Protein AF-0000000077127287 (afdb_homodimer)

InterPro domains:
  IPR013022 Xylose isomerase-like, TIM barrel domain [PF01261] (27-227)
  IPR036237 Xylose isomerase-like superfamily [SSF51658] (10-246)
  IPR050312 IolE/XylA/MocC-like [PTHR12110] (6-223)

Organism: Haloquadratum walsbyi (strain DSM 16790 / HBSQ001) (NCBI:txid362976)

Radius of gyration: 25.08 Å; Cα contacts (8 Å, |Δi|>4): 1198; chains: 2; bounding box: 48×72×54 Å

Structure (mmCIF, N/CA/C/O backbone):
data_AF-0000000077127287-model_v1
#
loop_
_entity.id
_entity.type
_entity.pdbx_description
1 polymer 'YfiH family protein'
#
loop_
_atom_site.group_PDB
_atom_site.id
_atom_site.type_symbol
_atom_site.label_atom_id
_atom_site.label_alt_id
_atom_site.label_comp_id
_atom_site.label_asym_id
_atom_site.label_entity_id
_atom_site.label_seq_id
_atom_site.pdbx_PDB_ins_code
_atom_site.Cartn_x
_atom_site.Cartn_y
_atom_site.Cartn_z
_atom_site.occupancy
_atom_site.B_iso_or_equiv
_atom_site.auth_seq_id
_atom_site.auth_comp_id
_atom_site.auth_asym_id
_atom_site.auth_atom_id
_atom_site.pdbx_PDB_model_num
ATOM 1 N N . MET A 1 1 ? -14.758 30.047 19.391 1 38.06 1 MET A N 1
ATOM 2 C CA . MET A 1 1 ? -13.641 30.25 18.469 1 38.06 1 MET A CA 1
ATOM 3 C C . MET A 1 1 ? -12.32 30.312 19.219 1 38.06 1 MET A C 1
ATOM 5 O O . MET A 1 1 ? -12.203 31.016 20.219 1 38.06 1 MET A O 1
ATOM 9 N N . SER A 1 2 ? -11.484 29.281 19.188 1 42.72 2 SER A N 1
ATOM 10 C CA . SER A 1 2 ? -10.266 29.438 19.984 1 42.72 2 SER A CA 1
ATOM 11 C C . SER A 1 2 ? -9.656 30.828 19.766 1 42.72 2 SER A C 1
ATOM 13 O O . SER A 1 2 ? -9.547 31.281 18.625 1 42.72 2 SER A O 1
ATOM 15 N N . THR A 1 3 ? -9.812 31.672 20.688 1 49.31 3 THR A N 1
ATOM 16 C CA . THR A 1 3 ? -9.32 33.031 20.781 1 49.31 3 THR A CA 1
ATOM 17 C C . THR A 1 3 ? -7.863 33.125 20.344 1 49.31 3 THR A C 1
ATOM 19 O O . THR A 1 3 ? -7.309 34.219 20.219 1 49.31 3 THR A O 1
ATOM 22 N N . GLN A 1 4 ? -7.242 31.859 20.125 1 63.28 4 GLN A N 1
ATOM 23 C CA . GLN A 1 4 ? -5.82 31.922 19.812 1 63.28 4 GLN A CA 1
ATOM 24 C C . GLN A 1 4 ? -5.594 32.156 18.328 1 63.28 4 GLN A C 1
ATOM 26 O O . GLN A 1 4 ? -6.332 31.625 17.5 1 63.28 4 GLN A O 1
ATOM 31 N N . GLN A 1 5 ? -4.852 33.094 18 1 86.12 5 GLN A N 1
ATOM 32 C CA . GLN A 1 5 ? -4.465 33.406 16.625 1 86.12 5 GLN A CA 1
ATOM 33 C C . GLN A 1 5 ? -3.98 32.156 15.891 1 86.12 5 GLN A C 1
ATOM 35 O O . GLN A 1 5 ? -3.189 31.391 16.422 1 86.12 5 GLN A O 1
ATOM 40 N N . PRO A 1 6 ? -4.59 31.906 14.75 1 95.25 6 PRO A N 1
ATOM 41 C CA . PRO A 1 6 ? -4.148 30.734 13.992 1 95.25 6 PRO A CA 1
ATOM 42 C C . PRO A 1 6 ? -2.646 30.734 13.703 1 95.25 6 PRO A C 1
ATOM 44 O O . PRO A 1 6 ? -2.035 31.812 13.641 1 95.25 6 PRO A O 1
ATOM 47 N N . GLN A 1 7 ? -2.016 29.594 13.711 1 98.31 7 GLN A N 1
ATOM 48 C CA . GLN A 1 7 ? -0.607 29.438 13.359 1 98.31 7 GLN A CA 1
ATOM 49 C C . GLN A 1 7 ? -0.445 29.062 11.891 1 98.31 7 GLN A C 1
ATOM 51 O O . GLN A 1 7 ? -1.212 28.266 11.359 1 98.31 7 GLN A O 1
ATOM 56 N N . LEU A 1 8 ? 0.468 29.734 11.258 1 98.69 8 LEU A N 1
ATOM 57 C CA . LEU A 1 8 ? 0.811 29.453 9.859 1 98.69 8 LEU A CA 1
ATOM 58 C C . LEU A 1 8 ? 2.18 28.797 9.758 1 98.69 8 LEU A C 1
ATOM 60 O O . LEU A 1 8 ? 3.145 29.25 10.375 1 98.69 8 LEU A O 1
ATOM 64 N N . GLY A 1 9 ? 2.262 27.672 9.055 1 98.81 9 GLY A N 1
ATOM 65 C CA . GLY A 1 9 ? 3.518 26.953 8.938 1 98.81 9 GLY A CA 1
ATOM 66 C C . GLY A 1 9 ? 3.6 26.094 7.688 1 98.81 9 GLY A C 1
ATOM 67 O O . GLY A 1 9 ? 3.066 26.469 6.641 1 98.81 9 GLY A O 1
ATOM 68 N N . ALA A 1 10 ? 4.469 25.047 7.727 1 98.94 10 ALA A N 1
ATOM 69 C CA . ALA A 1 10 ? 4.715 24.188 6.574 1 98.94 10 ALA A CA 1
ATOM 70 C C . ALA A 1 10 ? 4.961 22.75 7.016 1 98.94 10 ALA A C 1
ATOM 72 O O . ALA A 1 10 ? 5.359 22.5 8.156 1 98.94 10 ALA A O 1
ATOM 73 N N . ALA A 1 11 ? 4.66 21.891 6.125 1 98.88 11 ALA A N 1
ATOM 74 C CA . ALA A 1 11 ? 4.934 20.484 6.352 1 98.88 11 ALA A CA 1
ATOM 75 C C . ALA A 1 11 ? 6.352 20.125 5.922 1 98.88 11 ALA A C 1
ATOM 77 O O . ALA A 1 11 ? 6.836 20.594 4.891 1 98.88 11 ALA A O 1
ATOM 78 N N . MET A 1 12 ? 6.938 19.328 6.73 1 97.69 12 MET A N 1
ATOM 79 C CA . MET A 1 12 ? 8.258 18.797 6.406 1 97.69 12 MET A CA 1
ATOM 80 C C . MET A 1 12 ? 8.148 17.422 5.77 1 97.69 12 MET A C 1
ATOM 82 O O . MET A 1 12 ? 7.402 16.562 6.25 1 97.69 12 MET A O 1
ATOM 86 N N . ASP A 1 13 ? 8.938 17.25 4.73 1 95.19 13 ASP A N 1
ATOM 87 C CA . ASP A 1 13 ? 8.898 16.016 3.936 1 95.19 13 ASP A CA 1
ATOM 88 C C . ASP A 1 13 ? 10.289 15.406 3.797 1 95.19 13 ASP A C 1
ATOM 90 O O . ASP A 1 13 ? 11.289 16.125 3.781 1 95.19 13 ASP A O 1
ATOM 94 N N . VAL A 1 14 ? 10.352 14.07 3.654 1 95.94 14 VAL A N 1
ATOM 95 C CA . VAL A 1 14 ? 11.625 13.367 3.52 1 95.94 14 VAL A CA 1
ATOM 96 C C . VAL A 1 14 ? 12.336 13.828 2.25 1 95.94 14 VAL A C 1
ATOM 98 O O . VAL A 1 14 ? 13.57 13.875 2.207 1 95.94 14 VAL A O 1
ATOM 101 N N . ARG A 1 15 ? 11.68 14.375 1.306 1 95.38 15 ARG A N 1
ATOM 102 C CA . ARG A 1 15 ? 12.242 14.789 0.021 1 95.38 15 ARG A CA 1
ATOM 103 C C . ARG A 1 15 ? 13.133 16.016 0.178 1 95.38 15 ARG A C 1
ATOM 105 O O . ARG A 1 15 ? 13.945 16.312 -0.704 1 95.38 15 ARG A O 1
ATOM 112 N N . PHE A 1 16 ? 12.93 16.672 1.253 1 96.56 16 PHE A N 1
ATOM 113 C CA . PHE A 1 16 ? 13.68 17.906 1.438 1 96.56 16 PHE A CA 1
ATOM 114 C C . PHE A 1 16 ? 15.133 17.609 1.78 1 96.56 16 PHE A C 1
ATOM 116 O O . PHE A 1 16 ? 16.016 18.438 1.531 1 96.56 16 PHE A O 1
ATOM 123 N N . GLY A 1 17 ? 15.422 16.469 2.383 1 96.38 17 GLY A N 1
ATOM 124 C CA . GLY A 1 17 ? 16.781 16.031 2.66 1 96.38 17 GLY A CA 1
ATOM 125 C C . GLY A 1 17 ? 17.5 16.906 3.656 1 96.38 17 GLY A C 1
ATOM 126 O O . GLY A 1 17 ? 18.719 17.062 3.584 1 96.38 17 GLY A O 1
ATOM 127 N N . ILE A 1 18 ? 16.75 17.594 4.52 1 96.94 18 ILE A N 1
ATOM 128 C CA . ILE A 1 18 ? 17.375 18.453 5.516 1 96.94 18 ILE A CA 1
ATOM 129 C C . ILE A 1 18 ? 16.906 18.062 6.914 1 96.94 18 ILE A C 1
ATOM 131 O O . ILE A 1 18 ? 15.883 17.391 7.066 1 96.94 18 ILE A O 1
ATOM 135 N N . SER A 1 19 ? 17.672 18.406 7.953 1 97.19 19 SER A N 1
ATOM 136 C CA . SER A 1 19 ? 17.344 18.078 9.336 1 97.19 19 SER A CA 1
ATOM 137 C C . SER A 1 19 ? 16.172 18.922 9.836 1 97.19 19 SER A C 1
ATOM 139 O O . SER A 1 19 ? 15.828 19.938 9.25 1 97.19 19 SER A O 1
ATOM 141 N N . VAL A 1 20 ? 15.531 18.469 10.93 1 98 20 VAL A N 1
ATOM 142 C CA . VAL A 1 20 ? 14.422 19.203 11.539 1 98 20 VAL A CA 1
ATOM 143 C C . VAL A 1 20 ? 14.883 20.594 11.945 1 98 20 VAL A C 1
ATOM 145 O O . VAL A 1 20 ? 14.172 21.578 11.711 1 98 20 VAL A O 1
ATOM 148 N N . GLU A 1 21 ? 16.062 20.703 12.484 1 97.31 21 GLU A N 1
ATOM 149 C CA . GLU A 1 21 ? 16.547 22 12.945 1 97.31 21 GLU A CA 1
ATOM 150 C C . GLU A 1 21 ? 16.766 22.953 11.773 1 97.31 21 GLU A C 1
ATOM 152 O O . GLU A 1 21 ? 16.406 24.141 11.852 1 97.31 21 GLU A O 1
ATOM 157 N N . SER A 1 22 ? 17.375 22.453 10.695 1 97.75 22 SER A N 1
ATOM 158 C CA . SER A 1 22 ? 17.547 23.281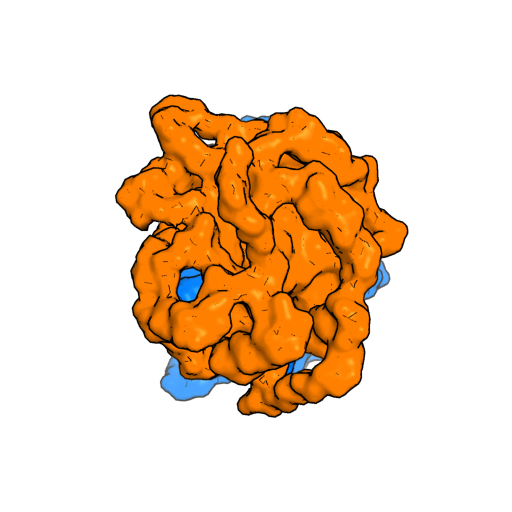 9.508 1 97.75 22 SER A CA 1
ATOM 159 C C . SER A 1 22 ? 16.219 23.766 8.961 1 97.75 22 SER A C 1
ATOM 161 O O . SER A 1 22 ? 16.109 24.906 8.492 1 97.75 22 SER A O 1
ATOM 163 N N . PHE A 1 23 ? 15.273 22.906 9.023 1 98.5 23 PHE A N 1
ATOM 164 C CA . PHE A 1 23 ? 13.953 23.281 8.531 1 98.5 23 PHE A CA 1
ATOM 165 C C . PHE A 1 23 ? 13.312 24.328 9.43 1 98.5 23 PHE A C 1
ATOM 167 O O . PHE A 1 23 ? 12.711 25.281 8.938 1 98.5 23 PHE A O 1
ATOM 174 N N . LEU A 1 24 ? 13.414 24.156 10.742 1 98.56 24 LEU A N 1
ATOM 175 C CA . LEU A 1 24 ? 12.883 25.125 11.695 1 98.56 24 LEU A CA 1
ATOM 176 C C . LEU A 1 24 ? 13.523 26.5 11.492 1 98.56 24 LEU A C 1
ATOM 178 O O . LEU A 1 24 ? 12.828 27.516 11.523 1 98.56 24 LEU A O 1
ATOM 182 N N . GLU A 1 25 ? 14.805 26.516 11.258 1 98.44 25 GLU A N 1
ATOM 183 C CA . GLU A 1 25 ? 15.484 27.766 10.977 1 98.44 25 GLU A CA 1
ATOM 184 C C . GLU A 1 25 ? 14.914 28.453 9.734 1 98.44 25 GLU A C 1
ATOM 186 O O . GLU A 1 25 ? 14.641 29.656 9.75 1 98.44 25 GLU A O 1
ATOM 191 N N . TYR A 1 26 ? 14.688 27.672 8.766 1 98.69 26 TYR A N 1
ATOM 192 C CA . TYR A 1 26 ? 14.203 28.188 7.492 1 98.69 26 TYR A CA 1
ATOM 193 C C . TYR A 1 26 ? 12.797 28.766 7.633 1 98.69 26 TYR A C 1
ATOM 195 O O . TYR A 1 26 ? 12.539 29.891 7.234 1 98.69 26 TYR A O 1
ATOM 203 N N . ILE A 1 27 ? 11.875 27.984 8.242 1 98.75 27 ILE A N 1
ATOM 204 C CA . ILE A 1 27 ? 10.484 28.422 8.258 1 98.75 27 ILE A CA 1
ATOM 205 C C . ILE A 1 27 ? 10.336 29.609 9.219 1 98.75 27 ILE A C 1
ATOM 207 O O . ILE A 1 27 ? 9.508 30.484 9 1 98.75 27 ILE A O 1
ATOM 211 N N . THR A 1 28 ? 11.156 29.688 10.273 1 98.69 28 THR A N 1
ATOM 212 C CA . THR A 1 28 ? 11.102 30.828 11.164 1 98.69 28 THR A CA 1
ATOM 213 C C . THR A 1 28 ? 11.656 32.094 10.477 1 98.69 28 THR A C 1
ATOM 215 O O . THR A 1 28 ? 11.164 33.188 10.688 1 98.69 28 THR A O 1
ATOM 218 N N . ASP A 1 29 ? 12.688 31.906 9.641 1 98.56 29 ASP A N 1
ATOM 219 C CA . ASP A 1 29 ? 13.195 33 8.844 1 98.56 29 ASP A CA 1
ATOM 220 C C . ASP A 1 29 ? 12.125 33.562 7.902 1 98.56 29 ASP A C 1
ATOM 222 O O . ASP A 1 29 ? 12.117 34.75 7.578 1 98.56 29 ASP A O 1
ATOM 226 N N . LEU A 1 30 ? 11.242 32.719 7.484 1 98.62 30 LEU A N 1
ATOM 227 C CA . LEU A 1 30 ? 10.164 33.094 6.586 1 98.62 30 LEU A CA 1
ATOM 228 C C . LEU A 1 30 ? 9.023 33.75 7.352 1 98.62 30 LEU A C 1
ATOM 230 O O . LEU A 1 30 ? 8.055 34.219 6.75 1 98.62 30 LEU A O 1
ATOM 234 N N . GLY A 1 31 ? 9.055 33.688 8.68 1 98.06 31 GLY A N 1
ATOM 235 C CA . GLY A 1 31 ? 8.008 34.25 9.516 1 98.06 31 GLY A CA 1
ATOM 236 C C . GLY A 1 31 ? 6.906 33.281 9.836 1 98.06 31 GLY A C 1
ATOM 237 O O . GLY A 1 31 ? 5.824 33.656 10.289 1 98.06 31 GLY A O 1
ATOM 238 N N . LEU A 1 32 ? 7.184 32.031 9.578 1 98.69 32 LEU A N 1
ATOM 239 C CA . LEU A 1 32 ? 6.215 31 9.883 1 98.69 32 LEU A CA 1
ATOM 240 C C . LEU A 1 32 ? 6.406 30.469 11.297 1 98.69 32 LEU A C 1
ATOM 242 O O . LEU A 1 32 ? 7.508 30.547 11.852 1 98.69 32 LEU A O 1
ATOM 246 N N . SER A 1 33 ? 5.297 29.875 11.859 1 98.69 33 SER A N 1
ATOM 247 C CA . SER A 1 33 ? 5.348 29.531 13.281 1 98.69 33 SER A CA 1
ATOM 248 C C . SER A 1 33 ? 4.727 28.172 13.547 1 98.69 33 SER A C 1
ATOM 250 O O . SER A 1 33 ? 4.262 27.891 14.656 1 98.69 33 SER A O 1
ATOM 252 N N . HIS A 1 34 ? 4.656 27.266 12.547 1 98.88 34 HIS A N 1
ATOM 253 C CA . HIS A 1 34 ? 4.086 25.938 12.711 1 98.88 34 HIS A CA 1
ATOM 254 C C . HIS A 1 34 ? 4.809 24.922 11.828 1 98.88 34 HIS A C 1
ATOM 256 O O . HIS A 1 34 ? 5.113 25.203 10.672 1 98.88 34 HIS A O 1
ATOM 262 N N . LEU A 1 35 ? 5.09 23.766 12.406 1 98.94 35 LEU A N 1
ATOM 263 C CA . LEU A 1 35 ? 5.664 22.625 11.703 1 98.94 35 LEU A CA 1
ATOM 264 C C . LEU A 1 35 ? 4.699 21.438 11.703 1 98.94 35 LEU A C 1
ATOM 266 O O . LEU A 1 35 ? 4.188 21.062 12.758 1 98.94 35 LEU A O 1
ATOM 270 N N . GLU A 1 36 ? 4.383 20.969 10.578 1 98.94 36 GLU A N 1
ATOM 271 C CA . GLU A 1 36 ? 3.795 19.641 10.508 1 98.94 36 GLU A CA 1
ATOM 272 C C . GLU A 1 36 ? 4.828 18.594 10.078 1 98.94 36 GLU A C 1
ATOM 274 O O . GLU A 1 36 ? 5.422 18.719 9 1 98.94 36 GLU A O 1
ATOM 279 N N . LEU A 1 37 ? 5.031 17.625 10.867 1 98.75 37 LEU A N 1
ATOM 280 C CA . LEU A 1 37 ? 6.02 16.609 10.57 1 98.75 37 LEU A CA 1
ATOM 281 C C . LEU A 1 37 ? 5.355 15.352 10 1 98.75 37 LEU A C 1
ATOM 283 O O . LEU A 1 37 ? 4.574 14.695 10.695 1 98.75 37 LEU A O 1
ATOM 287 N N . LYS A 1 38 ? 5.668 15.031 8.781 1 97.94 38 LYS A N 1
ATOM 288 C CA . LYS A 1 38 ? 5.18 13.789 8.195 1 97.94 38 LYS A CA 1
ATOM 289 C C . LYS A 1 38 ? 5.926 12.586 8.758 1 97.94 38 LYS A C 1
ATOM 291 O O . LYS A 1 38 ? 7.16 12.57 8.797 1 97.94 38 LYS A O 1
ATOM 296 N N . ARG A 1 39 ? 5.219 11.617 9.125 1 96.69 39 ARG A N 1
ATOM 297 C CA . ARG A 1 39 ? 5.836 10.438 9.719 1 96.69 39 ARG A CA 1
ATOM 298 C C . ARG A 1 39 ? 6.84 9.805 8.766 1 96.69 39 ARG A C 1
ATOM 300 O O . ARG A 1 39 ? 7.867 9.273 9.195 1 96.69 39 ARG A O 1
ATOM 307 N N . GLU A 1 40 ? 6.633 9.867 7.484 1 96.5 40 GLU A N 1
ATOM 308 C CA . GLU A 1 40 ? 7.527 9.312 6.473 1 96.5 40 GLU A CA 1
ATOM 309 C C . GLU A 1 40 ? 8.914 9.938 6.566 1 96.5 40 GLU A C 1
ATOM 311 O O . GLU A 1 40 ? 9.914 9.297 6.234 1 96.5 40 GLU A O 1
ATOM 316 N N . TYR A 1 41 ? 8.953 11.203 7.02 1 96.75 41 TYR A N 1
ATOM 317 C CA . TYR A 1 41 ? 10.25 11.828 7.258 1 96.75 41 TYR A CA 1
ATOM 318 C C . TYR A 1 41 ? 11.055 11.047 8.289 1 96.75 41 TYR A C 1
ATOM 320 O O . TYR A 1 41 ? 12.234 10.758 8.078 1 96.75 41 TYR A O 1
ATOM 328 N N . LEU A 1 42 ? 10.359 10.633 9.344 1 95.38 42 LEU A N 1
ATOM 329 C CA . LEU A 1 42 ? 11.008 9.938 10.445 1 95.38 42 LEU A CA 1
ATOM 330 C C . LEU A 1 42 ? 11.516 8.57 10.008 1 95.38 42 LEU A C 1
ATOM 332 O O . LEU A 1 42 ? 12.484 8.047 10.57 1 95.38 42 LEU A O 1
ATOM 336 N N . GLU A 1 43 ? 10.914 8.047 8.992 1 94.62 43 GLU A N 1
ATOM 337 C CA . GLU A 1 43 ? 11.273 6.711 8.531 1 94.62 43 GLU A CA 1
ATOM 338 C C . GLU A 1 43 ? 12.352 6.77 7.453 1 94.62 43 GLU A C 1
ATOM 340 O O . GLU A 1 43 ? 13.086 5.801 7.25 1 94.62 43 GLU A O 1
ATOM 345 N N . GLY A 1 44 ? 12.422 7.871 6.785 1 94.56 44 GLY A N 1
ATOM 346 C CA . GLY A 1 44 ? 13.289 7.934 5.617 1 94.56 44 GLY A CA 1
ATOM 347 C C . GLY A 1 44 ? 14.562 8.727 5.859 1 94.56 44 GLY A C 1
ATOM 348 O O . GLY A 1 44 ? 15.539 8.586 5.121 1 94.56 44 GLY A O 1
ATOM 349 N N . PHE A 1 45 ? 14.555 9.695 6.766 1 95 45 PHE A N 1
ATOM 350 C CA . PHE A 1 45 ? 15.734 10.5 7.07 1 95 45 PHE A CA 1
ATOM 351 C C . PHE A 1 45 ? 16.578 9.836 8.148 1 95 45 PHE A C 1
ATOM 353 O O . PHE A 1 45 ? 16.047 9.312 9.125 1 95 45 PHE A O 1
ATOM 360 N N . PRO A 1 46 ? 17.953 10.016 7.844 1 90.94 46 PRO A N 1
ATOM 361 C CA . PRO A 1 46 ? 18.812 9.438 8.875 1 90.94 46 PRO A CA 1
ATOM 362 C C . PRO A 1 46 ? 18.875 10.281 10.141 1 90.94 46 PRO A C 1
ATOM 364 O O . PRO A 1 46 ? 18.734 11.508 10.078 1 90.94 46 PRO A O 1
ATOM 367 N N . ASP A 1 47 ? 18.812 9.773 11.305 1 88.12 47 ASP A N 1
ATOM 368 C CA . ASP A 1 47 ? 19.047 10.406 12.602 1 88.12 47 ASP A CA 1
ATOM 369 C C . ASP A 1 47 ? 17.922 11.391 12.938 1 88.12 47 ASP A C 1
ATOM 371 O O . ASP A 1 47 ? 18.172 12.594 13.055 1 88.12 47 ASP A O 1
ATOM 375 N N . THR A 1 48 ? 16.844 11.086 13.125 1 95.19 48 THR A N 1
ATOM 376 C CA . THR A 1 48 ? 15.664 11.883 13.461 1 95.19 48 THR A CA 1
ATOM 377 C C . THR A 1 48 ? 15.523 12.023 14.969 1 95.19 48 THR A C 1
ATOM 379 O O . THR A 1 48 ? 15.969 11.156 15.727 1 95.19 48 THR A O 1
ATOM 382 N N . PRO A 1 49 ? 15.016 13.156 15.398 1 96.62 49 PRO A N 1
ATOM 383 C CA . PRO A 1 49 ? 14.859 13.367 16.844 1 96.62 49 PRO A CA 1
ATOM 384 C C . PRO A 1 49 ? 13.797 12.453 17.453 1 96.62 49 PRO A C 1
ATOM 386 O O . PRO A 1 49 ? 12.867 12.031 16.766 1 96.62 49 PRO A O 1
ATOM 389 N N . THR A 1 50 ? 14.008 12.156 18.766 1 97.31 50 THR A N 1
ATOM 390 C CA . THR A 1 50 ? 12.93 11.547 19.531 1 97.31 50 THR A CA 1
ATOM 391 C C . THR A 1 50 ? 11.773 12.531 19.703 1 97.31 50 THR A C 1
ATOM 393 O O . THR A 1 50 ? 11.938 13.734 19.516 1 97.31 50 THR A O 1
ATOM 396 N N . PRO A 1 51 ? 10.562 12.039 20.062 1 98.12 51 PRO A N 1
ATOM 397 C CA . PRO A 1 51 ? 9.438 12.945 20.266 1 98.12 51 PRO A CA 1
ATOM 398 C C . PRO A 1 51 ? 9.742 14.023 21.312 1 98.12 51 PRO A C 1
ATOM 400 O O . PRO A 1 51 ? 9.445 15.203 21.078 1 98.12 51 PRO A O 1
ATOM 403 N N . ALA A 1 52 ? 10.375 13.68 22.391 1 97.69 52 ALA A N 1
ATOM 404 C CA . ALA A 1 52 ? 10.703 14.641 23.438 1 97.69 52 ALA A CA 1
ATOM 405 C C . ALA A 1 52 ? 11.68 15.688 22.922 1 97.69 52 ALA A C 1
ATOM 407 O O . ALA A 1 52 ? 11.523 16.875 23.203 1 97.69 52 ALA A O 1
ATOM 408 N N . THR A 1 53 ? 12.672 15.219 22.156 1 97.88 53 THR A N 1
ATOM 409 C CA . THR A 1 53 ? 13.656 16.141 21.594 1 97.88 53 THR A CA 1
ATOM 410 C C . THR A 1 53 ? 13 17.062 20.562 1 97.88 53 THR A C 1
ATOM 412 O O . THR A 1 53 ? 13.344 18.25 20.484 1 97.88 53 THR A O 1
ATOM 415 N N . LEU A 1 54 ? 12.109 16.562 19.828 1 98.44 54 LEU A N 1
ATOM 416 C CA . LEU A 1 54 ? 11.375 17.375 18.859 1 98.44 54 LEU A CA 1
ATOM 417 C C . LEU A 1 54 ? 10.555 18.453 19.547 1 98.44 54 LEU A C 1
ATOM 419 O O . LEU A 1 54 ? 10.539 19.609 19.109 1 98.44 54 LEU A O 1
ATOM 423 N N . GLY A 1 55 ? 9.828 18.078 20.594 1 98.19 55 GLY A N 1
ATOM 424 C CA . GLY A 1 55 ? 9.086 19.062 21.375 1 98.19 55 GLY A CA 1
ATOM 425 C C . GLY A 1 55 ? 9.953 20.172 21.906 1 98.19 55 GLY A C 1
ATOM 426 O O . GLY A 1 55 ? 9.602 21.359 21.812 1 98.19 55 GLY A O 1
ATOM 427 N N . ALA A 1 56 ? 11.094 19.812 22.422 1 98.19 56 ALA A N 1
ATOM 428 C CA . ALA A 1 56 ? 12.023 20.812 22.969 1 98.19 56 ALA A CA 1
ATOM 429 C C . ALA A 1 56 ? 12.547 21.734 21.875 1 98.19 56 ALA A C 1
ATOM 431 O O . ALA A 1 56 ? 12.688 22.938 22.094 1 98.19 56 ALA A O 1
ATOM 432 N N . LEU A 1 57 ? 12.852 21.109 20.797 1 97.81 57 LEU A N 1
ATOM 433 C CA . LEU A 1 57 ? 13.383 21.859 19.672 1 97.81 57 LEU A CA 1
ATOM 434 C C . LEU A 1 57 ? 12.359 22.875 19.156 1 97.81 57 LEU A C 1
ATOM 436 O O . LEU A 1 57 ? 12.695 24.031 18.938 1 97.81 57 LEU A O 1
ATOM 440 N N . THR A 1 58 ? 11.094 22.453 18.953 1 98.44 58 THR A N 1
ATOM 441 C CA . THR A 1 58 ? 10.07 23.359 18.453 1 98.44 58 THR A CA 1
ATOM 442 C C . THR A 1 58 ? 9.789 24.469 19.469 1 98.44 58 THR A C 1
ATOM 444 O O . THR A 1 58 ? 9.508 25.609 19.094 1 98.44 58 THR A O 1
ATOM 447 N N . ASP A 1 59 ? 9.844 24.172 20.734 1 97.94 59 ASP A N 1
ATOM 448 C CA . ASP A 1 59 ? 9.68 25.188 21.781 1 97.94 59 ASP A CA 1
ATOM 449 C C . ASP A 1 59 ? 10.766 26.25 21.688 1 97.94 59 ASP A C 1
ATOM 451 O O . ASP A 1 59 ? 10.477 27.438 21.797 1 97.94 59 ASP A O 1
ATOM 455 N N . ARG A 1 60 ? 11.93 25.812 21.516 1 98.25 60 ARG A N 1
ATOM 456 C CA . ARG A 1 60 ? 13.055 26.734 21.422 1 98.25 60 ARG A CA 1
ATOM 457 C C . ARG A 1 60 ? 12.859 27.719 20.266 1 98.25 60 ARG A C 1
ATOM 459 O O . ARG A 1 60 ? 13.266 28.875 20.359 1 98.25 60 ARG A O 1
ATOM 466 N N . TYR A 1 61 ? 12.242 27.297 19.219 1 98.44 61 TYR A N 1
ATOM 467 C CA . TYR A 1 61 ? 12.039 28.141 18.047 1 98.44 61 TYR A CA 1
ATOM 468 C C . TYR A 1 61 ? 10.703 28.859 18.109 1 98.44 61 TYR A C 1
ATOM 470 O O . TYR A 1 61 ? 10.367 29.641 17.219 1 98.44 61 TYR A O 1
ATOM 478 N N . ASP A 1 62 ? 9.891 28.594 19.109 1 98.25 62 ASP A N 1
ATOM 479 C CA . ASP A 1 62 ? 8.539 29.141 19.266 1 98.25 62 ASP A CA 1
ATOM 480 C C . ASP A 1 62 ? 7.664 28.75 18.062 1 98.25 62 ASP A C 1
ATOM 482 O O . ASP A 1 62 ? 7.039 29.609 17.453 1 98.25 62 ASP A O 1
ATOM 486 N N . VAL A 1 63 ? 7.773 27.516 17.75 1 98.69 63 VAL A N 1
ATOM 487 C CA . VAL A 1 63 ? 7.027 26.922 16.641 1 98.69 63 VAL A CA 1
ATOM 488 C C . VAL A 1 63 ? 6.109 25.812 17.156 1 98.69 63 VAL A C 1
ATOM 490 O O . VAL A 1 63 ? 6.543 24.953 17.922 1 98.69 63 VAL A O 1
ATOM 493 N N . SER A 1 64 ? 4.789 25.859 16.859 1 98.75 64 SER A N 1
ATOM 494 C CA . SER A 1 64 ? 3.871 24.781 17.219 1 98.75 64 SER A CA 1
ATOM 495 C C . SER A 1 64 ? 4.059 23.578 16.297 1 98.75 64 SER A C 1
ATOM 497 O O . SER A 1 64 ? 4.742 23.672 15.266 1 98.75 64 SER A O 1
ATOM 499 N N . LEU A 1 65 ? 3.471 22.438 16.766 1 98.81 65 LEU A N 1
ATOM 500 C CA . LEU A 1 65 ? 3.775 21.172 16.094 1 98.81 65 LEU A CA 1
ATOM 501 C C . LEU A 1 65 ? 2.508 20.359 15.859 1 98.81 65 LEU A C 1
ATOM 503 O O . LEU A 1 65 ? 1.65 20.281 16.75 1 98.81 65 LEU A O 1
ATOM 507 N N . THR A 1 66 ? 2.33 19.781 14.672 1 98.94 66 THR A N 1
ATOM 508 C CA . THR A 1 66 ? 1.425 18.672 14.398 1 98.94 66 THR A CA 1
ATOM 509 C C . THR A 1 66 ? 2.158 17.547 13.68 1 98.94 66 THR A C 1
ATOM 511 O O . THR A 1 66 ? 3.223 17.75 13.094 1 98.94 66 THR A O 1
ATOM 514 N N . TYR A 1 67 ? 1.649 16.344 13.797 1 98.88 67 TYR A N 1
ATOM 515 C CA . TYR A 1 67 ? 2.143 15.195 13.047 1 98.88 67 TYR A CA 1
ATOM 516 C C . TYR A 1 67 ? 1.167 14.805 11.945 1 98.88 67 TYR A C 1
ATOM 518 O O . TYR A 1 67 ? -0.042 15.016 12.07 1 98.88 67 TYR A O 1
ATOM 526 N N . HIS A 1 68 ? 1.672 14.375 10.875 1 98.88 68 HIS A N 1
ATOM 527 C CA . HIS A 1 68 ? 0.892 13.609 9.914 1 98.88 68 HIS A CA 1
ATOM 528 C C . HIS A 1 68 ? 1.167 12.117 10.039 1 98.88 68 HIS A C 1
ATOM 530 O O . HIS A 1 68 ? 2.295 11.664 9.828 1 98.88 68 HIS A O 1
ATOM 536 N N . ALA A 1 69 ? 0.156 11.328 10.367 1 98.62 69 ALA A N 1
ATOM 537 C CA . ALA A 1 69 ? 0.294 9.883 10.477 1 98.62 69 ALA A CA 1
ATOM 538 C C . ALA A 1 69 ? 0.721 9.273 9.141 1 98.62 69 ALA A C 1
ATOM 540 O O . ALA A 1 69 ? 0.677 9.938 8.109 1 98.62 69 ALA A O 1
ATOM 541 N N . PRO A 1 70 ? 1.141 8.016 9.211 1 97 70 PRO A N 1
ATOM 542 C CA . PRO A 1 70 ? 1.604 7.398 7.965 1 97 70 PRO A CA 1
ATOM 543 C C . PRO A 1 70 ? 0.537 7.395 6.871 1 97 70 PRO A C 1
ATOM 545 O O . PRO A 1 70 ? -0.654 7.266 7.168 1 97 70 PRO A O 1
ATOM 548 N N . PHE A 1 71 ? 1.045 7.547 5.637 1 95.81 71 PHE A N 1
ATOM 549 C CA . PHE A 1 71 ? 0.115 7.469 4.52 1 95.81 71 PHE A CA 1
ATOM 550 C C . PHE A 1 71 ? 0.711 6.66 3.373 1 95.81 71 PHE A C 1
ATOM 552 O O . PHE A 1 71 ? 0.094 6.523 2.314 1 95.81 71 PHE A O 1
ATOM 559 N N . ARG A 1 72 ? 1.941 6.148 3.549 1 94.94 72 ARG A N 1
ATOM 560 C CA . ARG A 1 72 ? 2.586 5.242 2.605 1 94.94 72 ARG A CA 1
ATOM 561 C C . ARG A 1 72 ? 2.695 3.836 3.188 1 94.94 72 ARG A C 1
ATOM 563 O O . ARG A 1 72 ? 3.033 3.668 4.359 1 94.94 72 ARG A O 1
ATOM 570 N N . ASP A 1 73 ? 2.455 2.842 2.312 1 96.38 73 ASP A N 1
ATOM 571 C CA . ASP A 1 73 ? 2.5 1.452 2.758 1 96.38 73 ASP A CA 1
ATOM 572 C C . ASP A 1 73 ? 1.65 1.249 4.012 1 96.38 73 ASP A C 1
ATOM 574 O O . ASP A 1 73 ? 2.062 0.552 4.941 1 96.38 73 ASP A O 1
ATOM 578 N N . TRP A 1 74 ? 0.602 1.938 4.043 1 96.94 74 TRP A N 1
ATOM 579 C CA . TRP A 1 74 ? -0.306 2.055 5.18 1 96.94 74 TRP A CA 1
ATOM 580 C C . TRP A 1 74 ? -1.755 2.148 4.715 1 96.94 74 TRP A C 1
ATOM 582 O O . TRP A 1 74 ? -2.049 2.803 3.711 1 96.94 74 TRP A O 1
ATOM 592 N N . ASN A 1 75 ? -2.65 1.376 5.453 1 98.44 75 ASN A N 1
ATOM 593 C CA . 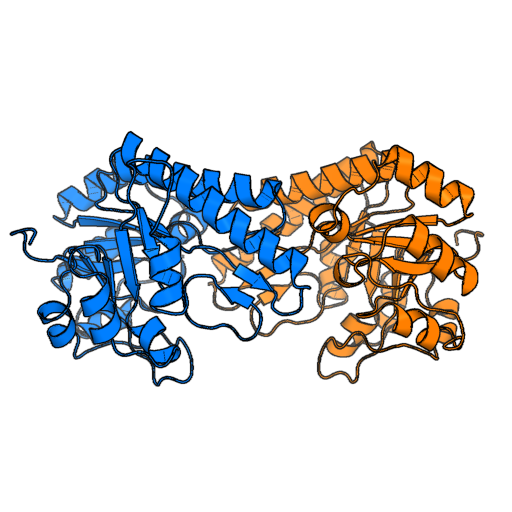ASN A 1 75 ? -4.07 1.454 5.113 1 98.44 75 ASN A CA 1
ATOM 594 C C . ASN A 1 75 ? -4.949 1.001 6.277 1 98.44 75 ASN A C 1
ATOM 596 O O . ASN A 1 75 ? -5.18 -0.196 6.453 1 98.44 75 ASN A O 1
ATOM 600 N N . MET A 1 76 ? -5.527 1.915 6.961 1 97.44 76 MET A N 1
ATOM 601 C CA . MET A 1 76 ? -6.34 1.536 8.117 1 97.44 76 MET A CA 1
ATOM 602 C C . MET A 1 76 ? -7.73 1.09 7.676 1 97.44 76 MET A C 1
ATOM 604 O O . MET A 1 76 ? -8.547 0.685 8.508 1 97.44 76 MET A O 1
ATOM 608 N N . GLY A 1 77 ? -8.023 1.246 6.363 1 98 77 GLY A N 1
ATOM 609 C CA . GLY A 1 77 ? -9.234 0.696 5.777 1 98 77 GLY A CA 1
ATOM 610 C C . GLY A 1 77 ? -8.984 -0.544 4.941 1 98 77 GLY A C 1
ATOM 611 O O . GLY A 1 77 ? -9.734 -0.833 4.008 1 98 77 GLY A O 1
ATOM 612 N N . SER A 1 78 ? -7.867 -1.196 5.164 1 98.19 78 SER A N 1
ATOM 613 C CA . SER A 1 78 ? -7.586 -2.424 4.426 1 98.19 78 SER A CA 1
ATOM 614 C C . SER A 1 78 ? -8.641 -3.49 4.703 1 98.19 78 SER A C 1
ATOM 616 O O . SER A 1 78 ? -9.078 -3.658 5.844 1 98.19 78 SER A O 1
ATOM 618 N N . PHE A 1 79 ? -8.992 -4.309 3.688 1 97.69 79 PHE A N 1
ATOM 619 C CA . PHE A 1 79 ? -9.891 -5.434 3.896 1 97.69 79 PHE A CA 1
ATOM 620 C C . PHE A 1 79 ? -9.156 -6.602 4.543 1 97.69 79 PHE A C 1
ATOM 622 O O . PHE A 1 79 ? -9.773 -7.582 4.961 1 97.69 79 PHE A O 1
ATOM 629 N N . ASN A 1 80 ? -7.863 -6.523 4.609 1 96.69 80 ASN A N 1
ATOM 630 C CA . ASN A 1 80 ? -7.055 -7.434 5.418 1 96.69 80 ASN A CA 1
ATOM 631 C C . ASN A 1 80 ? -7 -6.992 6.875 1 96.69 80 ASN A C 1
ATOM 633 O O . ASN A 1 80 ? -6.348 -6.004 7.207 1 96.69 80 ASN A O 1
ATOM 637 N N . ASP A 1 81 ? -7.523 -7.773 7.742 1 96.31 81 ASP A N 1
ATOM 638 C CA . ASP A 1 81 ? -7.715 -7.379 9.133 1 96.31 81 ASP A CA 1
ATOM 639 C C . ASP A 1 81 ? -6.375 -7.18 9.836 1 96.31 81 ASP A C 1
ATOM 641 O O . ASP A 1 81 ? -6.242 -6.309 10.703 1 96.31 81 ASP A O 1
ATOM 645 N N . ALA A 1 82 ? -5.422 -7.973 9.516 1 94.56 82 ALA A N 1
ATOM 646 C CA . ALA A 1 82 ? -4.117 -7.828 10.148 1 94.56 82 ALA A CA 1
ATOM 647 C C . ALA A 1 82 ? -3.455 -6.512 9.75 1 94.56 82 ALA A C 1
ATOM 649 O O . ALA A 1 82 ? -2.875 -5.82 10.586 1 94.56 82 ALA A O 1
ATOM 650 N N . ILE A 1 83 ? -3.566 -6.203 8.477 1 96.38 83 ILE A N 1
ATOM 651 C CA . ILE A 1 83 ? -3.006 -4.949 7.984 1 96.38 83 ILE A CA 1
ATOM 652 C C . ILE A 1 83 ? -3.754 -3.771 8.602 1 96.38 83 ILE A C 1
ATOM 654 O O . ILE A 1 83 ? -3.137 -2.797 9.039 1 96.38 83 ILE A O 1
ATOM 658 N N . ARG A 1 84 ? -5.055 -3.887 8.648 1 97.75 84 ARG A N 1
ATOM 659 C CA . ARG A 1 84 ? -5.879 -2.865 9.281 1 97.75 84 ARG A CA 1
ATOM 660 C C . ARG A 1 84 ? -5.438 -2.615 10.719 1 97.75 84 ARG A C 1
ATOM 662 O O . ARG A 1 84 ? -5.23 -1.469 11.117 1 97.75 84 ARG A O 1
ATOM 669 N N . ARG A 1 85 ? -5.227 -3.672 11.492 1 97.44 85 ARG A N 1
ATOM 670 C CA . ARG A 1 85 ? -4.844 -3.555 12.891 1 97.44 85 ARG A CA 1
ATOM 671 C C . ARG A 1 85 ? -3.459 -2.93 13.031 1 97.44 85 ARG A C 1
ATOM 673 O O . ARG A 1 85 ? -3.246 -2.066 13.883 1 97.44 85 ARG A O 1
ATOM 680 N N . ASN A 1 86 ? -2.568 -3.385 12.195 1 96.62 86 ASN A N 1
ATOM 681 C CA . ASN A 1 86 ? -1.221 -2.826 12.227 1 96.62 86 ASN A CA 1
ATOM 682 C C . ASN A 1 86 ? -1.222 -1.342 11.867 1 96.62 86 ASN A C 1
ATOM 684 O O . ASN A 1 86 ? -0.463 -0.56 12.445 1 96.62 86 ASN A O 1
ATOM 688 N N . SER A 1 87 ? -2.039 -0.989 10.922 1 98.12 87 SER A N 1
ATOM 689 C CA . SER A 1 87 ? -2.139 0.404 10.5 1 98.12 87 SER A CA 1
ATOM 690 C C . SER A 1 87 ? -2.717 1.277 11.609 1 98.12 87 SER A C 1
ATOM 692 O O . SER A 1 87 ? -2.207 2.367 11.883 1 98.12 87 SER A O 1
ATOM 694 N N . ALA A 1 88 ? -3.762 0.779 12.273 1 98.44 88 ALA A N 1
ATOM 695 C CA . ALA A 1 88 ? -4.32 1.501 13.414 1 98.44 88 ALA A CA 1
ATOM 696 C C . ALA A 1 88 ? -3.291 1.646 14.531 1 98.44 88 ALA A C 1
ATOM 698 O O . ALA A 1 88 ? -3.191 2.703 15.164 1 98.44 88 ALA A O 1
ATOM 699 N N . ALA A 1 89 ? -2.49 0.635 14.727 1 98.12 89 ALA A N 1
ATOM 700 C CA . ALA A 1 89 ? -1.448 0.68 15.75 1 98.12 89 ALA A CA 1
ATOM 701 C C . ALA A 1 89 ? -0.427 1.772 15.438 1 98.12 89 ALA A C 1
ATOM 703 O O . ALA A 1 89 ? 0.078 2.43 16.359 1 98.12 89 ALA A O 1
ATOM 704 N N . ARG A 1 90 ? -0.169 1.96 14.219 1 97.81 90 ARG A N 1
ATOM 705 C CA . ARG A 1 90 ? 0.795 2.984 13.828 1 97.81 90 ARG A CA 1
ATOM 706 C C . ARG A 1 90 ? 0.236 4.383 14.07 1 97.81 90 ARG A C 1
ATOM 708 O O . ARG A 1 90 ? 0.981 5.301 14.414 1 97.81 90 ARG A O 1
ATOM 715 N N . VAL A 1 91 ? -1.033 4.547 13.867 1 98.75 91 VAL A N 1
ATOM 716 C CA . VAL A 1 91 ? -1.67 5.82 14.188 1 98.75 91 VAL A CA 1
ATOM 717 C C . VAL A 1 91 ? -1.593 6.07 15.695 1 98.75 91 VAL A C 1
ATOM 719 O O . VAL A 1 91 ? -1.24 7.168 16.125 1 98.75 91 VAL A O 1
ATOM 722 N N . LYS A 1 92 ? -1.843 5.066 16.484 1 98.81 92 LYS A N 1
ATOM 723 C CA . LYS A 1 92 ? -1.77 5.195 17.938 1 98.81 92 LYS A CA 1
ATOM 724 C C . LYS A 1 92 ? -0.35 5.523 18.391 1 98.81 92 LYS A C 1
ATOM 726 O O . LYS A 1 92 ? -0.152 6.34 19.297 1 98.81 92 LYS A O 1
ATOM 731 N N . GLN A 1 93 ? 0.601 4.906 17.734 1 98.44 93 GLN A N 1
ATOM 732 C CA . GLN A 1 93 ? 1.987 5.246 18.031 1 98.44 93 GLN A CA 1
ATOM 733 C C . GLN A 1 93 ? 2.279 6.711 17.703 1 98.44 93 GLN A C 1
ATOM 735 O O . GLN A 1 93 ? 3.014 7.379 18.438 1 98.44 93 GLN A O 1
ATOM 740 N N . THR A 1 94 ? 1.751 7.188 16.594 1 98.75 94 THR A N 1
ATOM 741 C CA . THR A 1 94 ? 1.924 8.586 16.234 1 98.75 94 THR A CA 1
ATOM 742 C C . THR A 1 94 ? 1.285 9.5 17.266 1 98.75 94 THR A C 1
ATOM 744 O O . THR A 1 94 ? 1.842 10.547 17.609 1 98.75 94 THR A O 1
ATOM 747 N N . LEU A 1 95 ? 0.14 9.094 17.781 1 98.88 95 LEU A N 1
ATOM 748 C CA . LEU A 1 95 ? -0.529 9.844 18.844 1 98.88 95 LEU A CA 1
ATOM 749 C C . LEU A 1 95 ? 0.328 9.891 20.109 1 98.88 95 LEU A C 1
ATOM 751 O O . LEU A 1 95 ? 0.431 10.93 20.766 1 98.88 95 LEU A O 1
ATOM 755 N N . ASP A 1 96 ? 0.973 8.766 20.453 1 98.88 96 ASP A N 1
ATOM 756 C CA . ASP A 1 96 ? 1.888 8.734 21.578 1 98.88 96 ASP A CA 1
ATOM 757 C C . ASP A 1 96 ? 3.043 9.719 21.391 1 98.88 96 ASP A C 1
ATOM 759 O O . ASP A 1 96 ? 3.404 10.453 22.312 1 98.88 96 ASP A O 1
ATOM 763 N N . ASP A 1 97 ? 3.627 9.664 20.219 1 98.75 97 ASP A N 1
ATOM 764 C CA . ASP A 1 9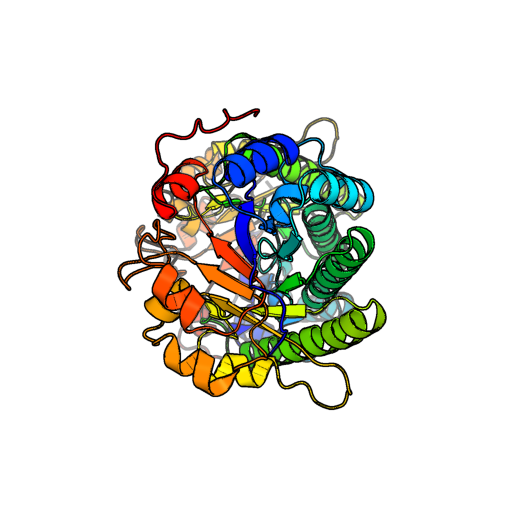7 ? 4.727 10.57 19.906 1 98.75 97 ASP A CA 1
ATOM 765 C C . ASP A 1 97 ? 4.281 12.031 20 1 98.75 97 ASP A C 1
ATOM 767 O O . ASP A 1 97 ? 5.012 12.875 20.516 1 98.75 97 ASP A O 1
ATOM 771 N N . ALA A 1 98 ? 3.088 12.312 19.438 1 98.88 98 ALA A N 1
ATOM 772 C CA . ALA A 1 98 ? 2.529 13.664 19.469 1 98.88 98 ALA A CA 1
ATOM 773 C C . ALA A 1 98 ? 2.33 14.133 20.906 1 98.88 98 ALA A C 1
ATOM 775 O O . ALA A 1 98 ? 2.637 15.281 21.234 1 98.88 98 ALA A O 1
ATOM 776 N N . ALA A 1 99 ? 1.795 13.273 21.734 1 98.81 99 ALA A N 1
ATOM 777 C CA . ALA A 1 99 ? 1.604 13.609 23.141 1 98.81 99 ALA A CA 1
ATOM 778 C C . ALA A 1 99 ? 2.934 13.945 23.812 1 98.81 99 ALA A C 1
ATOM 780 O O . ALA A 1 99 ? 3.045 14.953 24.516 1 98.81 99 ALA A O 1
ATOM 781 N N . ALA A 1 100 ? 3.941 13.133 23.547 1 98.69 100 ALA A N 1
ATOM 782 C CA . ALA A 1 100 ? 5.266 13.32 24.141 1 98.69 100 ALA A CA 1
ATOM 783 C C . ALA A 1 100 ? 5.891 14.633 23.688 1 98.69 100 ALA A C 1
ATOM 785 O O . ALA A 1 100 ? 6.625 15.273 24.438 1 98.69 100 ALA A O 1
ATOM 786 N N . ALA A 1 101 ? 5.586 15.047 22.5 1 98.69 101 ALA A N 1
ATOM 787 C CA . ALA A 1 101 ? 6.152 16.266 21.922 1 98.69 101 ALA A CA 1
ATOM 788 C C . ALA A 1 101 ? 5.266 17.469 22.203 1 98.69 101 ALA A C 1
ATOM 790 O O . ALA A 1 101 ? 5.578 18.594 21.781 1 98.69 101 ALA A O 1
ATOM 791 N N . GLU A 1 102 ? 4.105 17.219 22.781 1 98.25 102 GLU A N 1
ATOM 792 C CA . GLU A 1 102 ? 3.105 18.25 23.062 1 98.25 102 GLU A CA 1
ATOM 793 C C . GLU A 1 102 ? 2.602 18.891 21.766 1 98.25 102 GLU A C 1
ATOM 795 O O . GLU A 1 102 ? 2.496 20.109 21.672 1 98.25 102 GLU A O 1
ATOM 800 N N . ALA A 1 103 ? 2.352 18.016 20.812 1 98.69 103 ALA A N 1
ATOM 801 C CA . ALA A 1 103 ? 1.831 18.453 19.516 1 98.69 103 ALA A CA 1
ATOM 802 C C . ALA A 1 103 ? 0.346 18.797 19.609 1 98.69 103 ALA A C 1
ATOM 804 O O . ALA A 1 103 ? -0.36 18.281 20.484 1 98.69 103 ALA A O 1
ATOM 805 N N . GLY A 1 104 ? -0.105 19.625 18.688 1 98.44 104 GLY A N 1
ATOM 806 C CA . GLY A 1 104 ? -1.467 20.141 18.703 1 98.44 104 GLY A CA 1
ATOM 807 C C . GLY A 1 104 ? -2.451 19.25 17.969 1 98.44 104 GLY A C 1
ATOM 808 O O . GLY A 1 104 ? -3.654 19.516 17.969 1 98.44 104 GLY A O 1
ATOM 809 N N . GLY A 1 105 ? -1.901 18.156 17.344 1 98.75 105 GLY A N 1
ATOM 810 C CA . GLY A 1 105 ? -2.785 17.234 16.625 1 98.75 105 GLY A CA 1
ATOM 811 C C . GLY A 1 105 ? -2.041 16.25 15.758 1 98.75 105 GLY A C 1
ATOM 812 O O . GLY A 1 105 ? -0.83 16.359 15.555 1 98.75 105 GLY A O 1
ATOM 813 N N . VAL A 1 106 ? -2.764 15.242 15.305 1 98.94 106 VAL A N 1
ATOM 814 C CA . VAL A 1 106 ? -2.279 14.25 14.352 1 98.94 106 VAL A CA 1
ATOM 815 C C . VAL A 1 106 ? -3.234 14.164 13.164 1 98.94 106 VAL A C 1
ATOM 817 O O . VAL A 1 106 ? -4.434 13.93 13.336 1 98.94 106 VAL A O 1
ATOM 820 N N . VAL A 1 107 ? -2.709 14.445 11.953 1 98.94 107 VAL A N 1
ATOM 821 C CA . VAL A 1 107 ? -3.469 14.297 10.711 1 98.94 107 VAL A CA 1
ATOM 822 C C . VAL A 1 107 ? -3.482 12.828 10.289 1 98.94 107 VAL A C 1
ATOM 824 O O . VAL A 1 107 ? -2.461 12.141 10.367 1 98.94 107 VAL A O 1
ATOM 827 N N . VAL A 1 108 ? -4.66 12.344 9.781 1 98.94 108 VAL A N 1
ATOM 828 C CA . VAL A 1 108 ? -4.734 10.945 9.367 1 98.94 108 VAL A CA 1
ATOM 829 C C . VAL A 1 108 ? -5.641 10.812 8.141 1 98.94 108 VAL A C 1
ATOM 831 O O . VAL A 1 108 ? -6.617 11.547 8.008 1 98.94 108 VAL A O 1
ATOM 834 N N . HIS A 1 109 ? -5.305 9.898 7.246 1 98.69 109 HIS A N 1
ATOM 835 C CA . HIS A 1 109 ? -6.195 9.469 6.176 1 98.69 109 HIS A CA 1
ATOM 836 C C . HIS A 1 109 ? -7.133 8.359 6.648 1 98.69 109 HIS A C 1
ATOM 838 O O . HIS A 1 109 ? -6.848 7.684 7.641 1 98.69 109 HIS A O 1
ATOM 844 N N . ALA A 1 110 ? -8.195 8.117 5.941 1 97.44 110 ALA A N 1
ATOM 845 C CA . ALA A 1 110 ? -9.195 7.164 6.414 1 97.44 110 ALA A CA 1
ATOM 846 C C . ALA A 1 110 ? -9.094 5.848 5.645 1 97.44 110 ALA A C 1
ATOM 848 O O . ALA A 1 110 ? -9.969 4.988 5.762 1 97.44 110 ALA A O 1
ATOM 849 N N . GLY A 1 111 ? -8.078 5.691 4.836 1 97.19 111 GLY A N 1
ATOM 850 C CA . GLY A 1 111 ? -7.898 4.445 4.113 1 97.19 111 GLY A CA 1
ATOM 851 C C . GLY A 1 111 ? -8.578 4.441 2.756 1 97.19 111 GLY A C 1
ATOM 852 O O . GLY A 1 111 ? -9.164 5.445 2.34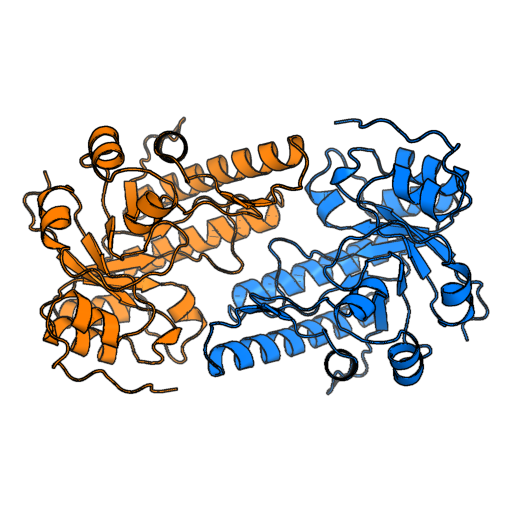6 1 97.19 111 GLY A O 1
ATOM 853 N N . SER A 1 112 ? -8.383 3.328 2.031 1 98 112 SER A N 1
ATOM 854 C CA . SER A 1 112 ? -8.906 3.172 0.677 1 98 112 SER A CA 1
ATOM 855 C C . SER A 1 112 ? -9.008 1.701 0.29 1 98 112 SER A C 1
ATOM 857 O O . SER A 1 112 ? -8.539 0.827 1.021 1 98 112 SER A O 1
ATOM 859 N N . VAL A 1 113 ? -9.703 1.423 -0.802 1 97.94 113 VAL A N 1
ATOM 860 C CA . VAL A 1 113 ? -9.82 0.089 -1.382 1 97.94 113 VAL A CA 1
ATOM 861 C C . VAL A 1 113 ? -9.812 0.186 -2.906 1 97.94 113 VAL A C 1
ATOM 863 O O . VAL A 1 113 ? -10.352 1.139 -3.475 1 97.94 113 VAL A O 1
ATOM 866 N N . PRO A 1 114 ? -9.164 -0.743 -3.584 1 95.81 114 PRO A N 1
ATOM 867 C CA . PRO A 1 114 ? -9.172 -0.679 -5.047 1 95.81 114 PRO A CA 1
ATOM 868 C C . PRO A 1 114 ? -10.586 -0.692 -5.629 1 95.81 114 PRO A C 1
ATOM 870 O O . PRO A 1 114 ? -11.43 -1.487 -5.203 1 95.81 114 PRO A O 1
ATOM 873 N N . ARG A 1 115 ? -10.781 0.15 -6.645 1 95.12 115 ARG A N 1
ATOM 874 C CA . ARG A 1 115 ? -12.086 0.279 -7.293 1 95.12 115 ARG A CA 1
ATOM 875 C C . ARG A 1 115 ? -12.5 -1.033 -7.945 1 95.12 115 ARG A C 1
ATOM 877 O O . ARG A 1 115 ? -13.688 -1.354 -8 1 95.12 115 ARG A O 1
ATOM 884 N N . ARG A 1 116 ? -11.531 -1.771 -8.398 1 91.62 116 ARG A N 1
ATOM 885 C CA . ARG A 1 116 ? -11.797 -2.965 -9.195 1 91.62 116 ARG A CA 1
ATOM 886 C C . ARG A 1 116 ? -12.32 -4.102 -8.32 1 91.62 116 ARG A C 1
ATOM 888 O O . ARG A 1 116 ? -12.789 -5.117 -8.836 1 91.62 116 ARG A O 1
ATOM 895 N N . TYR A 1 117 ? -12.227 -4.004 -6.996 1 95 117 TYR A N 1
ATOM 896 C CA . TYR A 1 117 ? -12.68 -5.082 -6.121 1 95 117 TYR A CA 1
ATOM 897 C C . TYR A 1 117 ? -14.195 -5.102 -6.016 1 95 117 TYR A C 1
ATOM 899 O O . TYR A 1 117 ? -14.859 -4.086 -6.246 1 95 117 TYR A O 1
ATOM 907 N N . PRO A 1 118 ? -14.711 -6.281 -5.77 1 95.19 118 PRO A N 1
ATOM 908 C CA . PRO A 1 118 ? -16.172 -6.41 -5.707 1 95.19 118 PRO A CA 1
ATOM 909 C C . PRO A 1 118 ? -16.766 -5.695 -4.496 1 95.19 118 PRO A C 1
ATOM 911 O O . PRO A 1 118 ? -16.047 -5.324 -3.57 1 95.19 118 PRO A O 1
ATOM 914 N N . GLU A 1 119 ? -18.062 -5.5 -4.52 1 96.62 119 GLU A N 1
ATOM 915 C CA . GLU A 1 119 ? -18.781 -4.703 -3.539 1 96.62 119 GLU A CA 1
ATOM 916 C C . GLU A 1 119 ? -18.562 -5.23 -2.125 1 96.62 119 GLU A C 1
ATOM 918 O O . GLU A 1 119 ? -18.375 -4.449 -1.188 1 96.62 119 GLU A O 1
ATOM 923 N N . TRP A 1 120 ? -18.5 -6.508 -1.952 1 96.75 120 TRP A N 1
ATOM 924 C CA . TRP A 1 120 ? -18.391 -7.047 -0.6 1 96.75 120 TRP A CA 1
ATOM 925 C C . TRP A 1 120 ? -17.016 -6.762 -0.009 1 96.75 120 TRP A C 1
ATOM 927 O O . TRP A 1 120 ? -16.875 -6.562 1.2 1 96.75 120 TRP A O 1
ATOM 937 N N . VAL A 1 121 ? -16 -6.707 -0.863 1 97.56 121 VAL A N 1
ATOM 938 C CA . VAL A 1 121 ? -14.656 -6.352 -0.398 1 97.56 121 VAL A CA 1
ATOM 939 C C . VAL A 1 121 ? -14.609 -4.863 -0.066 1 97.56 121 VAL A C 1
ATOM 941 O O . VAL A 1 121 ? -14.039 -4.469 0.954 1 97.56 121 VAL A O 1
ATOM 944 N N . ARG A 1 122 ? -15.281 -4.059 -0.892 1 97.81 122 ARG A N 1
ATOM 945 C CA . ARG A 1 122 ? -15.336 -2.617 -0.666 1 97.81 122 ARG A CA 1
ATOM 946 C C . ARG A 1 122 ? -16.078 -2.293 0.629 1 97.81 122 ARG A C 1
ATOM 948 O O . ARG A 1 122 ? -15.648 -1.421 1.39 1 97.81 122 ARG A O 1
ATOM 955 N N . GLU A 1 123 ? -17.125 -2.998 0.862 1 97.62 123 GLU A N 1
ATOM 956 C CA . GLU A 1 123 ? -17.891 -2.811 2.094 1 97.62 123 GLU A CA 1
ATOM 957 C C . GLU A 1 123 ? -17.062 -3.197 3.316 1 97.62 123 GLU A C 1
ATOM 959 O O . GLU A 1 123 ? -17.062 -2.49 4.328 1 97.62 123 GLU A O 1
ATOM 964 N N . LYS A 1 124 ? -16.375 -4.32 3.201 1 97.69 124 LYS A N 1
ATOM 965 C CA . LYS A 1 124 ? -15.492 -4.734 4.297 1 97.69 124 LYS A CA 1
ATOM 966 C C . LYS A 1 124 ? -14.438 -3.676 4.582 1 97.69 124 LYS A C 1
ATOM 968 O O . LYS A 1 124 ? -14.172 -3.35 5.742 1 97.69 124 LYS A O 1
ATOM 973 N N . ALA A 1 125 ? -13.859 -3.152 3.547 1 98.44 125 ALA A N 1
ATOM 974 C CA . ALA A 1 125 ? -12.828 -2.129 3.682 1 98.44 125 ALA A CA 1
ATOM 975 C C . ALA A 1 125 ? -13.383 -0.878 4.359 1 98.44 125 ALA A C 1
ATOM 977 O O . ALA A 1 125 ? -12.742 -0.314 5.25 1 98.44 125 ALA A O 1
ATOM 978 N N . HIS A 1 126 ? -14.555 -0.443 3.982 1 97.88 126 HIS A N 1
ATOM 979 C CA . HIS A 1 126 ? -15.195 0.724 4.578 1 97.88 126 HIS A CA 1
ATOM 980 C C . HIS A 1 126 ? -15.492 0.496 6.055 1 97.88 126 HIS A C 1
ATOM 982 O O . HIS A 1 126 ? -15.227 1.367 6.887 1 97.88 126 HIS A O 1
ATOM 988 N N . ASN A 1 127 ? -16.031 -0.666 6.309 1 97.44 127 ASN A N 1
ATOM 989 C CA . ASN A 1 127 ? -16.312 -1.008 7.695 1 97.44 127 ASN A CA 1
ATOM 990 C C . ASN A 1 127 ? -15.039 -1.029 8.539 1 97.44 127 ASN A C 1
ATOM 992 O O . ASN A 1 127 ? -15.047 -0.587 9.688 1 97.44 127 ASN A O 1
ATOM 996 N N . ASN A 1 128 ? -13.984 -1.569 7.969 1 98.31 128 ASN A N 1
ATOM 997 C CA . ASN A 1 128 ? -12.695 -1.593 8.648 1 98.31 128 ASN A CA 1
ATOM 998 C C . ASN A 1 128 ? -12.172 -0.183 8.906 1 98.31 128 ASN A C 1
ATOM 1000 O O . ASN A 1 128 ? -11.602 0.091 9.969 1 98.31 128 ASN A O 1
ATOM 1004 N N . ALA A 1 129 ? -12.352 0.72 7.973 1 98.25 129 ALA A N 1
ATOM 1005 C CA . ALA A 1 129 ? -11.953 2.113 8.156 1 98.25 129 ALA A CA 1
ATOM 1006 C C . ALA A 1 129 ? -12.688 2.74 9.336 1 98.25 129 ALA A C 1
ATOM 1008 O O . ALA A 1 129 ? -12.07 3.393 10.188 1 98.25 129 ALA A O 1
ATOM 1009 N N . CYS A 1 130 ? -13.977 2.506 9.398 1 97.44 130 CYS A N 1
ATOM 1010 C CA . CYS A 1 130 ? -14.797 3.035 10.484 1 97.44 130 CYS A CA 1
ATOM 1011 C C . CYS A 1 130 ? -14.336 2.486 11.828 1 97.44 130 CYS A C 1
ATOM 1013 O O . CYS A 1 130 ? -14.203 3.236 12.797 1 97.44 130 CYS A O 1
ATOM 1015 N N . LYS A 1 131 ? -14.109 1.207 11.844 1 97.5 131 LYS A N 1
ATOM 1016 C CA . LYS A 1 131 ? -13.641 0.561 13.07 1 97.5 131 LYS A CA 1
ATOM 1017 C C . LYS A 1 131 ? -12.305 1.149 13.523 1 97.5 131 LYS A C 1
ATOM 1019 O O . LYS A 1 131 ? -12.125 1.447 14.703 1 97.5 131 LYS A O 1
ATOM 1024 N N . SER A 1 132 ? -11.359 1.311 12.609 1 98.38 132 SER A N 1
ATOM 1025 C CA . SER A 1 132 ? -10.047 1.865 12.914 1 98.38 132 SER A CA 1
ATOM 1026 C C . SER A 1 132 ? -10.156 3.297 13.43 1 98.38 132 SER A C 1
ATOM 1028 O O . SER A 1 132 ? -9.5 3.664 14.406 1 98.38 132 SER A O 1
ATOM 1030 N N . LEU A 1 133 ? -11 4.121 12.773 1 98.38 133 LEU A N 1
ATOM 1031 C CA . LEU A 1 133 ? -11.18 5.504 13.195 1 98.38 133 LEU A CA 1
ATOM 1032 C C . LEU A 1 133 ? -11.75 5.574 14.609 1 98.38 133 LEU A C 1
ATOM 1034 O O . LEU A 1 133 ? -11.305 6.395 15.414 1 98.38 133 LEU A O 1
ATOM 1038 N N . ARG A 1 134 ? -12.711 4.691 14.914 1 97.81 134 ARG A N 1
ATOM 1039 C CA . ARG A 1 134 ? -13.289 4.652 16.25 1 97.81 134 ARG A CA 1
ATOM 1040 C C . ARG A 1 134 ? -12.234 4.285 17.297 1 97.81 134 ARG A C 1
ATOM 1042 O O . ARG A 1 134 ? -12.117 4.945 18.328 1 97.81 134 ARG A O 1
ATOM 1049 N N . GLU A 1 135 ? -11.445 3.262 16.969 1 98.12 135 GLU A N 1
ATOM 1050 C CA . GLU A 1 135 ? -10.391 2.828 17.875 1 98.12 135 GLU A CA 1
ATOM 1051 C C . GLU A 1 135 ? -9.383 3.949 18.125 1 98.12 135 GLU A C 1
ATOM 1053 O O . GLU A 1 135 ? -8.992 4.199 19.266 1 98.12 135 GLU A O 1
ATOM 1058 N N . CYS A 1 136 ? -8.984 4.578 17.078 1 98.69 136 CYS A N 1
ATOM 1059 C CA . CYS A 1 136 ? -7.977 5.625 17.188 1 98.69 136 CYS A CA 1
ATOM 1060 C C . CYS A 1 136 ? -8.539 6.863 17.875 1 98.69 136 CYS A C 1
ATOM 1062 O O . CYS A 1 136 ? -7.824 7.566 18.578 1 98.69 136 CYS A O 1
ATOM 1064 N N . ALA A 1 137 ? -9.828 7.172 17.641 1 98.56 137 ALA A N 1
ATOM 1065 C CA . ALA A 1 137 ? -10.469 8.305 18.297 1 98.56 137 ALA A CA 1
ATOM 1066 C C . ALA A 1 137 ? -10.477 8.125 19.812 1 98.56 137 ALA A C 1
ATOM 1068 O O . ALA A 1 137 ? -10.156 9.055 20.547 1 98.56 137 ALA A O 1
ATOM 1069 N N . VAL A 1 138 ? -10.844 6.953 20.266 1 98.56 138 VAL A N 1
ATOM 1070 C CA . VAL A 1 138 ? -10.875 6.648 21.688 1 98.56 138 VAL A CA 1
ATOM 1071 C C . VAL A 1 138 ? -9.469 6.781 22.281 1 98.56 138 VAL A C 1
ATOM 1073 O O . VAL A 1 138 ? -9.297 7.352 23.359 1 98.56 138 VAL A O 1
ATOM 1076 N N . TYR A 1 139 ? -8.508 6.289 21.547 1 98.75 139 TYR A N 1
ATOM 1077 C CA . TYR A 1 139 ? -7.125 6.375 22 1 98.75 139 TYR A CA 1
ATOM 1078 C C . TYR A 1 139 ? -6.652 7.824 22.047 1 98.75 139 TYR A C 1
ATOM 1080 O O . TYR A 1 139 ? -5.961 8.227 22.984 1 98.75 139 TYR A O 1
ATOM 1088 N N . ALA A 1 140 ? -7.004 8.586 21.016 1 98.81 140 ALA A N 1
ATOM 1089 C CA . ALA A 1 140 ? -6.656 10 20.953 1 98.81 140 ALA A CA 1
ATOM 1090 C C . ALA A 1 140 ? -7.184 10.75 22.172 1 98.81 140 ALA A C 1
ATOM 1092 O O . ALA A 1 140 ? -6.473 11.57 22.766 1 98.81 140 ALA A O 1
ATOM 1093 N N . ASP A 1 141 ? -8.383 10.492 22.5 1 97.88 141 ASP A N 1
ATOM 1094 C CA . ASP A 1 141 ? -8.984 11.102 23.688 1 97.88 141 ASP A CA 1
ATOM 1095 C C . ASP A 1 141 ? -8.219 10.719 24.953 1 97.88 141 ASP A C 1
ATOM 1097 O O . ASP A 1 141 ? -7.969 11.57 25.797 1 97.88 141 ASP A O 1
ATOM 1101 N N . ARG A 1 142 ? -7.871 9.492 25.047 1 98.12 142 ARG A N 1
ATOM 1102 C CA . ARG A 1 142 ? -7.172 8.992 26.234 1 98.12 142 ARG A CA 1
ATOM 1103 C C . ARG A 1 142 ? -5.824 9.68 26.406 1 98.12 142 ARG A C 1
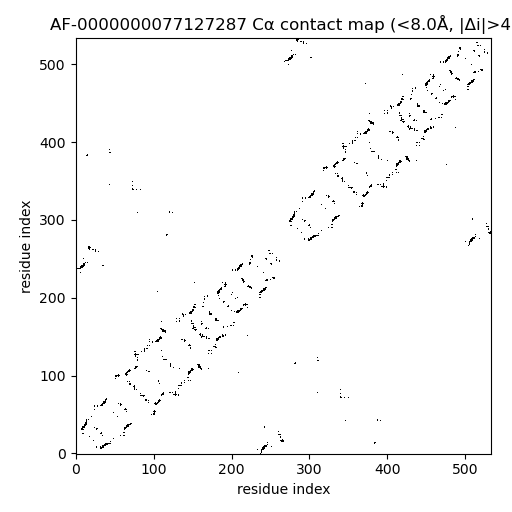ATOM 1105 O O . ARG A 1 142 ? -5.445 10.047 27.516 1 98.12 142 ARG A O 1
ATOM 1112 N N . VAL A 1 143 ? -5.086 9.898 25.312 1 98.38 143 VAL A N 1
ATOM 1113 C CA . VAL A 1 143 ? -3.738 10.445 25.438 1 98.38 143 VAL A CA 1
ATOM 1114 C C . VAL A 1 143 ? -3.791 11.969 25.359 1 98.38 143 VAL A C 1
ATOM 1116 O O . VAL A 1 143 ? -2.779 12.641 25.578 1 98.38 143 VAL A O 1
ATOM 1119 N N . GLY A 1 144 ? -4.914 12.531 24.953 1 98.19 144 GLY A N 1
ATOM 1120 C CA . GLY A 1 144 ? -5.133 13.969 24.984 1 98.19 144 GLY A CA 1
ATOM 1121 C C . GLY A 1 144 ? -4.605 14.68 23.734 1 98.19 144 GLY A C 1
ATOM 1122 O O . GLY A 1 144 ? -4.129 15.812 23.828 1 98.19 144 GLY A O 1
ATOM 1123 N N . VAL A 1 145 ? -4.547 14.055 22.625 1 98.69 145 VAL A N 1
ATOM 1124 C CA . VAL A 1 145 ? -4.105 14.641 21.359 1 98.69 145 VAL A CA 1
ATOM 1125 C C . VAL A 1 145 ? -5.223 14.531 20.328 1 98.69 145 VAL A C 1
ATOM 1127 O O . VAL A 1 145 ? -5.719 13.438 20.047 1 98.69 145 VAL A O 1
ATOM 1130 N N . PRO A 1 146 ? -5.656 15.656 19.734 1 98.75 146 PRO A N 1
ATOM 1131 C CA . PRO A 1 146 ? -6.691 15.586 18.688 1 98.75 146 PRO A CA 1
ATOM 1132 C C . PRO A 1 146 ? -6.25 14.773 17.484 1 98.75 146 PRO A C 1
ATOM 1134 O O . PRO A 1 146 ? -5.094 14.859 17.062 1 98.75 146 PRO A O 1
ATOM 1137 N N . LEU A 1 147 ? -7.137 13.891 17.047 1 98.94 147 LEU A N 1
ATOM 1138 C CA . LEU A 1 147 ? -6.965 13.195 15.773 1 98.94 147 LEU A CA 1
ATOM 1139 C C . LEU A 1 147 ? -7.801 13.844 14.68 1 98.94 147 LEU A C 1
ATOM 1141 O O . LEU A 1 147 ? -9.008 14.031 14.844 1 98.94 147 LEU A O 1
ATOM 1145 N N . CYS A 1 148 ? -7.156 14.258 13.547 1 98.94 148 CYS A N 1
ATOM 1146 C CA . CYS A 1 148 ? -7.785 15.07 12.516 1 98.94 148 CYS A CA 1
ATOM 1147 C C . CYS A 1 148 ? -7.867 14.32 11.195 1 98.94 148 CYS A C 1
ATOM 1149 O O . CYS A 1 148 ? -6.844 14.086 10.539 1 98.94 148 CYS A O 1
ATOM 1151 N N . VAL A 1 149 ? -9.07 13.953 10.75 1 98.94 149 VAL A N 1
ATOM 1152 C CA . VAL A 1 149 ? -9.273 13.172 9.531 1 98.94 149 VAL A CA 1
ATOM 1153 C C . VAL A 1 149 ? -9.266 14.102 8.32 1 98.94 149 VAL A C 1
ATOM 1155 O O . VAL A 1 149 ? -9.992 15.094 8.281 1 98.94 149 VAL A O 1
ATOM 1158 N N . GLU A 1 150 ? -8.539 13.727 7.32 1 98.94 150 GLU A N 1
ATOM 1159 C CA . GLU A 1 150 ? -8.289 14.594 6.172 1 98.94 150 GLU A CA 1
ATOM 1160 C C . GLU A 1 150 ? -9.18 14.219 4.992 1 98.94 150 GLU A C 1
ATOM 1162 O O . GLU A 1 150 ? -9.367 13.031 4.695 1 98.94 150 GLU A O 1
ATOM 1167 N N . ASN A 1 151 ? -9.719 15.266 4.301 1 98.88 151 ASN A N 1
ATOM 1168 C CA . ASN A 1 151 ? -10.297 14.984 2.99 1 98.88 151 ASN A CA 1
ATOM 1169 C C . ASN A 1 151 ? -9.219 14.664 1.958 1 98.88 151 ASN A C 1
ATOM 1171 O O . ASN A 1 151 ? -8.25 15.414 1.814 1 98.88 151 ASN A O 1
ATOM 1175 N N . GLN A 1 152 ? -9.422 13.539 1.248 1 98.31 152 GLN A N 1
ATOM 1176 C CA . GLN A 1 152 ? -8.43 13.062 0.295 1 98.31 152 GLN A CA 1
ATOM 1177 C C . GLN A 1 152 ? -8.859 13.344 -1.141 1 98.31 152 GLN A C 1
ATOM 1179 O O . GLN A 1 152 ? -10.047 13.547 -1.41 1 98.31 152 GLN A O 1
ATOM 1184 N N . PRO A 1 153 ? -7.902 13.445 -2.045 1 97.94 153 PRO A N 1
ATOM 1185 C CA . PRO A 1 153 ? -8.273 13.617 -3.451 1 97.94 153 PRO A CA 1
ATOM 1186 C C . PRO A 1 153 ? -8.844 12.344 -4.07 1 97.94 153 PRO A C 1
ATOM 1188 O O . PRO A 1 153 ? -8.547 11.242 -3.604 1 97.94 153 PRO A O 1
ATOM 1191 N N . ILE A 1 154 ? -9.602 12.477 -5.078 1 96.44 154 ILE A N 1
ATOM 1192 C CA . ILE A 1 154 ? -10.125 11.344 -5.828 1 96.44 154 ILE A CA 1
ATOM 1193 C C . ILE A 1 154 ? -8.969 10.57 -6.469 1 96.44 154 ILE A C 1
ATOM 1195 O O . ILE A 1 154 ? -7.879 11.117 -6.652 1 96.44 154 ILE A O 1
ATOM 1199 N N . SER A 1 155 ? -9.188 9.305 -6.684 1 95.19 155 SER A N 1
ATOM 1200 C CA . SER A 1 155 ? -8.227 8.414 -7.324 1 95.19 155 SER A CA 1
ATOM 1201 C C . SER A 1 155 ? -8.891 7.574 -8.406 1 95.19 155 SER A C 1
ATOM 1203 O O . SER A 1 155 ? -10.023 7.121 -8.242 1 95.19 155 SER A O 1
ATOM 1205 N N . ASP A 1 156 ? -8.172 7.391 -9.523 1 91.38 156 ASP A N 1
ATOM 1206 C CA . ASP A 1 156 ? -8.695 6.562 -10.609 1 91.38 156 ASP A CA 1
ATOM 1207 C C . ASP A 1 156 ? -8.648 5.082 -10.242 1 91.38 156 ASP A C 1
ATOM 1209 O O . ASP A 1 156 ? -9.414 4.277 -10.773 1 91.38 156 ASP A O 1
ATOM 1213 N N . HIS A 1 157 ? -7.855 4.785 -9.281 1 92.69 157 HIS A N 1
ATOM 1214 C CA . HIS A 1 157 ? -7.598 3.373 -9.023 1 92.69 157 HIS A CA 1
ATOM 1215 C C . HIS A 1 157 ? -8.242 2.924 -7.719 1 92.69 157 HIS A C 1
ATOM 1217 O O . HIS A 1 157 ? -8.594 1.753 -7.562 1 92.69 157 HIS A O 1
ATOM 1223 N N . ASP A 1 158 ? -8.359 3.85 -6.758 1 96.81 158 ASP A N 1
ATOM 1224 C CA . ASP A 1 158 ? -8.828 3.48 -5.43 1 96.81 158 ASP A CA 1
ATOM 1225 C C . ASP A 1 158 ? -10.07 4.285 -5.047 1 96.81 158 ASP A C 1
ATOM 1227 O O . ASP A 1 158 ? -10.242 5.422 -5.496 1 96.81 158 ASP A O 1
ATOM 1231 N N . ILE A 1 159 ? -10.883 3.66 -4.266 1 97.56 159 ILE A N 1
ATOM 1232 C CA . ILE A 1 159 ? -11.945 4.363 -3.551 1 97.56 159 ILE A CA 1
ATOM 1233 C C . ILE A 1 159 ? -11.43 4.824 -2.189 1 97.56 159 ILE A C 1
ATOM 1235 O O . ILE A 1 159 ? -11.25 4.012 -1.278 1 97.56 159 ILE A O 1
ATOM 1239 N N . ARG A 1 160 ? -11.148 6.102 -2.096 1 98.06 160 ARG A N 1
ATOM 1240 C CA . ARG A 1 160 ? -10.789 6.707 -0.817 1 98.06 160 ARG A CA 1
ATOM 1241 C C . ARG A 1 160 ? -12.039 7.098 -0.026 1 98.06 160 ARG A C 1
ATOM 1243 O O . ARG A 1 160 ? -13.016 7.574 -0.598 1 98.06 160 ARG A O 1
ATOM 1250 N N . HIS A 1 161 ? -11.969 7.059 1.223 1 97.25 161 HIS A N 1
ATOM 1251 C CA . HIS A 1 161 ? -13.195 7.082 2.014 1 97.25 161 HIS A CA 1
ATOM 1252 C C . HIS A 1 161 ? -13.539 8.5 2.443 1 97.25 161 HIS A C 1
ATOM 1254 O O . HIS A 1 161 ? -14.539 8.719 3.137 1 97.25 161 HIS A O 1
ATOM 1260 N N . THR A 1 162 ? -12.734 9.516 2.045 1 98.44 162 THR A N 1
ATOM 1261 C CA . THR A 1 162 ? -13 10.883 2.49 1 98.44 162 THR A CA 1
ATOM 1262 C C . THR A 1 162 ? -12.797 11.867 1.346 1 98.44 162 THR A C 1
ATOM 1264 O O . THR A 1 162 ? -12.133 12.891 1.511 1 98.44 162 THR A O 1
ATOM 1267 N N . THR A 1 163 ? -13.484 11.688 0.209 1 98.19 163 THR A N 1
ATOM 1268 C CA . THR A 1 163 ? -13.234 12.508 -0.967 1 98.19 163 THR A CA 1
ATOM 1269 C C . THR A 1 163 ? -14.289 13.602 -1.098 1 98.19 163 THR A C 1
ATOM 1271 O O . THR A 1 163 ? -14.109 14.562 -1.852 1 98.19 163 THR A O 1
ATOM 1274 N N . THR A 1 164 ? -15.453 13.5 -0.394 1 98 164 THR A N 1
ATOM 1275 C CA . THR A 1 164 ? -16.516 14.484 -0.421 1 98 164 THR A CA 1
ATOM 1276 C C . THR A 1 164 ? -16.812 15.008 0.984 1 98 164 THR A C 1
ATOM 1278 O O . THR A 1 164 ? -16.359 14.43 1.973 1 98 164 THR A O 1
ATOM 1281 N N . VAL A 1 165 ? -17.562 16.094 1.014 1 98.56 165 VAL A N 1
ATOM 1282 C CA . VAL A 1 165 ? -18 16.625 2.297 1 98.56 165 VAL A CA 1
ATOM 1283 C C . VAL A 1 165 ? -18.797 15.57 3.062 1 98.56 165 VAL A C 1
ATOM 1285 O O . VAL A 1 165 ? -18.578 15.367 4.258 1 98.56 165 VAL A O 1
ATOM 1288 N N . ALA A 1 166 ? -19.656 14.859 2.359 1 98.06 166 ALA A N 1
ATOM 1289 C CA . ALA A 1 166 ? -20.5 13.852 2.973 1 98.06 166 ALA A CA 1
ATOM 1290 C C . ALA A 1 166 ? -19.688 12.68 3.504 1 98.06 166 ALA A C 1
ATOM 1292 O O . ALA A 1 166 ? -19.938 12.18 4.602 1 98.06 166 ALA A O 1
ATOM 1293 N N . ASP A 1 167 ? -18.734 12.219 2.705 1 97 167 ASP A N 1
ATOM 1294 C CA . ASP A 1 167 ? -17.891 11.109 3.135 1 97 167 ASP A CA 1
ATOM 1295 C C . ASP A 1 167 ? -17.078 11.477 4.379 1 97 167 ASP A C 1
ATOM 1297 O O . ASP A 1 167 ? -16.938 10.672 5.297 1 97 167 ASP A O 1
ATOM 1301 N N . LEU A 1 168 ? -16.516 12.672 4.355 1 98.62 168 LEU A N 1
ATOM 1302 C CA . LEU A 1 168 ? -15.75 13.125 5.504 1 98.62 168 LEU A CA 1
ATOM 1303 C C . LEU A 1 168 ? -16.625 13.258 6.742 1 98.62 168 LEU A C 1
ATOM 1305 O O . LEU A 1 168 ? -16.234 12.852 7.836 1 98.62 168 LEU A O 1
ATOM 1309 N N . ALA A 1 169 ? -17.844 13.805 6.566 1 98.38 169 ALA A N 1
ATOM 1310 C CA . ALA A 1 169 ? -18.781 13.93 7.676 1 98.38 169 ALA A CA 1
ATOM 1311 C C . ALA A 1 169 ? -19.109 12.562 8.266 1 98.38 169 ALA A C 1
ATOM 1313 O O . ALA A 1 169 ? -19.156 12.406 9.492 1 98.38 169 ALA A O 1
ATOM 1314 N N . SER A 1 170 ? -19.312 11.617 7.402 1 97.25 170 SER A N 1
ATOM 1315 C CA . SER A 1 170 ? -19.594 10.258 7.859 1 97.25 170 SER A CA 1
ATOM 1316 C C . SER A 1 170 ? -18.406 9.68 8.617 1 97.25 170 SER A C 1
ATOM 1318 O O . SER A 1 170 ? -18.578 9.031 9.656 1 97.25 170 SER A O 1
ATOM 1320 N N . ALA A 1 171 ? -17.234 9.914 8.125 1 97.69 171 ALA A N 1
ATOM 1321 C CA . ALA A 1 171 ? -16.016 9.367 8.719 1 97.69 171 ALA A CA 1
ATOM 1322 C C . ALA A 1 171 ? -15.789 9.906 10.125 1 97.69 171 ALA A C 1
ATOM 1324 O O . ALA A 1 171 ? -15.32 9.188 11.008 1 97.69 171 ALA A O 1
ATOM 1325 N N . VAL A 1 172 ? -16.125 11.172 10.328 1 98.06 172 VAL A N 1
ATOM 1326 C CA . VAL A 1 172 ? -15.797 11.789 11.609 1 98.06 172 VAL A CA 1
ATOM 1327 C C . VAL A 1 172 ? -16.984 11.648 12.57 1 98.06 172 VAL A C 1
ATOM 1329 O O . VAL A 1 172 ? -16.906 12.086 13.719 1 98.06 172 VAL A O 1
ATOM 1332 N N . SER A 1 173 ? -18.062 11.047 12.094 1 94.69 173 SER A N 1
ATOM 1333 C CA . SER A 1 173 ? -19.188 10.742 12.969 1 94.69 173 SER A CA 1
ATOM 1334 C C . SER A 1 173 ? -19.062 9.352 13.578 1 94.69 173 SER A C 1
ATOM 1336 O O . SER A 1 173 ? -19.484 8.359 12.984 1 94.69 173 SER A O 1
ATOM 1338 N N . ILE A 1 174 ? -18.453 9.266 14.711 1 88.94 174 ILE A N 1
ATOM 1339 C CA . ILE A 1 174 ? -18.219 7.973 15.336 1 88.94 174 ILE A CA 1
ATOM 1340 C C . ILE A 1 174 ? -19.281 7.715 16.406 1 88.94 174 ILE A C 1
ATOM 1342 O O . ILE A 1 174 ? -19.578 8.602 17.219 1 88.94 174 ILE A O 1
ATOM 1346 N N . ASP A 1 175 ? -19.891 6.605 16.297 1 84.62 175 ASP A N 1
ATOM 1347 C CA . ASP A 1 175 ? -20.953 6.266 17.234 1 84.62 175 ASP A CA 1
ATOM 1348 C C . ASP A 1 175 ? -20.438 5.371 18.359 1 84.62 175 ASP A C 1
ATOM 1350 O O . ASP A 1 175 ? -19.344 4.805 18.25 1 84.62 175 ASP A O 1
ATOM 1354 N N . GLY A 1 176 ? -21.172 5.367 19.391 1 87.56 176 GLY A N 1
ATOM 1355 C CA . GLY A 1 176 ? -20.938 4.414 20.453 1 87.56 176 GLY A CA 1
ATOM 1356 C C . GLY A 1 176 ? -19.812 4.836 21.406 1 87.56 176 GLY A C 1
ATOM 1357 O O . GLY A 1 176 ? -19.281 4.012 22.141 1 87.56 176 GLY A O 1
ATOM 1358 N N . THR A 1 177 ? -19.312 6.02 21.281 1 88.44 177 THR A N 1
ATOM 1359 C CA . THR A 1 177 ? -18.281 6.551 22.156 1 88.44 177 THR A CA 1
ATOM 1360 C C . THR A 1 177 ? -18.453 8.055 22.344 1 88.44 177 THR A C 1
ATOM 1362 O O . THR A 1 177 ? -19.125 8.711 21.547 1 88.44 177 THR A O 1
ATOM 1365 N N . ASP A 1 178 ? -17.859 8.594 23.359 1 91.94 178 ASP A N 1
ATOM 1366 C CA . ASP A 1 178 ? -17.859 10.031 23.594 1 91.94 178 ASP A CA 1
ATOM 1367 C C . ASP A 1 178 ? -16.656 10.695 22.938 1 91.94 178 ASP A C 1
ATOM 1369 O O . ASP A 1 178 ? -16.531 11.922 22.953 1 91.94 178 ASP A O 1
ATOM 1373 N N . ALA A 1 179 ? -15.844 9.812 22.375 1 93.81 179 ALA A N 1
ATOM 1374 C CA . ALA A 1 179 ? -14.68 10.359 21.688 1 93.81 179 ALA A CA 1
ATOM 1375 C C . ALA A 1 179 ? -15.086 11.141 20.438 1 93.81 179 ALA A C 1
ATOM 1377 O O . ALA A 1 179 ? -16.188 10.938 19.922 1 93.81 179 ALA A O 1
ATOM 1378 N N . SER A 1 180 ? -14.219 12.094 20.078 1 95.75 180 SER A N 1
ATOM 1379 C CA . SER A 1 180 ? -14.508 12.914 18.906 1 95.75 180 SER A CA 1
ATOM 1380 C C . SER A 1 180 ? -13.312 12.961 17.969 1 95.75 180 SER A C 1
ATOM 1382 O O . SER A 1 180 ? -12.18 12.68 18.375 1 95.75 180 SER A O 1
ATOM 1384 N N . LEU A 1 181 ? -13.562 13.164 16.781 1 98.44 181 LEU A N 1
ATOM 1385 C CA . LEU A 1 181 ? -12.562 13.383 15.75 1 98.44 181 LEU A CA 1
ATOM 1386 C C . LEU A 1 181 ? -12.633 14.812 15.219 1 98.44 181 LEU A C 1
ATOM 1388 O O . LEU A 1 181 ? -13.727 15.359 15.055 1 98.44 181 LEU A O 1
ATOM 1392 N N . ASP A 1 182 ? -11.484 15.43 15.016 1 98.69 182 ASP A N 1
ATOM 1393 C CA . ASP A 1 182 ? -11.398 16.703 14.312 1 98.69 182 ASP A CA 1
ATOM 1394 C C . ASP A 1 182 ? -11.156 16.484 12.82 1 98.69 182 ASP A C 1
ATOM 1396 O O . ASP A 1 182 ? -11.07 15.344 12.359 1 98.69 182 ASP A O 1
ATOM 1400 N N . VAL A 1 183 ? -11.102 17.625 12.078 1 98.81 183 VAL A N 1
ATOM 1401 C CA . VAL A 1 183 ? -10.977 17.562 10.625 1 98.81 183 VAL A CA 1
ATOM 1402 C C . VAL A 1 183 ? -9.703 18.266 10.188 1 98.81 183 VAL A C 1
ATOM 1404 O O . VAL A 1 183 ? -9.375 19.344 10.703 1 98.81 183 VAL A O 1
ATOM 1407 N N . THR A 1 184 ? -8.93 17.609 9.352 1 98.94 184 THR A N 1
ATOM 1408 C CA . THR A 1 184 ? -7.98 18.312 8.492 1 98.94 184 THR A CA 1
ATOM 1409 C C . THR A 1 184 ? -8.609 18.625 7.141 1 98.94 184 THR A C 1
ATOM 1411 O O . THR A 1 184 ? -8.992 17.719 6.402 1 98.94 184 THR A O 1
ATOM 1414 N N . PHE A 1 185 ? -8.75 19.938 6.938 1 98.94 185 PHE A N 1
ATOM 1415 C CA . PHE A 1 185 ? -9.273 20.359 5.641 1 98.94 185 PHE A CA 1
ATOM 1416 C C . PHE A 1 185 ? -8.133 20.688 4.684 1 98.94 185 PHE A C 1
ATOM 1418 O O . PHE A 1 185 ? -7.379 21.641 4.918 1 98.94 185 PHE A O 1
ATOM 1425 N N . ASP A 1 186 ? -7.98 19.906 3.582 1 98.94 186 ASP A N 1
ATOM 1426 C CA . ASP A 1 186 ? -7.023 20.172 2.512 1 98.94 186 ASP A CA 1
ATOM 1427 C C . ASP A 1 186 ? -7.691 20.891 1.342 1 98.94 186 ASP A C 1
ATOM 1429 O O . ASP A 1 186 ? -8.461 20.281 0.592 1 98.94 186 ASP A O 1
ATOM 1433 N N . ILE A 1 187 ? -7.336 22.109 1.068 1 98.75 187 ILE A N 1
ATOM 1434 C CA . ILE A 1 187 ? -8.039 22.922 0.09 1 98.75 187 ILE A CA 1
ATOM 1435 C C . ILE A 1 187 ? -7.707 22.453 -1.321 1 98.75 187 ILE A C 1
ATOM 1437 O O . ILE A 1 187 ? -8.531 22.547 -2.23 1 98.75 187 ILE A O 1
ATOM 1441 N N . GLY A 1 188 ? -6.461 22.031 -1.564 1 98.62 188 GLY A N 1
ATOM 1442 C CA . GLY A 1 188 ? -6.098 21.516 -2.873 1 98.62 188 GLY A CA 1
ATOM 1443 C C . GLY A 1 188 ? -6.852 20.25 -3.244 1 98.62 188 GLY A C 1
ATOM 1444 O O . GLY A 1 188 ? -7.27 20.078 -4.391 1 98.62 188 GLY A O 1
ATOM 1445 N N . HIS A 1 189 ? -6.969 19.359 -2.242 1 98.75 189 HIS A N 1
ATOM 1446 C CA . HIS A 1 189 ? -7.762 18.156 -2.473 1 98.75 189 HIS A CA 1
ATOM 1447 C C . HIS A 1 189 ? -9.203 18.5 -2.816 1 98.75 189 HIS A C 1
ATOM 1449 O O . HIS A 1 189 ? -9.789 17.891 -3.723 1 98.75 189 HIS A O 1
ATOM 1455 N N . ALA A 1 190 ? -9.766 19.422 -2.094 1 98.62 190 ALA A N 1
ATOM 1456 C CA . ALA A 1 190 ? -11.125 19.859 -2.393 1 98.62 190 ALA A CA 1
ATOM 1457 C C . ALA A 1 190 ? -11.23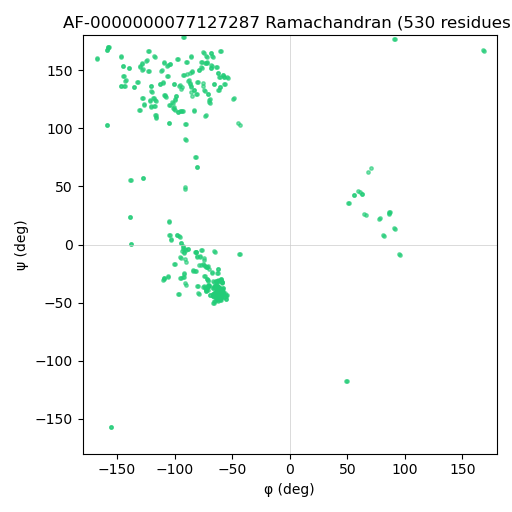4 20.375 -3.822 1 98.62 190 ALA A C 1
ATOM 1459 O O . ALA A 1 190 ? -12.172 20.031 -4.543 1 98.62 190 ALA A O 1
ATOM 1460 N N . ASN A 1 191 ? -10.25 21.156 -4.266 1 98.19 191 ASN A N 1
ATOM 1461 C CA . ASN A 1 191 ? -10.258 21.734 -5.602 1 98.19 191 ASN A CA 1
ATOM 1462 C C . ASN A 1 191 ? -10.227 20.672 -6.684 1 98.19 191 ASN A C 1
ATOM 1464 O O . ASN A 1 191 ? -11 20.719 -7.641 1 98.19 191 ASN A O 1
ATOM 1468 N N . VAL A 1 192 ? -9.398 19.672 -6.5 1 97.56 192 VAL A N 1
ATOM 1469 C CA . VAL A 1 192 ? -9.289 18.609 -7.488 1 97.56 192 VAL A CA 1
ATOM 1470 C C . VAL A 1 192 ? -10.586 17.812 -7.539 1 97.56 192 VAL A C 1
ATOM 1472 O O . VAL A 1 192 ? -10.961 17.297 -8.586 1 97.56 192 VAL A O 1
ATOM 1475 N N . ASN A 1 193 ? -11.25 17.734 -6.406 1 98.06 193 ASN A N 1
ATOM 1476 C CA . ASN A 1 193 ? -12.492 16.984 -6.309 1 98.06 193 ASN A CA 1
ATOM 1477 C C . ASN A 1 193 ? -13.68 17.797 -6.805 1 98.06 193 ASN A C 1
ATOM 1479 O O . ASN A 1 193 ? -14.812 17.312 -6.84 1 98.06 193 ASN A O 1
ATOM 1483 N N . GLY A 1 194 ? -13.531 19.031 -7.121 1 97.75 194 GLY A N 1
ATOM 1484 C CA . GLY A 1 194 ? -14.586 19.875 -7.645 1 97.75 194 GLY A CA 1
ATOM 1485 C C . GLY A 1 194 ? -15.422 20.531 -6.562 1 97.75 194 GLY A C 1
ATOM 1486 O O . GLY A 1 194 ? -16.609 20.812 -6.77 1 97.75 194 GLY A O 1
ATOM 1487 N N . HIS A 1 195 ? -14.805 20.703 -5.398 1 97.94 195 HIS A N 1
ATOM 1488 C CA . HIS A 1 195 ? -15.523 21.312 -4.285 1 97.94 195 HIS A CA 1
ATOM 1489 C C . HIS A 1 195 ? -14.961 22.703 -3.959 1 97.94 195 HIS A C 1
ATOM 1491 O O . HIS A 1 195 ? -13.758 22.938 -4.098 1 97.94 195 HIS A O 1
ATOM 1497 N N . GLU A 1 196 ? -15.812 23.547 -3.463 1 97.38 196 GLU A N 1
ATOM 1498 C CA . GLU A 1 196 ? -15.406 24.844 -2.928 1 97.38 196 GLU A CA 1
ATOM 1499 C C . GLU A 1 196 ? -15.148 24.766 -1.427 1 97.38 196 GLU A C 1
ATOM 1501 O O . GLU A 1 196 ? -15.828 24.016 -0.712 1 97.38 196 GLU A O 1
ATOM 1506 N N . TYR A 1 197 ? -14.141 25.594 -0.974 1 97.94 197 TYR A N 1
ATOM 1507 C CA . TYR A 1 197 ? -13.758 25.5 0.432 1 97.94 197 TYR A CA 1
ATOM 1508 C C . TYR A 1 197 ? -14.922 25.891 1.337 1 97.94 197 TYR A C 1
ATOM 1510 O O . TYR A 1 197 ? -15.023 25.406 2.465 1 97.94 197 TYR A O 1
ATOM 1518 N N . GLN A 1 198 ? -15.852 26.672 0.885 1 98.56 198 GLN A N 1
ATOM 1519 C CA . GLN A 1 198 ? -16.984 27.141 1.686 1 98.56 198 GLN A CA 1
ATOM 1520 C C . GLN A 1 198 ? -17.859 25.969 2.121 1 98.56 198 GLN A C 1
ATOM 1522 O O . GLN A 1 198 ? -18.438 25.984 3.209 1 98.56 198 GLN A O 1
ATOM 1527 N N . GLU A 1 199 ? -17.984 24.953 1.256 1 98.62 199 GLU A N 1
ATOM 1528 C CA . GLU A 1 199 ? -18.766 23.766 1.597 1 98.62 199 GLU A CA 1
ATOM 1529 C C . GLU A 1 199 ? -18.234 23.094 2.857 1 98.62 199 GLU A C 1
ATOM 1531 O O . GLU A 1 199 ? -19 22.656 3.709 1 98.62 199 GLU A O 1
ATOM 1536 N N . PHE A 1 200 ? -16.953 23 2.938 1 98.69 200 PHE A N 1
ATOM 1537 C CA . PHE A 1 200 ? -16.328 22.359 4.086 1 98.69 200 PHE A CA 1
ATOM 1538 C C . PHE A 1 200 ? -16.453 23.234 5.328 1 98.69 200 PHE A C 1
ATOM 1540 O O . PHE A 1 200 ? -16.719 22.734 6.422 1 98.69 200 PHE A O 1
ATOM 1547 N N . VAL A 1 201 ? -16.328 24.547 5.215 1 98.62 201 VAL A N 1
ATOM 1548 C CA . VAL A 1 201 ? -16.438 25.469 6.328 1 98.62 201 VAL A CA 1
ATOM 1549 C C . VAL A 1 201 ? -17.859 25.438 6.879 1 98.62 201 VAL A C 1
ATOM 1551 O O . VAL A 1 201 ? -18.062 25.422 8.094 1 98.62 201 VAL A O 1
ATOM 1554 N N . GLU A 1 202 ? -18.781 25.438 5.957 1 98.56 202 GLU A N 1
ATOM 1555 C CA . GLU A 1 202 ? -20.172 25.406 6.371 1 98.56 202 GLU A CA 1
ATOM 1556 C C . GLU A 1 202 ? -20.5 24.141 7.152 1 98.56 202 GLU A C 1
ATOM 1558 O O . GLU A 1 202 ? -21.219 24.188 8.148 1 98.56 202 GLU A O 1
ATOM 1563 N N . LYS A 1 203 ? -19.969 23.047 6.75 1 98.69 203 LYS A N 1
ATOM 1564 C CA . LYS A 1 203 ? -20.312 21.766 7.344 1 98.69 203 LYS A CA 1
ATOM 1565 C C . LYS A 1 203 ? -19.578 21.562 8.664 1 98.69 203 LYS A C 1
ATOM 1567 O O . LYS A 1 203 ? -20.156 21.062 9.641 1 98.69 203 LYS A O 1
ATOM 1572 N N . PHE A 1 204 ? -18.281 21.922 8.742 1 98.56 204 PHE A N 1
ATOM 1573 C CA . PHE A 1 204 ? -17.453 21.453 9.852 1 98.56 204 PHE A CA 1
ATOM 1574 C C . PHE A 1 204 ? -17.125 22.594 10.805 1 98.56 204 PHE A C 1
ATOM 1576 O O . PHE A 1 204 ? -16.875 22.375 11.992 1 98.56 204 PHE A O 1
ATOM 1583 N N . GLY A 1 205 ? -17.062 23.828 10.328 1 97.06 205 GLY A N 1
ATOM 1584 C CA . GLY A 1 205 ? -16.797 24.984 11.164 1 97.06 205 GLY A CA 1
ATOM 1585 C C . GLY A 1 205 ? -15.609 24.812 12.086 1 97.06 205 GLY A C 1
ATOM 1586 O O . GLY A 1 205 ? -14.516 24.484 11.625 1 97.06 205 GLY A O 1
ATOM 1587 N N . ASP A 1 206 ? -15.867 24.859 13.344 1 96.5 206 ASP A N 1
ATOM 1588 C CA . ASP A 1 206 ? -14.805 24.875 14.344 1 96.5 206 ASP A CA 1
ATOM 1589 C C . ASP A 1 206 ? -14.195 23.484 14.523 1 96.5 206 ASP A C 1
ATOM 1591 O O . ASP A 1 206 ? -13.203 23.312 15.227 1 96.5 206 ASP A O 1
ATOM 1595 N N . GLN A 1 207 ? -14.758 22.531 13.867 1 98 207 GLN A N 1
ATOM 1596 C CA . GLN A 1 207 ? -14.195 21.188 13.906 1 98 207 GLN A CA 1
ATOM 1597 C C . GLN A 1 207 ? -12.938 21.094 13.047 1 98 207 GLN A C 1
ATOM 1599 O O . GLN A 1 207 ? -12.172 20.125 13.172 1 98 207 GLN A O 1
ATOM 1604 N N . ILE A 1 208 ? -12.711 22.062 12.148 1 98.75 208 ILE A N 1
ATOM 1605 C CA . ILE A 1 208 ? -11.492 22.109 11.344 1 98.75 208 ILE A CA 1
ATOM 1606 C C . ILE A 1 208 ? -10.312 22.547 12.211 1 98.75 208 ILE A C 1
ATOM 1608 O O . ILE A 1 208 ? -10.25 23.688 12.648 1 98.75 208 ILE A O 1
ATOM 1612 N N . ARG A 1 209 ? -9.43 21.641 12.445 1 98.69 209 ARG A N 1
ATOM 1613 C CA . ARG A 1 209 ? -8.273 21.922 13.289 1 98.69 209 ARG A CA 1
ATOM 1614 C C . ARG A 1 209 ? -7.059 22.297 12.445 1 98.69 209 ARG A C 1
ATOM 1616 O O . ARG A 1 209 ? -6.285 23.172 12.82 1 98.69 209 ARG A O 1
ATOM 1623 N N . VAL A 1 210 ? -6.883 21.562 11.391 1 98.88 210 VAL A N 1
ATOM 1624 C CA . VAL A 1 210 ? -5.758 21.766 10.484 1 98.88 210 VAL A CA 1
ATOM 1625 C C . VAL A 1 210 ? -6.277 22.078 9.078 1 98.88 210 VAL A C 1
ATOM 1627 O O . VAL A 1 210 ? -7.234 21.453 8.617 1 98.88 210 VAL A O 1
ATOM 1630 N N . CYS A 1 211 ? -5.68 23.047 8.43 1 98.94 211 CYS A N 1
ATOM 1631 C CA . CYS A 1 211 ? -5.941 23.344 7.027 1 98.94 211 CYS A CA 1
ATOM 1632 C C . CYS A 1 211 ? -4.668 23.219 6.199 1 98.94 211 CYS A C 1
ATOM 1634 O O . CYS A 1 211 ? -3.68 23.906 6.469 1 98.94 211 CYS A O 1
ATOM 1636 N N . HIS A 1 212 ? -4.668 22.328 5.246 1 98.94 212 HIS A N 1
ATOM 1637 C CA . HIS A 1 212 ? -3.549 22.203 4.32 1 98.94 212 HIS A CA 1
ATOM 1638 C C . HIS A 1 212 ? -3.695 23.172 3.152 1 98.94 212 HIS A C 1
ATOM 1640 O O . HIS A 1 212 ? -4.766 23.266 2.549 1 98.94 212 HIS A O 1
ATOM 1646 N N . LEU A 1 213 ? -2.553 23.828 2.814 1 98.88 213 LEU A N 1
ATOM 1647 C CA . LEU A 1 213 ? -2.533 24.875 1.799 1 98.88 213 LEU A CA 1
ATOM 1648 C C . LEU A 1 213 ? -1.642 24.484 0.627 1 98.88 213 LEU A C 1
ATOM 1650 O O . LEU A 1 213 ? -0.439 24.281 0.801 1 98.88 213 LEU A O 1
ATOM 1654 N N . HIS A 1 214 ? -2.16 24.391 -0.527 1 98.75 214 HIS A N 1
ATOM 1655 C CA . HIS A 1 214 ? -1.452 24.266 -1.795 1 98.75 214 HIS A CA 1
ATOM 1656 C C . HIS A 1 214 ? -2.391 24.484 -2.977 1 98.75 214 HIS A C 1
ATOM 1658 O O . HIS A 1 214 ? -3.611 24.422 -2.824 1 98.75 214 HIS A O 1
ATOM 1664 N N . ASP A 1 215 ? -1.812 24.781 -4.078 1 98.25 215 ASP A N 1
ATOM 1665 C CA . ASP A 1 215 ? -2.604 25.109 -5.262 1 98.25 215 ASP A CA 1
ATOM 1666 C C . ASP A 1 215 ? -2.512 24 -6.305 1 98.25 215 ASP A C 1
ATOM 1668 O O . ASP A 1 215 ? -1.642 23.125 -6.219 1 98.25 215 ASP A O 1
ATOM 1672 N N . ASN A 1 216 ? -3.492 23.906 -7.176 1 97.94 216 ASN A N 1
ATOM 1673 C CA . ASN A 1 216 ? -3.51 23.078 -8.375 1 97.94 216 ASN A CA 1
ATOM 1674 C C . ASN A 1 216 ? -4.496 23.609 -9.406 1 97.94 216 ASN A C 1
ATOM 1676 O O . ASN A 1 216 ? -5.301 24.5 -9.109 1 97.94 216 ASN A O 1
ATOM 1680 N N . ASP A 1 217 ? -4.496 23.094 -10.625 1 96.62 217 ASP A N 1
ATOM 1681 C CA . ASP A 1 217 ? -5.332 23.625 -11.695 1 96.62 217 ASP A CA 1
ATOM 1682 C C . ASP A 1 217 ? -6.633 22.828 -11.812 1 96.62 217 ASP A C 1
ATOM 1684 O O . ASP A 1 217 ? -7.359 22.969 -12.805 1 96.62 217 ASP A O 1
ATOM 1688 N N . GLY A 1 218 ? -6.871 21.938 -10.906 1 96 218 GLY A N 1
ATOM 1689 C CA . GLY A 1 218 ? -8.109 21.172 -10.891 1 96 218 GLY A CA 1
ATOM 1690 C C . GLY A 1 218 ? -7.996 19.828 -11.586 1 96 218 GLY A C 1
ATOM 1691 O O . GLY A 1 218 ? -8.875 18.984 -11.453 1 96 218 GLY A O 1
ATOM 1692 N N . THR A 1 219 ? -6.84 19.594 -12.273 1 94.88 219 THR A N 1
ATOM 1693 C CA . THR A 1 219 ? -6.723 18.375 -13.07 1 94.88 219 THR A CA 1
ATOM 1694 C C . THR A 1 219 ? -6.035 17.266 -12.273 1 94.88 219 THR A C 1
ATOM 1696 O O . THR A 1 219 ? -6.219 16.094 -12.555 1 94.88 219 THR A O 1
ATOM 1699 N N . SER A 1 220 ? -5.172 17.641 -11.352 1 94.5 220 SER A N 1
ATOM 1700 C CA . SER A 1 220 ? -4.465 16.703 -10.5 1 94.5 220 SER A CA 1
ATOM 1701 C C . SER A 1 220 ? -3.967 17.359 -9.219 1 94.5 220 SER A C 1
ATOM 1703 O O . SER A 1 220 ? -4.047 18.578 -9.078 1 94.5 220 SER A O 1
ATOM 1705 N N . ASP A 1 221 ? -3.512 16.594 -8.32 1 95.62 221 ASP A N 1
ATOM 1706 C CA . ASP A 1 221 ? -3.014 17.016 -7.016 1 95.62 221 ASP A CA 1
ATOM 1707 C C . ASP A 1 221 ? -1.562 17.484 -7.109 1 95.62 221 ASP A C 1
ATOM 1709 O O . ASP A 1 221 ? -0.666 16.859 -6.539 1 95.62 221 ASP A O 1
ATOM 1713 N N . GLN A 1 222 ? -1.274 18.703 -7.664 1 94.69 222 GLN A N 1
ATOM 1714 C CA . GLN A 1 222 ? 0.049 19.156 -8.086 1 94.69 222 GLN A CA 1
ATOM 1715 C C . GLN A 1 222 ? 0.833 19.734 -6.906 1 94.69 222 GLN A C 1
ATOM 1717 O O . GLN A 1 222 ? 2.061 19.828 -6.961 1 94.69 222 GLN A O 1
ATOM 1722 N N . HIS A 1 223 ? 0.158 20.188 -5.824 1 97.75 223 HIS A N 1
ATOM 1723 C CA . HIS A 1 223 ? 0.794 20.812 -4.672 1 97.75 223 HIS A CA 1
ATOM 1724 C C . HIS A 1 223 ? 1.64 22.016 -5.09 1 97.75 223 HIS A C 1
ATOM 1726 O O . HIS A 1 223 ? 2.754 22.188 -4.594 1 97.75 223 HIS A O 1
ATOM 1732 N N . GLU A 1 224 ? 1.117 22.844 -6.012 1 98 224 GLU A N 1
ATOM 1733 C CA . GLU A 1 224 ? 1.785 24.062 -6.434 1 98 224 GLU A CA 1
ATOM 1734 C C . GLU A 1 224 ? 1.748 25.125 -5.336 1 98 224 GLU A C 1
ATOM 1736 O O . GLU A 1 224 ? 0.882 25.094 -4.461 1 98 224 GLU A O 1
ATOM 1741 N N . PRO A 1 225 ? 2.682 26.062 -5.375 1 98.44 225 PRO A N 1
ATOM 1742 C CA . PRO A 1 225 ? 2.66 27.156 -4.402 1 98.44 225 PRO A CA 1
ATOM 1743 C C . PRO A 1 225 ? 1.35 27.938 -4.426 1 98.44 225 PRO A C 1
ATOM 1745 O O . PRO A 1 225 ? 0.741 28.094 -5.488 1 98.44 225 PRO A O 1
ATOM 1748 N N . LEU A 1 226 ? 0.946 28.359 -3.246 1 98.19 226 LEU A N 1
ATOM 1749 C CA . LEU A 1 226 ? -0.263 29.156 -3.068 1 98.19 226 LEU A CA 1
ATOM 1750 C C . LEU A 1 226 ? 0.073 30.547 -2.525 1 98.19 226 LEU A C 1
ATOM 1752 O O . LEU A 1 226 ? 0.308 30.703 -1.325 1 98.19 226 LEU A O 1
ATOM 1756 N N . SER A 1 227 ? -0.066 31.594 -3.348 1 96 227 SER A N 1
ATOM 1757 C CA . SER A 1 227 ? 0.318 32.938 -2.936 1 96 227 SER A CA 1
ATOM 1758 C C . SER A 1 227 ? -0.854 33.688 -2.297 1 96 227 SER A C 1
ATOM 1760 O O . SER A 1 227 ? -0.66 34.5 -1.403 1 96 227 SER A O 1
ATOM 1762 N N . ASP A 1 228 ? -2.076 33.438 -2.74 1 96.12 228 ASP A N 1
ATOM 1763 C CA . ASP A 1 228 ? -3.244 34.125 -2.219 1 96.12 228 ASP A CA 1
ATOM 1764 C C . ASP A 1 228 ? -3.867 33.375 -1.051 1 96.12 228 ASP A C 1
ATOM 1766 O O . ASP A 1 228 ? -5.074 33.125 -1.042 1 96.12 228 ASP A O 1
ATOM 1770 N N . TYR A 1 229 ? -3.002 33 -0.087 1 97.94 229 TYR A N 1
ATOM 1771 C CA . TYR A 1 229 ? -3.447 32.125 1.011 1 97.94 229 TYR A CA 1
ATOM 1772 C C . TYR A 1 229 ? -4.215 32.938 2.051 1 97.94 229 TYR A C 1
ATOM 1774 O O . TYR A 1 229 ? -4.934 32.375 2.877 1 97.94 229 TYR A O 1
ATOM 1782 N N . ASP A 1 230 ? -4.109 34.25 2.092 1 97.25 230 ASP A N 1
ATOM 1783 C CA . ASP A 1 230 ? -4.711 35.125 3.109 1 97.25 230 ASP A CA 1
ATOM 1784 C C . ASP A 1 230 ? -6.23 34.938 3.146 1 97.25 230 ASP A C 1
ATOM 1786 O O . ASP A 1 230 ? -6.836 34.969 4.219 1 97.25 230 ASP A O 1
ATOM 1790 N N . LYS A 1 231 ? -6.785 34.812 2.031 1 96.94 231 LYS A N 1
ATOM 1791 C CA . LYS A 1 231 ? -8.234 34.656 1.974 1 96.94 231 LYS A CA 1
ATOM 1792 C C . LYS A 1 231 ? -8.68 33.406 2.709 1 96.94 231 LYS A C 1
ATOM 1794 O O . LYS A 1 231 ? -9.742 33.375 3.336 1 96.94 231 LYS A O 1
ATOM 1799 N N . PHE A 1 232 ? -7.938 32.344 2.643 1 98.12 232 PHE A N 1
ATOM 1800 C CA . PHE A 1 232 ? -8.281 31.094 3.322 1 98.12 232 PHE A CA 1
ATOM 1801 C C . PHE A 1 232 ? -8.078 31.234 4.828 1 98.12 232 PHE A C 1
ATOM 1803 O O . PHE A 1 232 ? -8.898 30.75 5.613 1 98.12 232 PHE A O 1
ATOM 1810 N N . ILE A 1 233 ? -7.008 31.906 5.223 1 97.88 233 ILE A N 1
ATOM 1811 C CA . ILE A 1 233 ? -6.715 32.094 6.641 1 97.88 233 ILE A CA 1
ATOM 1812 C C . ILE A 1 233 ? -7.852 32.875 7.297 1 97.88 233 ILE A C 1
ATOM 1814 O O . ILE A 1 233 ? -8.234 32.594 8.43 1 97.88 233 ILE A O 1
ATOM 1818 N N . THR A 1 234 ? -8.367 33.781 6.566 1 96.69 234 THR A N 1
ATOM 1819 C CA . THR A 1 234 ? -9.438 34.625 7.074 1 96.69 234 THR A CA 1
ATOM 1820 C C . THR A 1 234 ? -10.758 33.844 7.117 1 96.69 234 THR A C 1
ATOM 1822 O O . THR A 1 234 ? -11.523 34 8.07 1 96.69 234 THR A O 1
ATOM 1825 N N . ALA A 1 235 ? -10.969 33.031 6.195 1 97.56 235 ALA A N 1
ATOM 1826 C CA . ALA A 1 235 ? -12.289 32.438 5.98 1 97.56 235 ALA A CA 1
ATOM 1827 C C . ALA A 1 235 ? -12.43 31.109 6.723 1 97.56 235 ALA A C 1
ATOM 1829 O O . ALA A 1 235 ? -13.547 30.672 7.035 1 97.56 235 ALA A O 1
ATOM 1830 N N . ILE A 1 236 ? -11.367 30.391 6.961 1 98.44 236 ILE A N 1
ATOM 1831 C CA . ILE A 1 236 ? -11.43 29.047 7.508 1 98.44 236 ILE A CA 1
ATOM 1832 C C . ILE A 1 236 ? -11.023 29.062 8.984 1 98.44 236 ILE A C 1
ATOM 1834 O O . ILE A 1 236 ? -9.914 29.484 9.328 1 98.44 236 ILE A O 1
ATOM 1838 N N . PRO A 1 237 ? -11.898 28.641 9.852 1 97.88 237 PRO A N 1
ATOM 1839 C CA . PRO A 1 237 ? -11.617 28.688 11.289 1 97.88 237 PRO A CA 1
ATOM 1840 C C . PRO A 1 237 ? -10.758 27.531 11.766 1 97.88 237 PRO A C 1
ATOM 1842 O O . PRO A 1 237 ? -11.188 26.734 12.594 1 97.88 237 PRO A O 1
ATOM 1845 N N . ALA A 1 238 ? -9.477 27.453 11.344 1 98.5 238 ALA A N 1
ATOM 1846 C CA . ALA A 1 238 ? -8.531 26.406 11.742 1 98.5 238 ALA A CA 1
ATOM 1847 C C . ALA A 1 238 ? -7.5 26.953 12.719 1 98.5 238 ALA A C 1
ATOM 1849 O O . ALA A 1 238 ? -7.223 28.156 12.734 1 98.5 238 ALA A O 1
ATOM 1850 N N . ASP A 1 239 ? -6.988 26.047 13.516 1 98.44 239 ASP A N 1
ATOM 1851 C CA . ASP A 1 239 ? -5.922 26.422 14.438 1 98.44 239 ASP A CA 1
ATOM 1852 C C . ASP A 1 239 ? -4.574 26.484 13.727 1 98.44 239 ASP A C 1
ATOM 1854 O O . ASP A 1 239 ? -3.711 27.281 14.086 1 98.44 239 ASP A O 1
ATOM 1858 N N . TYR A 1 240 ? -4.375 25.594 12.773 1 98.81 240 TYR A N 1
ATOM 1859 C CA . TYR A 1 240 ? -3.1 25.453 12.078 1 98.81 240 TYR A CA 1
ATOM 1860 C C . TYR A 1 240 ? -3.297 25.5 10.57 1 98.81 240 TYR A C 1
ATOM 1862 O O . TYR A 1 240 ? -4.133 24.766 10.023 1 98.81 240 TYR A O 1
ATOM 1870 N N . PHE A 1 241 ? -2.604 26.359 9.922 1 98.94 241 PHE A N 1
ATOM 1871 C CA . PHE A 1 241 ? -2.508 26.406 8.469 1 98.94 241 PHE A CA 1
ATOM 1872 C C . PHE A 1 241 ? -1.136 25.938 8 1 98.94 241 PHE A C 1
ATOM 1874 O O . PHE A 1 241 ? -0.111 26.391 8.508 1 98.94 241 PHE A O 1
ATOM 1881 N N . VAL A 1 242 ? -1.094 24.984 7.09 1 98.94 242 VAL A N 1
ATOM 1882 C CA . VAL A 1 242 ? 0.156 24.297 6.777 1 98.94 242 VAL A CA 1
ATOM 1883 C C . VAL A 1 242 ? 0.372 24.266 5.266 1 98.94 242 VAL A C 1
ATOM 1885 O O . VAL A 1 242 ? -0.386 23.625 4.535 1 98.94 242 VAL A O 1
ATOM 1888 N N . PHE A 1 243 ? 1.419 24.922 4.766 1 98.94 243 PHE A N 1
ATOM 1889 C CA . PHE A 1 243 ? 1.817 24.781 3.371 1 98.94 243 PHE A CA 1
ATOM 1890 C C . PHE A 1 243 ? 2.379 23.375 3.117 1 98.94 243 PHE A C 1
ATOM 1892 O O . PHE A 1 243 ? 3.309 22.953 3.799 1 98.94 243 PHE A O 1
ATOM 1899 N N . GLU A 1 244 ? 1.814 22.656 2.227 1 98.75 244 GLU A N 1
ATOM 1900 C CA . GLU A 1 244 ? 2.348 21.375 1.77 1 98.75 244 GLU A CA 1
ATOM 1901 C C . GLU A 1 244 ? 2.977 21.5 0.385 1 98.75 244 GLU A C 1
ATOM 1903 O O . GLU A 1 244 ? 2.27 21.516 -0.625 1 98.75 244 GLU A O 1
ATOM 1908 N N . MET A 1 245 ? 4.289 21.5 0.393 1 98.06 245 MET A N 1
ATOM 1909 C CA . MET A 1 245 ? 5.023 21.734 -0.847 1 98.06 245 MET A CA 1
ATOM 1910 C C . MET A 1 245 ? 5.863 20.516 -1.217 1 98.06 245 MET A C 1
ATOM 1912 O O . MET A 1 245 ? 6.148 19.672 -0.365 1 98.06 245 MET A O 1
ATOM 1916 N N . THR A 1 246 ? 6.25 20.484 -2.498 1 95.06 246 THR A N 1
ATOM 1917 C CA . THR A 1 246 ? 7.07 19.375 -2.969 1 95.06 246 THR A CA 1
ATOM 1918 C C . THR A 1 246 ? 8.555 19.734 -2.918 1 95.06 246 THR A C 1
ATOM 1920 O O . THR A 1 246 ? 9.414 18.859 -3.059 1 95.06 246 THR A O 1
ATOM 1923 N N . SER A 1 247 ? 8.859 21 -2.703 1 95.94 247 SER A N 1
ATOM 1924 C CA . SER A 1 247 ? 10.219 21.484 -2.49 1 95.94 247 SER A CA 1
ATOM 1925 C C . SER A 1 247 ? 10.266 22.547 -1.388 1 95.94 247 SER A C 1
ATOM 1927 O O . SER A 1 247 ? 9.297 23.281 -1.185 1 95.94 247 SER A O 1
ATOM 1929 N N . VAL A 1 248 ? 11.391 22.625 -0.75 1 97.31 248 VAL A N 1
ATOM 1930 C CA . VAL A 1 248 ? 11.555 23.578 0.343 1 97.31 248 VAL A CA 1
ATOM 1931 C C . VAL A 1 248 ? 11.406 25 -0.188 1 97.31 248 VAL A C 1
ATOM 1933 O O . VAL A 1 248 ? 10.758 25.844 0.441 1 97.31 248 VAL A O 1
ATOM 1936 N N . ALA A 1 249 ? 11.922 25.297 -1.354 1 97.5 249 ALA A N 1
ATOM 1937 C CA . ALA A 1 249 ? 11.922 26.625 -1.946 1 97.5 249 ALA A CA 1
ATOM 1938 C C . ALA A 1 249 ? 10.5 27.125 -2.186 1 97.5 249 ALA A C 1
ATOM 1940 O O . ALA A 1 249 ? 10.234 28.328 -2.072 1 97.5 249 ALA A O 1
ATOM 1941 N N . ASP A 1 250 ? 9.602 26.234 -2.443 1 98.25 250 ASP A N 1
ATOM 1942 C CA . ASP A 1 250 ? 8.234 26.609 -2.793 1 98.25 250 ASP A CA 1
ATOM 1943 C C . ASP A 1 250 ? 7.488 27.156 -1.583 1 98.25 250 ASP A C 1
ATOM 1945 O O . ASP A 1 250 ? 6.477 27.859 -1.733 1 98.25 250 ASP A O 1
ATOM 1949 N N . ILE A 1 251 ? 7.977 26.875 -0.353 1 98.62 251 ILE A N 1
ATOM 1950 C CA . ILE A 1 251 ? 7.406 27.484 0.842 1 98.62 251 ILE A CA 1
ATOM 1951 C C . ILE A 1 251 ? 7.648 29 0.814 1 98.62 251 ILE A C 1
ATOM 1953 O O . ILE A 1 251 ? 6.723 29.781 1.021 1 98.62 251 ILE A O 1
ATOM 1957 N N . GLY A 1 252 ? 8.914 29.359 0.532 1 98.62 252 GLY A N 1
ATOM 1958 C CA . GLY A 1 252 ? 9.25 30.781 0.416 1 98.62 252 GLY A CA 1
ATOM 1959 C C . GLY A 1 252 ? 8.477 31.484 -0.681 1 98.62 252 GLY A C 1
ATOM 1960 O O . GLY A 1 252 ? 8.047 32.625 -0.512 1 98.62 252 GLY A O 1
ATOM 1961 N N . VAL A 1 253 ? 8.289 30.781 -1.796 1 98.5 253 VAL A N 1
ATOM 1962 C CA . VAL A 1 253 ? 7.52 31.344 -2.904 1 98.5 253 VAL A CA 1
ATOM 1963 C C . VAL A 1 253 ? 6.086 31.609 -2.451 1 98.5 253 VAL A C 1
ATOM 1965 O O . VAL A 1 253 ? 5.516 32.656 -2.754 1 98.5 253 VAL A O 1
ATOM 1968 N N . SER A 1 254 ? 5.508 30.703 -1.708 1 98.56 254 SER A N 1
ATOM 1969 C CA . SER A 1 254 ? 4.125 30.828 -1.261 1 98.56 254 SER A CA 1
ATOM 1970 C C . SER A 1 254 ? 3.936 32.062 -0.37 1 98.56 254 SER A C 1
ATOM 1972 O O . SER A 1 254 ? 2.943 32.781 -0.495 1 98.56 254 SER A O 1
ATOM 1974 N N . VAL A 1 255 ? 4.926 32.344 0.428 1 98.25 255 VAL A N 1
ATOM 1975 C CA . VAL A 1 255 ? 4.742 33.406 1.393 1 98.25 255 VAL A CA 1
ATOM 1976 C C . VAL A 1 255 ? 5.352 34.688 0.849 1 98.25 255 VAL A C 1
ATOM 1978 O O . VAL A 1 255 ? 5.504 35.688 1.582 1 98.25 255 VAL A O 1
ATOM 1981 N N . GLY A 1 256 ? 5.785 34.719 -0.407 1 97.88 256 GLY A N 1
ATOM 1982 C CA . GLY A 1 256 ? 6.277 35.906 -1.069 1 97.88 256 GLY A CA 1
ATOM 1983 C C . GLY A 1 256 ? 7.691 36.281 -0.662 1 97.88 256 GLY A C 1
ATOM 1984 O O . GLY A 1 256 ? 8.047 37.469 -0.65 1 97.88 256 GLY A O 1
ATOM 1985 N N . ARG A 1 257 ? 8.445 35.312 -0.16 1 97.75 257 ARG A N 1
ATOM 1986 C CA . ARG A 1 257 ? 9.82 35.562 0.256 1 97.75 257 ARG A CA 1
ATOM 1987 C C . ARG A 1 257 ? 10.781 34.562 -0.401 1 97.75 257 ARG A C 1
ATOM 1989 O O . ARG A 1 257 ? 11.531 33.875 0.285 1 97.75 257 ARG A O 1
ATOM 1996 N N . PRO A 1 258 ? 10.758 34.531 -1.723 1 96.44 258 PRO A N 1
ATOM 1997 C CA . PRO A 1 258 ? 11.672 33.625 -2.424 1 96.44 258 PRO A CA 1
ATOM 1998 C C . PRO A 1 258 ? 13.141 34 -2.229 1 96.44 258 PRO A C 1
ATOM 2000 O O . PRO A 1 258 ? 14.031 33.25 -2.596 1 96.44 258 PRO A O 1
ATOM 2003 N N . ASP A 1 259 ? 13.383 35.094 -1.599 1 96.31 259 ASP A N 1
ATOM 2004 C CA . ASP A 1 259 ? 14.727 35.625 -1.404 1 96.31 259 ASP A CA 1
ATOM 2005 C C . ASP A 1 259 ? 15.422 34.938 -0.224 1 96.31 259 ASP A C 1
ATOM 2007 O O . ASP A 1 259 ? 16.641 35 -0.096 1 96.31 259 ASP A O 1
ATOM 2011 N N . VAL A 1 260 ? 14.648 34.375 0.691 1 96.81 260 VAL A N 1
ATOM 2012 C CA . VAL A 1 260 ? 15.234 33.719 1.855 1 96.81 260 VAL A CA 1
ATOM 2013 C C . VAL A 1 260 ? 16.016 32.5 1.416 1 96.81 260 VAL A C 1
ATOM 2015 O O . VAL A 1 260 ? 15.531 31.703 0.595 1 96.81 260 VAL A O 1
ATOM 2018 N N . THR A 1 261 ? 17.234 32.25 2.004 1 96.69 261 THR A N 1
ATOM 2019 C CA . THR A 1 261 ? 18.125 31.188 1.588 1 96.69 261 THR A CA 1
ATOM 2020 C C . THR A 1 261 ? 17.547 29.812 1.953 1 96.69 261 THR A C 1
ATOM 2022 O O . THR A 1 261 ? 17.25 29.562 3.121 1 96.69 261 THR A O 1
ATOM 2025 N N . VAL A 1 262 ? 17.422 29 0.973 1 96.69 262 VAL A N 1
ATOM 2026 C CA . VAL A 1 262 ? 16.938 27.641 1.158 1 96.69 262 VAL A CA 1
ATOM 2027 C C . VAL A 1 262 ? 18.078 26.75 1.663 1 96.69 262 VAL A C 1
ATOM 2029 O O . VAL A 1 262 ? 19.188 26.781 1.115 1 96.69 262 VAL A O 1
ATOM 2032 N N . PRO A 1 263 ? 17.828 26.016 2.721 1 96.62 263 PRO A N 1
ATOM 2033 C CA . PRO A 1 263 ? 18.891 25.109 3.166 1 96.62 263 PRO A CA 1
ATOM 2034 C C . PRO A 1 263 ? 19.234 24.047 2.123 1 96.62 263 PRO A C 1
ATOM 2036 O O . PRO A 1 263 ? 18.359 23.562 1.41 1 96.62 263 PRO A O 1
ATOM 2039 N N . GLU A 1 264 ? 20.516 23.625 2.078 1 93.38 264 GLU A N 1
ATOM 2040 C CA . GLU A 1 264 ? 20.984 22.594 1.152 1 93.38 264 GLU A CA 1
ATOM 2041 C C . GLU A 1 264 ? 20.609 21.203 1.639 1 93.38 264 GLU A C 1
ATOM 2043 O O . GLU A 1 264 ? 20.531 20.953 2.844 1 93.38 264 GLU A O 1
ATOM 2048 N N . CYS A 1 265 ? 20.438 20.375 0.621 1 92.5 265 CYS A N 1
ATOM 2049 C CA . CYS A 1 265 ? 20.219 18.969 0.954 1 92.5 265 CYS A CA 1
ATOM 2050 C C . CYS A 1 265 ? 21.406 18.391 1.722 1 92.5 265 CYS A C 1
ATOM 2052 O O . CYS A 1 265 ? 22.547 18.594 1.333 1 92.5 265 CYS A O 1
ATOM 2054 N N . GLU A 1 266 ? 21.109 17.656 2.75 1 93 266 GLU A N 1
ATOM 2055 C CA . GLU A 1 266 ? 22.156 17.125 3.631 1 93 266 GLU A CA 1
ATOM 2056 C C . GLU A 1 266 ? 22.406 15.641 3.354 1 93 266 GLU A C 1
ATOM 2058 O O . GLU A 1 266 ? 23.141 14.984 4.09 1 93 266 GLU A O 1
ATOM 2063 N N . LEU A 1 267 ? 21.703 15.141 2.326 1 91.25 267 LEU A N 1
ATOM 2064 C CA . LEU A 1 267 ? 21.781 13.711 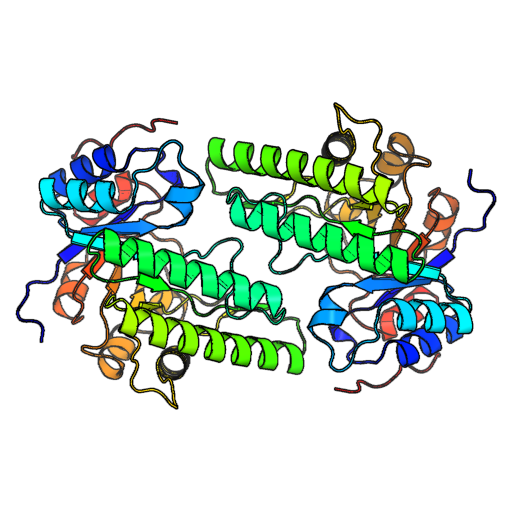2.049 1 91.25 267 LEU A CA 1
ATOM 2065 C C . LEU A 1 267 ? 22.188 13.461 0.601 1 91.25 267 LEU A C 1
ATOM 2067 O O . LEU A 1 267 ? 21.922 14.297 -0.273 1 91.25 267 LEU A O 1
ATOM 2071 N N . MET B 1 1 ? 16.016 -31.953 -14.93 1 38.09 1 MET B N 1
ATOM 2072 C CA . MET B 1 1 ? 14.688 -31.516 -15.32 1 38.09 1 MET B CA 1
ATOM 2073 C C . MET B 1 1 ? 13.617 -32.281 -14.555 1 38.09 1 MET B C 1
ATOM 2075 O O . MET B 1 1 ? 13.688 -33.5 -14.445 1 38.09 1 MET B O 1
ATOM 2079 N N . SER B 1 2 ? 12.969 -31.688 -13.547 1 42.69 2 SER B N 1
ATOM 2080 C CA . SER B 1 2 ? 12 -32.531 -12.859 1 42.69 2 SER B CA 1
ATOM 2081 C C . SER B 1 2 ? 11.164 -33.344 -13.844 1 42.69 2 SER B C 1
ATOM 2083 O O . SER B 1 2 ? 10.68 -32.812 -14.836 1 42.69 2 SER B O 1
ATOM 2085 N N . THR B 1 3 ? 11.477 -34.594 -13.977 1 49.09 3 THR B N 1
ATOM 2086 C CA . THR B 1 3 ? 10.852 -35.625 -14.82 1 49.09 3 THR B CA 1
ATOM 2087 C C . THR B 1 3 ? 9.328 -35.531 -14.734 1 49.09 3 THR B C 1
ATOM 2089 O O . THR B 1 3 ? 8.625 -36.219 -15.461 1 49.09 3 THR B O 1
ATOM 2092 N N . GLN B 1 4 ? 8.82 -34.625 -13.742 1 63.25 4 GLN B N 1
ATOM 2093 C CA . GLN B 1 4 ? 7.371 -34.656 -13.586 1 63.25 4 GLN B CA 1
ATOM 2094 C C . GLN B 1 4 ? 6.699 -33.719 -14.594 1 63.25 4 GLN B C 1
ATOM 2096 O O . GLN B 1 4 ? 7.23 -32.656 -14.93 1 63.25 4 GLN B O 1
ATOM 2101 N N . GLN B 1 5 ? 5.785 -34.156 -15.242 1 86.56 5 GLN B N 1
ATOM 2102 C CA . GLN B 1 5 ? 4.977 -33.406 -16.188 1 86.56 5 GLN B CA 1
ATOM 2103 C C . GLN B 1 5 ? 4.469 -32.094 -15.57 1 86.56 5 GLN B C 1
ATOM 2105 O O . GLN B 1 5 ? 3.98 -32.094 -14.438 1 86.56 5 GLN B O 1
ATOM 2110 N N . PRO B 1 6 ? 4.754 -31 -16.234 1 95.31 6 PRO B N 1
ATOM 2111 C CA . PRO B 1 6 ? 4.27 -29.719 -15.688 1 95.31 6 PRO B CA 1
ATOM 2112 C C . PRO B 1 6 ? 2.766 -29.719 -15.43 1 95.31 6 PRO B C 1
ATOM 2114 O O . PRO B 1 6 ? 2.023 -30.453 -16.094 1 95.31 6 PRO B O 1
ATOM 2117 N N . GLN B 1 7 ? 2.326 -29.078 -14.391 1 98.25 7 GLN B N 1
ATOM 2118 C CA . GLN B 1 7 ? 0.914 -28.906 -14.078 1 98.25 7 GLN B CA 1
ATOM 2119 C C . GLN B 1 7 ? 0.381 -27.578 -14.641 1 98.25 7 GLN B C 1
ATOM 2121 O O . GLN B 1 7 ? 1.065 -26.562 -14.594 1 98.25 7 GLN B O 1
ATOM 2126 N N . LEU B 1 8 ? -0.767 -27.672 -15.234 1 98.69 8 LEU B N 1
ATOM 2127 C CA . LEU B 1 8 ? -1.461 -26.5 -15.766 1 98.69 8 LEU B CA 1
ATOM 2128 C C . LEU B 1 8 ? -2.697 -26.172 -14.938 1 98.69 8 LEU B C 1
ATOM 2130 O O . LEU B 1 8 ? -3.494 -27.062 -14.625 1 98.69 8 LEU B O 1
ATOM 2134 N N . GLY B 1 9 ? -2.834 -24.938 -14.5 1 98.81 9 GLY B N 1
ATOM 2135 C CA . GLY B 1 9 ? -3.957 -24.547 -13.664 1 98.81 9 GLY B CA 1
ATOM 2136 C C . GLY B 1 9 ? -4.281 -23.078 -13.75 1 98.81 9 GLY B C 1
ATOM 2137 O O . GLY B 1 9 ? -4.137 -22.453 -14.812 1 98.81 9 GLY B O 1
ATOM 2138 N N . ALA B 1 10 ? -4.945 -22.531 -12.703 1 98.94 10 ALA B N 1
ATOM 2139 C CA . ALA B 1 10 ? -5.395 -21.141 -12.672 1 98.94 10 ALA B CA 1
ATOM 2140 C C . ALA B 1 10 ? -5.305 -20.562 -11.266 1 98.94 10 ALA B C 1
ATOM 2142 O O . ALA B 1 10 ? -5.32 -21.297 -10.281 1 98.94 10 ALA B O 1
ATOM 2143 N N . ALA B 1 11 ? -5.16 -19.297 -11.25 1 98.88 11 ALA B N 1
ATOM 2144 C CA . ALA B 1 11 ? -5.16 -18.578 -9.977 1 98.88 11 ALA B CA 1
ATOM 2145 C C . ALA B 1 11 ? -6.582 -18.219 -9.547 1 98.88 11 ALA B C 1
ATOM 2147 O O . ALA B 1 11 ? -7.402 -17.828 -10.383 1 98.88 11 ALA B O 1
ATOM 2148 N N . MET B 1 12 ? -6.793 -18.391 -8.312 1 97.62 12 MET B N 1
ATOM 2149 C CA . MET B 1 12 ? -8.062 -17.984 -7.727 1 97.62 12 MET B CA 1
ATOM 2150 C C . MET B 1 12 ? -7.957 -16.578 -7.117 1 97.62 12 MET B C 1
ATOM 2152 O O . MET B 1 12 ? -6.984 -16.281 -6.426 1 97.62 12 MET B O 1
ATOM 2156 N N . ASP B 1 13 ? -8.984 -15.82 -7.363 1 95.19 13 ASP B N 1
ATOM 2157 C CA . ASP B 1 13 ? -9.008 -14.422 -6.945 1 95.19 13 ASP B CA 1
ATOM 2158 C C . ASP B 1 13 ? -10.281 -14.102 -6.16 1 95.19 13 ASP B C 1
ATOM 2160 O O . ASP B 1 13 ? -11.336 -14.688 -6.41 1 95.19 13 ASP B O 1
ATOM 2164 N N . VAL B 1 14 ? -10.195 -13.133 -5.227 1 95.88 14 VAL B N 1
ATOM 2165 C CA . VAL B 1 14 ? -11.336 -12.742 -4.406 1 95.88 14 VAL B CA 1
ATOM 2166 C C . VAL B 1 14 ? -12.453 -12.188 -5.297 1 95.88 14 VAL B C 1
ATOM 2168 O O . VAL B 1 14 ? -13.633 -12.359 -4.996 1 95.88 14 VAL B O 1
ATOM 2171 N N . ARG B 1 15 ? -12.18 -11.75 -6.477 1 95.5 15 ARG B N 1
ATOM 2172 C CA . ARG B 1 15 ? -13.141 -11.133 -7.383 1 95.5 15 ARG B CA 1
ATOM 2173 C C . ARG B 1 15 ? -14.109 -12.172 -7.938 1 95.5 15 ARG B C 1
ATOM 2175 O O . ARG B 1 15 ? -15.18 -11.82 -8.453 1 95.5 15 ARG B O 1
ATOM 2182 N N . PHE B 1 16 ? -13.695 -13.375 -7.852 1 96.62 16 PHE B N 1
ATOM 2183 C CA . PHE B 1 16 ? -14.523 -14.422 -8.445 1 96.62 16 PHE B CA 1
ATOM 2184 C C . PHE B 1 16 ? -15.758 -14.68 -7.594 1 96.62 16 PHE B C 1
ATOM 2186 O O . PHE B 1 16 ? -16.766 -15.164 -8.102 1 96.62 16 PHE B O 1
ATOM 2193 N N . GLY B 1 17 ? -15.703 -14.422 -6.301 1 96.38 17 GLY B N 1
ATOM 2194 C CA . GLY B 1 17 ? -16.844 -14.531 -5.402 1 96.38 17 GLY B CA 1
ATOM 2195 C C . GLY B 1 17 ? -17.359 -15.953 -5.258 1 96.38 17 GLY B C 1
ATOM 2196 O O . GLY B 1 17 ? -18.547 -16.172 -5.059 1 96.38 17 GLY B O 1
ATOM 2197 N N . ILE B 1 18 ? -16.484 -16.938 -5.469 1 96.94 18 ILE B N 1
ATOM 2198 C CA . ILE B 1 18 ? -16.891 -18.328 -5.34 1 96.94 18 ILE B CA 1
ATOM 2199 C C . ILE B 1 18 ? -15.992 -19.031 -4.336 1 96.94 18 ILE B C 1
ATOM 2201 O O . ILE B 1 18 ? -14.883 -18.578 -4.047 1 96.94 18 ILE B O 1
ATOM 2205 N N . SER B 1 19 ? -16.453 -20.156 -3.75 1 97.19 19 SER B N 1
ATOM 2206 C CA . SER B 1 19 ? -15.688 -20.922 -2.77 1 97.19 19 SER B CA 1
ATOM 2207 C C . SER B 1 19 ? -14.547 -21.688 -3.432 1 97.19 19 SER B C 1
ATOM 2209 O O . SER B 1 19 ? -14.539 -21.875 -4.648 1 97.19 19 SER B O 1
ATOM 2211 N N . VAL B 1 20 ? -13.57 -22.125 -2.641 1 98 20 VAL B N 1
ATOM 2212 C CA . VAL B 1 20 ? -12.445 -22.906 -3.139 1 98 20 VAL B CA 1
ATOM 2213 C C . VAL B 1 20 ? -12.961 -24.172 -3.805 1 98 20 VAL B C 1
ATOM 2215 O O . VAL B 1 20 ? -12.492 -24.547 -4.883 1 98 20 VAL B O 1
ATOM 2218 N N . GLU B 1 21 ? -13.93 -24.812 -3.215 1 97.25 21 GLU B N 1
ATOM 2219 C CA . GLU B 1 21 ? -14.438 -26.078 -3.762 1 97.25 21 GLU B CA 1
ATOM 2220 C C . GLU B 1 21 ? -15.117 -25.859 -5.109 1 97.25 21 GLU B C 1
ATOM 2222 O O . GLU B 1 21 ? -14.898 -26.625 -6.051 1 97.25 21 GLU B O 1
ATOM 2227 N N . SER B 1 22 ? -15.938 -24.797 -5.199 1 97.75 22 SER B N 1
ATOM 2228 C CA . SER B 1 22 ? -16.578 -24.469 -6.477 1 97.75 22 SER B CA 1
ATOM 2229 C C . SER B 1 22 ? -15.531 -24.203 -7.559 1 97.75 22 SER B C 1
ATOM 2231 O O . SER B 1 22 ? -15.719 -24.578 -8.719 1 97.75 22 SER B O 1
ATOM 2233 N N . PHE B 1 23 ? -14.5 -23.578 -7.164 1 98.44 23 PHE B N 1
ATOM 2234 C CA . PHE B 1 23 ? -13.445 -23.266 -8.117 1 98.44 23 PHE B CA 1
ATOM 2235 C C . PHE B 1 23 ? -12.719 -24.531 -8.547 1 98.44 23 PHE B C 1
ATOM 2237 O O . PHE B 1 23 ? -12.43 -24.719 -9.734 1 98.44 23 PHE B O 1
ATOM 2244 N N . LEU B 1 24 ? -12.398 -25.422 -7.605 1 98.5 24 LEU B N 1
ATOM 2245 C CA . LEU B 1 24 ? -11.75 -26.688 -7.902 1 98.5 24 LEU B CA 1
ATOM 2246 C C . LEU B 1 24 ? -12.602 -27.516 -8.859 1 98.5 24 LEU B C 1
ATOM 2248 O O . LEU B 1 24 ? -12.078 -28.109 -9.805 1 98.5 24 LEU B O 1
ATOM 2252 N N . GLU B 1 25 ? -13.883 -27.516 -8.617 1 98.44 25 GLU B N 1
ATOM 2253 C CA . GLU B 1 25 ? -14.781 -28.234 -9.523 1 98.44 25 GLU B CA 1
ATOM 2254 C C . GLU B 1 25 ? -14.688 -27.672 -10.938 1 98.44 25 GLU B C 1
ATOM 2256 O O . GLU B 1 25 ? -14.594 -28.438 -11.906 1 98.44 25 GLU B O 1
ATOM 2261 N N . TYR B 1 26 ? -14.664 -26.422 -11.008 1 98.69 26 TYR B N 1
ATOM 2262 C CA . TYR B 1 26 ? -14.656 -25.75 -12.305 1 98.69 26 TYR B CA 1
ATOM 2263 C C . TYR B 1 26 ? -13.359 -26.031 -13.055 1 98.69 26 TYR B C 1
ATOM 2265 O O . TYR B 1 26 ? -13.391 -26.438 -14.219 1 98.69 26 TYR B O 1
ATOM 2273 N N . ILE B 1 27 ? -12.211 -25.844 -12.398 1 98.69 27 ILE B N 1
ATOM 2274 C CA . ILE B 1 27 ? -10.953 -25.953 -13.133 1 98.69 27 ILE B CA 1
ATOM 2275 C C . ILE B 1 27 ? -10.695 -27.422 -13.477 1 98.69 27 ILE B C 1
ATOM 2277 O O . ILE B 1 27 ? -10.094 -27.719 -14.516 1 98.69 27 ILE B O 1
ATOM 2281 N N . THR B 1 28 ? -11.164 -28.375 -12.664 1 98.69 28 THR B N 1
ATOM 2282 C CA . THR B 1 28 ? -11 -29.781 -13.008 1 98.69 28 THR B CA 1
ATOM 2283 C C . THR B 1 28 ? -11.898 -30.156 -14.188 1 98.69 28 THR B C 1
ATOM 2285 O O . THR B 1 28 ? -11.516 -30.969 -15.031 1 98.69 28 THR B O 1
ATOM 2288 N N . ASP B 1 29 ? -13.094 -29.562 -14.25 1 98.5 29 ASP B N 1
ATOM 2289 C CA . ASP B 1 29 ? -13.961 -29.75 -15.406 1 98.5 29 ASP B CA 1
ATOM 2290 C C . ASP B 1 29 ? -13.297 -29.266 -16.688 1 98.5 29 ASP B C 1
ATOM 2292 O O . ASP B 1 29 ? -13.547 -29.797 -17.766 1 98.5 29 ASP B O 1
ATOM 2296 N N . LEU B 1 30 ? -12.469 -28.281 -16.578 1 98.62 30 LEU B N 1
ATOM 2297 C CA . LEU B 1 30 ? -11.758 -27.719 -17.719 1 98.62 30 LEU B CA 1
ATOM 2298 C C . LEU B 1 30 ? -10.547 -28.562 -18.078 1 98.62 30 LEU B C 1
ATOM 2300 O O . LEU B 1 30 ? -9.875 -28.297 -19.078 1 98.62 30 LEU B O 1
ATOM 2304 N N . GLY B 1 31 ? -10.188 -29.516 -17.234 1 98 31 GLY B N 1
ATOM 2305 C CA . GLY B 1 31 ? -9.023 -30.359 -17.469 1 98 31 GLY B CA 1
ATOM 2306 C C . GLY B 1 31 ? -7.754 -29.812 -16.859 1 98 31 GLY B C 1
ATOM 2307 O O . GLY B 1 31 ? -6.652 -30.25 -17.188 1 98 31 GLY B O 1
ATOM 2308 N N . LEU B 1 32 ? -7.93 -28.859 -16.016 1 98.69 32 LEU B N 1
ATOM 2309 C CA . LEU B 1 32 ? -6.781 -28.266 -15.328 1 98.69 32 LEU B CA 1
ATOM 2310 C C . LEU B 1 32 ? -6.473 -29 -14.039 1 98.69 32 LEU B C 1
ATOM 2312 O O . LEU B 1 32 ? -7.363 -29.609 -13.438 1 98.69 32 LEU B O 1
ATOM 2316 N N . SER B 1 33 ? -5.172 -28.875 -13.57 1 98.69 33 SER B N 1
ATOM 2317 C CA . SER B 1 33 ? -4.754 -29.719 -12.453 1 98.69 33 SER B CA 1
ATOM 2318 C C . SER B 1 33 ? -3.902 -28.938 -11.461 1 98.69 33 SER B C 1
ATOM 2320 O O . SER B 1 33 ? -3.098 -29.516 -10.734 1 98.69 33 SER B O 1
ATOM 2322 N N . HIS B 1 34 ? -4.012 -27.594 -11.406 1 98.88 34 HIS B N 1
ATOM 2323 C CA . HIS B 1 34 ? -3.246 -26.766 -10.484 1 98.88 34 HIS B CA 1
ATOM 2324 C C . HIS B 1 34 ? -4.047 -25.547 -10.039 1 98.88 34 HIS B C 1
ATOM 2326 O O . HIS B 1 34 ? -4.719 -24.906 -10.852 1 98.88 34 HIS B O 1
ATOM 2332 N N . LEU B 1 35 ? -3.984 -25.25 -8.75 1 98.94 35 LEU B N 1
ATOM 2333 C CA . LEU B 1 35 ? -4.574 -24.062 -8.148 1 98.94 35 LEU B CA 1
ATOM 2334 C C . LEU B 1 35 ? -3.5 -23.172 -7.555 1 98.94 35 LEU B C 1
ATOM 2336 O O . LEU B 1 35 ? -2.652 -23.625 -6.785 1 98.94 35 LEU B O 1
ATOM 2340 N N . GLU B 1 36 ? -3.475 -21.969 -7.969 1 98.94 36 GLU B N 1
ATOM 2341 C CA . GLU B 1 36 ? -2.752 -20.969 -7.191 1 98.94 36 GLU B CA 1
ATOM 2342 C C . GLU B 1 36 ? -3.713 -20.109 -6.375 1 98.94 36 GLU B C 1
ATOM 2344 O O . GLU B 1 36 ? -4.602 -19.469 -6.93 1 98.94 36 GLU B O 1
ATOM 2349 N N . LEU B 1 37 ? -3.533 -20.094 -5.125 1 98.69 37 LEU B N 1
ATOM 2350 C CA . LEU B 1 37 ? -4.418 -19.344 -4.242 1 98.69 37 LEU B CA 1
ATOM 2351 C C . LEU B 1 37 ? -3.783 -18 -3.85 1 98.69 37 LEU B C 1
ATOM 2353 O O . LEU B 1 37 ? -2.752 -17.984 -3.172 1 98.69 37 LEU B O 1
ATOM 2357 N N . LYS B 1 38 ? -4.387 -16.938 -4.254 1 97.94 38 LYS B N 1
ATOM 2358 C CA . LYS B 1 38 ? -3.934 -15.609 -3.824 1 97.94 38 LYS B CA 1
ATOM 2359 C C . LYS B 1 38 ? -4.309 -15.352 -2.367 1 97.94 38 LYS B C 1
ATOM 2361 O O . LYS B 1 38 ? -5.461 -15.539 -1.974 1 97.94 38 LYS B O 1
ATOM 2366 N N . ARG B 1 39 ? -3.395 -14.898 -1.637 1 96.62 39 ARG B N 1
ATOM 2367 C CA . ARG B 1 39 ? -3.643 -14.664 -0.218 1 96.62 39 ARG B CA 1
ATOM 2368 C C . ARG B 1 39 ? -4.785 -13.672 -0.021 1 96.62 39 ARG B C 1
ATOM 2370 O O . ARG B 1 39 ? -5.559 -13.789 0.931 1 96.62 39 ARG B O 1
ATOM 2377 N N . GLU B 1 40 ? -4.977 -12.727 -0.896 1 96.44 40 GLU B N 1
ATOM 2378 C CA . GLU B 1 40 ? -6.047 -11.734 -0.825 1 96.44 40 GLU B CA 1
ATOM 2379 C C . GLU B 1 40 ? -7.418 -12.406 -0.827 1 96.44 40 GLU B C 1
ATOM 2381 O O . GLU B 1 40 ? -8.375 -11.875 -0.251 1 96.44 40 GLU B O 1
ATOM 2386 N N . TYR B 1 41 ? -7.5 -13.57 -1.484 1 96.69 41 TYR B N 1
ATOM 2387 C CA . TYR B 1 41 ? -8.742 -14.336 -1.43 1 96.69 41 TYR B CA 1
ATOM 2388 C C . TYR B 1 41 ? -9.094 -14.711 0.007 1 96.69 41 TYR B C 1
ATOM 2390 O O . TYR B 1 41 ? -10.227 -14.523 0.444 1 96.69 41 TYR B O 1
ATOM 2398 N N . LEU B 1 42 ? -8.055 -15.133 0.746 1 95.25 42 LEU B N 1
ATOM 2399 C CA . LEU B 1 42 ? -8.258 -15.594 2.115 1 95.25 42 LEU B CA 1
ATOM 2400 C C . LEU B 1 42 ? -8.68 -14.438 3.021 1 95.25 42 LEU B C 1
ATOM 2402 O O . LEU B 1 42 ? -9.352 -14.656 4.027 1 95.25 42 LEU B O 1
ATOM 2406 N N . GLU B 1 43 ? -8.344 -13.258 2.629 1 94.56 43 GLU B N 1
ATOM 2407 C CA . GLU B 1 43 ? -8.633 -12.086 3.457 1 94.56 43 GLU B CA 1
ATOM 2408 C C . GLU B 1 43 ? -9.984 -11.477 3.086 1 94.56 43 GLU B C 1
ATOM 2410 O O . GLU B 1 43 ? -10.609 -10.797 3.906 1 94.56 43 GLU B O 1
ATOM 2415 N N . GLY B 1 44 ? -10.391 -11.695 1.881 1 94.56 44 GLY B N 1
ATOM 2416 C CA . GLY B 1 44 ? -11.562 -10.984 1.392 1 94.56 44 GLY B CA 1
ATOM 2417 C C . GLY B 1 44 ? -12.805 -11.859 1.311 1 94.56 44 GLY B C 1
ATOM 2418 O O . GLY B 1 44 ? -13.922 -11.352 1.247 1 94.56 44 GLY B O 1
ATOM 2419 N N . PHE B 1 45 ? -12.648 -13.172 1.137 1 94.94 45 PHE B N 1
ATOM 2420 C CA . PHE B 1 45 ? -13.781 -14.094 1.062 1 94.94 45 PHE B CA 1
ATOM 2421 C C . PHE B 1 45 ? -14.172 -14.578 2.451 1 94.94 45 PHE B C 1
ATOM 2423 O O . PHE B 1 45 ? -13.312 -14.891 3.273 1 94.94 45 PHE B O 1
ATOM 2430 N N . PRO B 1 46 ? -15.586 -14.648 2.543 1 91.12 46 PRO B N 1
ATOM 2431 C CA . PRO B 1 46 ? -16.016 -15.164 3.846 1 91.12 46 PRO B CA 1
ATOM 2432 C C . PRO B 1 46 ? -15.812 -16.672 3.984 1 91.12 46 PRO B C 1
ATOM 2434 O O . PRO B 1 46 ? -15.875 -17.391 2.99 1 91.12 46 PRO B O 1
ATOM 2437 N N . ASP B 1 47 ? -15.383 -17.203 5.051 1 88 47 ASP B N 1
ATOM 2438 C CA . ASP B 1 47 ? -15.312 -18.625 5.418 1 88 47 ASP B CA 1
ATOM 2439 C C . ASP B 1 47 ? -14.281 -19.359 4.559 1 88 47 ASP B C 1
ATOM 2441 O O . ASP B 1 47 ? -14.633 -20.281 3.82 1 88 47 ASP B O 1
ATOM 2445 N N . THR B 1 48 ? -13.164 -19.109 4.562 1 95.12 48 THR B N 1
ATOM 2446 C CA . THR B 1 48 ? -12.062 -19.734 3.828 1 95.12 48 THR B CA 1
ATOM 2447 C C . THR B 1 48 ? -11.508 -20.922 4.59 1 95.12 48 THR B C 1
ATOM 2449 O O . THR B 1 48 ? -11.578 -20.969 5.82 1 95.12 48 THR B O 1
ATOM 2452 N N . PRO B 1 49 ? -11.047 -21.906 3.855 1 96.56 49 PRO B N 1
ATOM 2453 C CA . PRO B 1 49 ? -10.508 -23.109 4.52 1 96.56 49 PRO B CA 1
ATOM 2454 C C . PRO B 1 49 ? -9.203 -22.828 5.254 1 96.56 49 PRO B C 1
ATOM 2456 O O . PRO B 1 49 ? -8.461 -21.906 4.883 1 96.56 49 PRO B O 1
ATOM 2459 N N . THR B 1 50 ? -8.969 -23.641 6.328 1 97.31 50 THR B N 1
ATOM 2460 C CA . THR B 1 50 ? -7.637 -23.672 6.922 1 97.31 50 THR B CA 1
ATOM 2461 C C . THR B 1 50 ? -6.629 -24.281 5.953 1 97.31 50 THR B C 1
ATOM 2463 O O . THR B 1 50 ? -7.012 -24.953 4.988 1 97.31 50 THR B O 1
ATOM 2466 N N . PRO B 1 51 ? -5.32 -24.047 6.172 1 98.12 51 PRO B N 1
ATOM 2467 C CA . PRO B 1 51 ? -4.316 -24.656 5.289 1 98.12 51 PRO B CA 1
ATOM 2468 C C . PRO B 1 51 ? -4.449 -26.172 5.195 1 98.12 51 PRO B C 1
ATOM 2470 O O . PRO B 1 51 ? -4.398 -26.734 4.098 1 98.12 51 PRO B O 1
ATOM 2473 N N . ALA B 1 52 ? -4.668 -26.828 6.289 1 97.69 52 ALA B N 1
ATOM 2474 C CA . ALA B 1 52 ? -4.809 -28.281 6.297 1 97.69 52 ALA B CA 1
ATOM 2475 C C . ALA B 1 52 ? -6.031 -28.734 5.492 1 97.69 52 ALA B C 1
ATOM 2477 O O . ALA B 1 52 ? -5.961 -29.688 4.727 1 97.69 52 ALA B O 1
ATOM 2478 N N . THR B 1 53 ? -7.129 -27.969 5.68 1 97.88 53 THR B N 1
ATOM 2479 C CA . THR B 1 53 ? -8.344 -28.281 4.941 1 97.88 53 THR B CA 1
ATOM 2480 C C . THR B 1 53 ? -8.148 -28.031 3.447 1 97.88 53 THR B C 1
ATOM 2482 O O . THR B 1 53 ? -8.672 -28.797 2.617 1 97.88 53 THR B O 1
ATOM 2485 N N . LEU B 1 54 ? -7.457 -27.047 3.119 1 98.38 54 LEU B N 1
ATOM 2486 C CA . LEU B 1 54 ? -7.16 -26.75 1.722 1 98.38 54 LEU B CA 1
ATOM 2487 C C . LEU B 1 54 ? -6.328 -27.859 1.091 1 98.38 54 LEU B C 1
ATOM 2489 O O . LEU B 1 54 ? -6.605 -28.281 -0.033 1 98.38 54 LEU B O 1
ATOM 2493 N N . GLY B 1 55 ? -5.281 -28.297 1.772 1 98.19 55 GLY B N 1
ATOM 2494 C CA . GLY B 1 55 ? -4.488 -29.406 1.291 1 98.19 55 GLY B CA 1
ATOM 2495 C C . GLY B 1 55 ? -5.309 -30.656 1.035 1 98.19 55 GLY B C 1
ATOM 2496 O O . GLY B 1 55 ? -5.168 -31.297 -0.008 1 98.19 55 GLY B O 1
ATOM 2497 N N . ALA B 1 56 ? -6.195 -30.953 1.949 1 98.19 56 ALA B N 1
ATOM 2498 C CA . ALA B 1 56 ? -7.047 -32.125 1.812 1 98.19 56 ALA B CA 1
ATOM 2499 C C . ALA B 1 56 ? -7.992 -32 0.621 1 98.19 56 ALA B C 1
ATOM 2501 O O . ALA B 1 56 ? -8.227 -32.969 -0.111 1 98.19 56 ALA B O 1
ATOM 2502 N N . LEU B 1 57 ? -8.508 -30.812 0.53 1 97.75 57 LEU B N 1
ATOM 2503 C CA . LEU B 1 57 ? -9.445 -30.547 -0.557 1 97.75 57 LEU B CA 1
ATOM 2504 C C . LEU B 1 57 ? -8.758 -30.703 -1.912 1 97.75 57 LEU B C 1
ATOM 2506 O O . LEU B 1 57 ? -9.305 -31.328 -2.818 1 97.75 57 LEU B O 1
ATOM 2510 N N . THR B 1 58 ? -7.57 -30.094 -2.105 1 98.44 58 THR B N 1
ATOM 2511 C CA . THR B 1 58 ? -6.867 -30.188 -3.381 1 98.44 58 THR B CA 1
ATOM 2512 C C . THR B 1 58 ? -6.457 -31.625 -3.674 1 98.44 58 THR B C 1
ATOM 2514 O O . THR B 1 58 ? -6.465 -32.062 -4.828 1 98.44 58 THR B O 1
ATOM 2517 N N . ASP B 1 59 ? -6.09 -32.375 -2.68 1 97.94 59 ASP B N 1
ATOM 2518 C CA . ASP B 1 59 ? -5.773 -33.781 -2.85 1 97.94 59 ASP B CA 1
ATOM 2519 C C . ASP B 1 59 ? -6.973 -34.562 -3.385 1 97.94 59 ASP B C 1
ATOM 2521 O O . ASP B 1 59 ? -6.836 -35.406 -4.289 1 97.94 59 ASP B O 1
ATOM 2525 N N . ARG B 1 60 ? -8.078 -34.312 -2.82 1 98.25 60 ARG B N 1
ATOM 2526 C CA . ARG B 1 60 ? -9.297 -35 -3.234 1 98.25 60 ARG B CA 1
ATOM 2527 C C . ARG B 1 60 ? -9.586 -34.75 -4.711 1 98.25 60 ARG B C 1
ATOM 2529 O O . ARG B 1 60 ? -10.094 -35.625 -5.402 1 98.25 60 ARG B O 1
ATOM 2536 N N . TYR B 1 61 ? -9.242 -33.625 -5.211 1 98.44 61 TYR B N 1
ATOM 2537 C CA . TYR B 1 61 ? -9.508 -33.281 -6.602 1 98.44 61 TYR B CA 1
ATOM 2538 C C . TYR B 1 61 ? -8.32 -33.625 -7.488 1 98.44 61 TYR B C 1
ATOM 2540 O O . TYR B 1 61 ? -8.367 -33.406 -8.703 1 98.44 61 TYR B O 1
ATOM 2548 N N . ASP B 1 62 ? -7.219 -34.062 -6.93 1 98.25 62 ASP B N 1
ATOM 2549 C CA . ASP B 1 62 ? -5.973 -34.344 -7.641 1 98.25 62 ASP B CA 1
ATOM 2550 C C . ASP B 1 62 ? -5.438 -33.094 -8.312 1 98.25 62 ASP B C 1
ATOM 2552 O O . ASP B 1 62 ? -5.141 -33.094 -9.516 1 98.25 62 ASP B O 1
ATOM 2556 N N . VAL B 1 63 ? -5.473 -32.062 -7.562 1 98.69 63 VAL B N 1
ATOM 2557 C CA . VAL B 1 63 ? -5.012 -30.734 -8 1 98.69 63 VAL B CA 1
ATOM 2558 C C . VAL B 1 63 ? -3.836 -30.281 -7.137 1 98.69 63 VAL B C 1
ATOM 2560 O O . VAL B 1 63 ? -3.906 -30.344 -5.906 1 98.69 63 VAL B O 1
ATOM 2563 N N . SER B 1 64 ? -2.676 -29.906 -7.73 1 98.75 64 SER B N 1
ATOM 2564 C CA . SER B 1 64 ? -1.56 -29.328 -6.988 1 98.75 64 SER B CA 1
ATOM 2565 C C . SER B 1 64 ? -1.843 -27.891 -6.594 1 98.75 64 SER B C 1
ATOM 2567 O O . SER B 1 64 ? -2.803 -27.281 -7.074 1 98.75 64 SER B O 1
ATOM 2569 N N . LEU B 1 65 ? -0.993 -27.406 -5.625 1 98.81 65 LEU B N 1
ATOM 2570 C CA . LEU B 1 65 ? -1.307 -26.125 -5.004 1 98.81 65 LEU B CA 1
ATOM 2571 C C . LEU B 1 65 ? -0.06 -25.25 -4.902 1 98.81 65 LEU B C 1
ATOM 2573 O O . LEU B 1 65 ? 1.02 -25.75 -4.559 1 98.81 65 LEU B O 1
ATOM 2577 N N . THR B 1 66 ? -0.161 -23.969 -5.246 1 98.94 66 THR B N 1
ATOM 2578 C CA . THR B 1 66 ? 0.769 -22.922 -4.852 1 98.94 66 THR B CA 1
ATOM 2579 C C . THR B 1 66 ? 0.021 -21.734 -4.223 1 98.94 66 THR B C 1
ATOM 2581 O O . THR B 1 66 ? -1.186 -21.594 -4.422 1 98.94 66 THR B O 1
ATOM 2584 N N . TYR B 1 67 ? 0.702 -20.984 -3.412 1 98.88 67 TYR B N 1
ATOM 2585 C CA . TYR B 1 67 ? 0.174 -19.734 -2.861 1 98.88 67 TYR B CA 1
ATOM 2586 C C . TYR B 1 67 ? 0.827 -18.531 -3.521 1 98.88 67 TYR B C 1
ATOM 2588 O O . TYR B 1 67 ? 1.979 -18.594 -3.955 1 98.88 67 TYR B O 1
ATOM 2596 N N . HIS B 1 68 ? 0.096 -17.516 -3.684 1 98.88 68 HIS B N 1
ATOM 2597 C CA . HIS B 1 68 ? 0.657 -16.203 -3.922 1 98.88 68 HIS B CA 1
ATOM 2598 C C . HIS B 1 68 ? 0.64 -15.352 -2.65 1 98.88 68 HIS B C 1
ATOM 2600 O O . HIS B 1 68 ? -0.429 -15.055 -2.113 1 98.88 68 HIS B O 1
ATOM 2606 N N . ALA B 1 69 ? 1.801 -14.961 -2.156 1 98.62 69 ALA B N 1
ATOM 2607 C CA . ALA B 1 69 ? 1.897 -14.109 -0.973 1 98.62 69 ALA B CA 1
ATOM 2608 C C . ALA B 1 69 ? 1.188 -12.773 -1.194 1 98.62 69 ALA B C 1
ATOM 2610 O O . ALA B 1 69 ? 0.833 -12.438 -2.326 1 98.62 69 ALA B O 1
ATOM 2611 N N . PRO B 1 70 ? 0.984 -12.055 -0.103 1 96.94 70 PRO B N 1
ATOM 2612 C CA . PRO B 1 70 ? 0.263 -10.789 -0.252 1 96.94 70 PRO B CA 1
ATOM 2613 C C . PRO B 1 70 ? 0.949 -9.828 -1.223 1 96.94 70 PRO B C 1
ATOM 2615 O O . PRO B 1 70 ? 2.18 -9.805 -1.306 1 96.94 70 PRO B O 1
ATOM 2618 N N . PHE B 1 71 ? 0.084 -9.078 -1.926 1 95.75 71 PHE B N 1
ATOM 2619 C CA . PHE B 1 71 ? 0.644 -8.07 -2.814 1 95.75 71 PHE B CA 1
ATOM 2620 C C . PHE B 1 71 ? -0.15 -6.77 -2.725 1 95.75 71 PHE B C 1
ATOM 2622 O O . PHE B 1 71 ? 0.138 -5.809 -3.441 1 95.75 71 PHE B O 1
ATOM 2629 N N . ARG B 1 72 ? -1.192 -6.738 -1.869 1 94.81 72 ARG B N 1
ATOM 2630 C CA . ARG B 1 72 ? -1.958 -5.531 -1.571 1 94.81 72 ARG B CA 1
ATOM 2631 C C . ARG B 1 72 ? -1.697 -5.055 -0.146 1 94.81 72 ARG B C 1
ATOM 2633 O O . ARG B 1 72 ? -1.648 -5.863 0.785 1 94.81 72 ARG B O 1
ATOM 2640 N N . ASP B 1 73 ? -1.573 -3.719 -0.006 1 96.31 73 ASP B N 1
ATOM 2641 C CA . ASP B 1 73 ? -1.296 -3.146 1.309 1 96.31 73 ASP B CA 1
ATOM 2642 C C . ASP B 1 73 ? -0.099 -3.83 1.964 1 96.31 73 ASP B C 1
ATOM 2644 O O . ASP B 1 73 ? -0.125 -4.129 3.16 1 96.31 73 ASP B O 1
ATOM 2648 N N . TRP B 1 74 ? 0.81 -4.168 1.16 1 96.81 74 TRP B N 1
ATOM 2649 C CA . TRP B 1 74 ? 1.984 -4.965 1.492 1 96.81 74 TRP B CA 1
ATOM 2650 C C . TRP B 1 74 ? 3.207 -4.484 0.719 1 96.81 74 TRP B C 1
ATOM 2652 O O . TRP B 1 74 ? 3.105 -4.125 -0.456 1 96.81 74 TRP B O 1
ATOM 2662 N N . ASN B 1 75 ? 4.379 -4.402 1.477 1 98.44 75 ASN B N 1
ATOM 2663 C CA . ASN B 1 75 ? 5.605 -4.004 0.799 1 98.44 75 ASN B CA 1
ATOM 2664 C C . ASN B 1 75 ? 6.844 -4.453 1.57 1 98.44 75 ASN B C 1
ATOM 2666 O O . ASN B 1 75 ? 7.285 -3.773 2.498 1 98.44 75 ASN B O 1
ATOM 2670 N N . MET B 1 76 ? 7.473 -5.477 1.131 1 97.44 76 MET B N 1
ATOM 2671 C CA . MET B 1 76 ? 8.633 -5.977 1.859 1 97.44 76 MET B CA 1
ATOM 2672 C C . MET B 1 76 ? 9.883 -5.164 1.522 1 97.44 76 MET B C 1
ATOM 2674 O O . MET B 1 76 ? 10.953 -5.41 2.074 1 97.44 76 MET B O 1
ATOM 2678 N N . GLY B 1 77 ? 9.742 -4.242 0.537 1 98 77 GLY B N 1
ATOM 2679 C CA . GLY B 1 77 ? 10.789 -3.281 0.241 1 98 77 GLY B CA 1
ATOM 2680 C C . GLY B 1 77 ? 10.484 -1.885 0.748 1 98 77 GLY B C 1
ATOM 2681 O O . GLY B 1 77 ? 10.992 -0.898 0.206 1 98 77 GLY B O 1
ATOM 2682 N N . SER B 1 78 ? 9.57 -1.774 1.689 1 98.19 78 SER B N 1
ATOM 2683 C CA . SER B 1 78 ? 9.258 -0.464 2.248 1 98.19 78 SER B CA 1
ATOM 2684 C C . SER B 1 78 ? 10.477 0.17 2.898 1 98.19 78 SER B C 1
ATOM 2686 O O . SER B 1 78 ? 11.25 -0.51 3.58 1 98.19 78 SER B O 1
ATOM 2688 N N . PHE B 1 79 ? 10.625 1.503 2.791 1 97.69 79 PHE B N 1
ATOM 2689 C CA . PHE B 1 79 ? 11.695 2.207 3.492 1 97.69 79 PHE B CA 1
ATOM 2690 C C . PHE B 1 79 ? 11.344 2.391 4.965 1 97.69 79 PHE B C 1
ATOM 2692 O O . PHE B 1 79 ? 12.188 2.809 5.762 1 97.69 79 PHE B O 1
ATOM 2699 N N . ASN B 1 80 ? 10.141 2.104 5.336 1 96.75 80 ASN B N 1
ATOM 2700 C CA . ASN B 1 80 ? 9.734 1.985 6.734 1 96.75 80 ASN B CA 1
ATOM 2701 C C . ASN B 1 80 ? 10.055 0.603 7.293 1 96.75 80 ASN B C 1
ATOM 2703 O O . ASN B 1 80 ? 9.391 -0.379 6.949 1 96.75 80 ASN B O 1
ATOM 2707 N N . ASP B 1 81 ? 10.914 0.53 8.227 1 96.38 81 ASP B N 1
ATOM 2708 C CA . ASP B 1 81 ? 11.453 -0.739 8.711 1 96.38 81 ASP B CA 1
ATOM 2709 C C . ASP B 1 81 ? 10.367 -1.575 9.383 1 96.38 81 ASP B C 1
ATOM 2711 O O . ASP B 1 81 ? 10.375 -2.805 9.289 1 96.38 81 ASP B O 1
ATOM 2715 N N . ALA B 1 82 ? 9.477 -0.938 10.062 1 94.69 82 ALA B N 1
ATOM 2716 C CA . ALA B 1 82 ? 8.406 -1.684 10.727 1 94.69 82 ALA B CA 1
ATOM 2717 C C . ALA B 1 82 ? 7.484 -2.336 9.703 1 94.69 82 ALA B C 1
ATOM 2719 O O . ALA B 1 82 ? 7.09 -3.494 9.859 1 94.69 82 ALA B O 1
ATOM 2720 N N . ILE B 1 83 ? 7.16 -1.578 8.672 1 96.38 83 ILE B N 1
ATOM 2721 C CA . ILE B 1 83 ? 6.312 -2.105 7.613 1 96.38 83 ILE B CA 1
ATOM 2722 C C . ILE B 1 83 ? 7.039 -3.232 6.883 1 96.38 83 ILE B C 1
ATOM 2724 O O . ILE B 1 83 ? 6.449 -4.281 6.602 1 96.38 83 ILE B O 1
ATOM 2728 N N . ARG B 1 84 ? 8.305 -3.012 6.609 1 97.75 84 ARG B N 1
ATOM 2729 C CA . ARG B 1 84 ? 9.133 -4.039 5.98 1 97.75 84 ARG B CA 1
ATOM 2730 C C . ARG B 1 84 ? 9.102 -5.332 6.785 1 97.75 84 ARG B C 1
ATOM 2732 O O . ARG B 1 84 ? 8.867 -6.41 6.23 1 97.75 84 ARG B O 1
ATOM 2739 N N . ARG B 1 85 ? 9.273 -5.25 8.102 1 97.44 85 ARG B N 1
ATOM 2740 C CA . ARG B 1 85 ? 9.312 -6.426 8.961 1 97.44 85 ARG B CA 1
ATOM 2741 C C . ARG B 1 85 ? 7.957 -7.129 8.992 1 97.44 85 ARG B C 1
ATOM 2743 O O . ARG B 1 85 ? 7.887 -8.359 8.922 1 97.44 85 ARG B O 1
ATOM 2750 N N . ASN B 1 86 ? 6.93 -6.324 9.086 1 96.62 86 ASN B N 1
ATOM 2751 C CA . ASN B 1 86 ? 5.59 -6.898 9.086 1 96.62 86 ASN B CA 1
ATOM 2752 C C . ASN B 1 86 ? 5.281 -7.602 7.77 1 96.62 86 ASN B C 1
ATOM 2754 O O . ASN B 1 86 ? 4.629 -8.648 7.754 1 96.62 86 ASN B O 1
ATOM 2758 N N . SER B 1 87 ? 5.723 -7.02 6.695 1 98.12 87 SER B N 1
ATOM 2759 C CA . SER B 1 87 ? 5.5 -7.602 5.379 1 98.12 87 SER B CA 1
ATOM 2760 C C . SER B 1 87 ? 6.254 -8.922 5.227 1 98.12 87 SER B C 1
ATOM 2762 O O . SER B 1 87 ? 5.699 -9.906 4.734 1 98.12 87 SER B O 1
ATOM 2764 N N . ALA B 1 88 ? 7.512 -8.945 5.688 1 98.44 88 ALA B N 1
ATOM 2765 C CA . ALA B 1 88 ? 8.273 -10.195 5.668 1 98.44 88 ALA B CA 1
ATOM 2766 C C . ALA B 1 88 ? 7.609 -11.258 6.531 1 98.44 88 ALA B C 1
ATOM 2768 O O . ALA B 1 88 ? 7.555 -12.43 6.148 1 98.44 88 ALA B O 1
ATOM 2769 N N . ALA B 1 89 ? 7.051 -10.852 7.637 1 98.12 89 ALA B N 1
ATOM 2770 C CA . ALA B 1 89 ? 6.359 -11.781 8.523 1 98.12 89 ALA B CA 1
ATOM 2771 C C . ALA B 1 89 ? 5.152 -12.406 7.828 1 98.12 89 ALA B C 1
ATOM 2773 O O . ALA B 1 89 ? 4.852 -13.586 8.031 1 98.12 89 ALA B O 1
ATOM 2774 N N . ARG B 1 90 ? 4.516 -11.656 7.031 1 97.75 90 ARG B N 1
ATOM 2775 C CA . ARG B 1 90 ? 3.348 -12.172 6.32 1 97.75 90 ARG B CA 1
ATOM 2776 C C . ARG B 1 90 ? 3.754 -13.188 5.262 1 97.75 90 ARG B C 1
ATOM 2778 O O . ARG B 1 90 ? 3.023 -14.141 5 1 97.75 90 ARG B O 1
ATOM 2785 N N . VAL B 1 91 ? 4.867 -12.969 4.633 1 98.75 91 VAL B N 1
ATOM 2786 C CA . VAL B 1 91 ? 5.391 -13.953 3.691 1 98.75 91 VAL B CA 1
ATOM 2787 C C . VAL B 1 91 ? 5.727 -15.242 4.43 1 98.75 91 VAL B C 1
ATOM 2789 O O . VAL B 1 91 ? 5.371 -16.328 3.977 1 98.75 91 VAL B O 1
ATOM 2792 N N . LYS B 1 92 ? 6.344 -15.148 5.586 1 98.81 92 LYS B N 1
ATOM 2793 C CA . LYS B 1 92 ? 6.684 -16.328 6.379 1 98.81 92 LYS B CA 1
ATOM 2794 C C . LYS B 1 92 ? 5.43 -17.062 6.824 1 98.81 92 LYS B C 1
ATOM 2796 O O . LYS B 1 92 ? 5.395 -18.297 6.809 1 98.81 92 LYS B O 1
ATOM 2801 N N . GLN B 1 93 ? 4.422 -16.297 7.168 1 98.44 93 GLN B N 1
ATOM 2802 C CA . GLN B 1 93 ? 3.154 -16.938 7.504 1 98.44 93 GLN B CA 1
ATOM 2803 C C . GLN B 1 93 ? 2.582 -17.688 6.305 1 98.44 93 GLN B C 1
ATOM 2805 O O . GLN B 1 93 ? 2.01 -18.766 6.457 1 98.44 93 GLN B O 1
ATOM 2810 N N . THR B 1 94 ? 2.674 -17.094 5.129 1 98.75 94 THR B N 1
ATOM 2811 C CA . THR B 1 94 ? 2.211 -17.766 3.916 1 98.75 94 THR B CA 1
ATOM 2812 C C . THR B 1 94 ? 2.994 -19.047 3.67 1 98.75 94 THR B C 1
ATOM 2814 O O . THR B 1 94 ? 2.422 -20.062 3.26 1 98.75 94 THR B O 1
ATOM 2817 N N . LEU B 1 95 ? 4.301 -19.016 3.941 1 98.88 95 LEU B N 1
ATOM 2818 C CA . LEU B 1 95 ? 5.141 -20.203 3.82 1 98.88 95 LEU B CA 1
ATOM 2819 C C . LEU B 1 95 ? 4.695 -21.281 4.797 1 98.88 95 LEU B C 1
ATOM 2821 O O . LEU B 1 95 ? 4.645 -22.469 4.438 1 98.88 95 LEU B O 1
ATOM 2825 N N . ASP B 1 96 ? 4.34 -20.891 6.023 1 98.88 96 ASP B N 1
ATOM 2826 C CA . ASP B 1 96 ? 3.814 -21.844 6.996 1 98.88 96 ASP B CA 1
ATOM 2827 C C . ASP B 1 96 ? 2.529 -22.5 6.488 1 98.88 96 ASP B C 1
ATOM 2829 O O . ASP B 1 96 ? 2.357 -23.703 6.594 1 98.88 96 ASP B O 1
ATOM 2833 N N . ASP B 1 97 ? 1.632 -21.672 6 1 98.75 97 ASP B N 1
ATOM 2834 C CA . ASP B 1 97 ? 0.374 -22.172 5.461 1 98.75 97 ASP B CA 1
ATOM 2835 C C . ASP B 1 97 ? 0.622 -23.141 4.297 1 98.75 97 ASP B C 1
ATOM 2837 O O . ASP B 1 97 ? -0.031 -24.172 4.191 1 98.75 97 ASP B O 1
ATOM 2841 N N . ALA B 1 98 ? 1.546 -22.734 3.395 1 98.88 98 ALA B N 1
ATOM 2842 C CA . ALA B 1 98 ? 1.897 -23.578 2.246 1 98.88 98 ALA B CA 1
ATOM 2843 C C . ALA B 1 98 ? 2.443 -24.922 2.691 1 98.88 98 ALA B C 1
ATOM 2845 O O . ALA B 1 98 ? 2.088 -25.969 2.125 1 98.88 98 ALA B O 1
ATOM 2846 N N . ALA B 1 99 ? 3.314 -24.906 3.678 1 98.81 99 ALA B N 1
ATOM 2847 C CA . ALA B 1 99 ? 3.863 -26.141 4.215 1 98.81 99 ALA B CA 1
ATOM 2848 C C . ALA B 1 99 ? 2.756 -27.047 4.758 1 98.81 99 ALA B C 1
ATOM 2850 O O . ALA B 1 99 ? 2.715 -28.234 4.457 1 98.81 99 ALA B O 1
ATOM 2851 N N . ALA B 1 100 ? 1.844 -26.453 5.504 1 98.69 100 ALA B N 1
ATOM 2852 C CA . ALA B 1 100 ? 0.739 -27.203 6.105 1 98.69 100 ALA B CA 1
ATOM 2853 C C . ALA B 1 100 ? -0.17 -27.797 5.035 1 98.69 100 ALA B C 1
ATOM 2855 O O . ALA B 1 100 ? -0.735 -28.875 5.219 1 98.69 100 ALA B O 1
ATOM 2856 N N . ALA B 1 101 ? -0.296 -27.156 3.93 1 98.69 101 ALA B N 1
ATOM 2857 C CA . ALA B 1 101 ? -1.171 -27.578 2.844 1 98.69 101 ALA B CA 1
ATOM 2858 C C . ALA B 1 101 ? -0.416 -28.453 1.848 1 98.69 101 ALA B C 1
ATOM 2860 O O . ALA B 1 101 ? -0.99 -28.922 0.861 1 98.69 101 ALA B O 1
ATOM 2861 N N . GLU B 1 102 ? 0.887 -28.562 2.039 1 98.25 102 GLU B N 1
ATOM 2862 C CA . GLU B 1 102 ? 1.771 -29.312 1.146 1 98.25 102 GLU B CA 1
ATOM 2863 C C . GLU B 1 102 ? 1.784 -28.703 -0.252 1 98.25 102 GLU B C 1
ATOM 2865 O O . GLU B 1 102 ? 1.69 -29.406 -1.251 1 98.25 102 GLU B O 1
ATOM 2870 N N . ALA B 1 103 ? 1.859 -27.375 -0.241 1 98.69 103 ALA B N 1
ATOM 2871 C CA . ALA B 1 103 ? 1.913 -26.641 -1.498 1 98.69 103 ALA B CA 1
ATOM 2872 C C . ALA B 1 103 ? 3.301 -26.719 -2.127 1 98.69 103 ALA B C 1
ATOM 2874 O O . ALA B 1 103 ? 4.293 -26.938 -1.428 1 98.69 103 ALA B O 1
ATOM 2875 N N . GLY B 1 104 ? 3.338 -26.516 -3.439 1 98.44 104 GLY B N 1
ATOM 2876 C CA . GLY B 1 104 ? 4.562 -26.688 -4.203 1 98.44 104 GLY B CA 1
ATOM 2877 C C . GLY B 1 104 ? 5.402 -25.422 -4.266 1 98.44 104 GLY B C 1
ATOM 2878 O O . GLY B 1 104 ? 6.508 -25.438 -4.816 1 98.44 104 GLY B O 1
ATOM 2879 N N . GLY B 1 105 ? 4.844 -24.312 -3.676 1 98.75 105 GLY B N 1
ATOM 2880 C CA . GLY B 1 105 ? 5.594 -23.062 -3.686 1 98.75 105 GLY B CA 1
ATOM 2881 C C . GLY B 1 105 ? 4.773 -21.875 -3.246 1 98.75 105 GLY B C 1
ATOM 2882 O O . GLY B 1 105 ? 3.553 -21.969 -3.1 1 98.75 105 GLY B O 1
ATOM 2883 N N . VAL B 1 106 ? 5.469 -20.781 -2.98 1 98.94 106 VAL B N 1
ATOM 2884 C CA . VAL B 1 106 ? 4.867 -19.484 -2.67 1 98.94 106 VAL B CA 1
ATOM 2885 C C . VAL B 1 106 ? 5.434 -18.422 -3.6 1 98.94 106 VAL B C 1
ATOM 2887 O O . VAL B 1 106 ? 6.648 -18.219 -3.666 1 98.94 106 VAL B O 1
ATOM 2890 N N . VAL B 1 107 ? 4.547 -17.766 -4.375 1 98.94 107 VAL B N 1
ATOM 2891 C CA . VAL B 1 107 ? 4.922 -16.641 -5.23 1 98.94 107 VAL B CA 1
ATOM 2892 C C . VAL B 1 107 ? 5.016 -15.367 -4.395 1 98.94 107 VAL B C 1
ATOM 2894 O O . VAL B 1 107 ? 4.168 -15.117 -3.535 1 98.94 107 VAL B O 1
ATOM 2897 N N . VAL B 1 108 ? 6.047 -14.516 -4.684 1 98.94 108 VAL B N 1
ATOM 2898 C CA . VAL B 1 108 ? 6.191 -13.289 -3.912 1 98.94 108 VAL B CA 1
ATOM 2899 C C . VAL B 1 108 ? 6.699 -12.164 -4.812 1 98.94 108 VAL B C 1
ATOM 2901 O O . VAL B 1 108 ? 7.48 -12.406 -5.734 1 98.94 108 VAL B O 1
ATOM 2904 N N . HIS B 1 109 ? 6.242 -10.945 -4.566 1 98.69 109 HIS B N 1
ATOM 2905 C CA . HIS B 1 109 ? 6.824 -9.734 -5.148 1 98.69 109 HIS B CA 1
ATOM 2906 C C . HIS B 1 109 ? 8 -9.234 -4.312 1 98.69 109 HIS B C 1
ATOM 2908 O O . HIS B 1 109 ? 8.109 -9.555 -3.127 1 98.69 109 HIS B O 1
ATOM 2914 N N . ALA B 1 110 ? 8.844 -8.414 -4.867 1 97.44 110 ALA B N 1
ATOM 2915 C CA . ALA B 1 110 ? 10.055 -8 -4.164 1 97.44 110 ALA B CA 1
ATOM 2916 C C . ALA B 1 110 ? 9.914 -6.582 -3.621 1 97.44 110 ALA B C 1
ATOM 2918 O O . ALA B 1 110 ? 10.891 -5.992 -3.16 1 97.44 110 ALA B O 1
ATOM 2919 N N . GLY B 1 111 ? 8.742 -6.016 -3.693 1 97.12 111 GLY B N 1
ATOM 2920 C CA . GLY B 1 111 ? 8.531 -4.684 -3.148 1 97.12 111 GLY B CA 1
ATOM 2921 C C . GLY B 1 111 ? 8.766 -3.582 -4.164 1 97.12 111 GLY B C 1
ATOM 2922 O O . GLY B 1 111 ? 9.055 -3.855 -5.328 1 97.12 111 GLY B O 1
ATOM 2923 N N . SER B 1 112 ? 8.523 -2.342 -3.707 1 98 112 SER B N 1
ATOM 2924 C CA . SER B 1 112 ? 8.641 -1.163 -4.559 1 98 112 SER B CA 1
ATOM 2925 C C . SER B 1 112 ? 8.828 0.103 -3.729 1 98 112 SER B C 1
ATOM 2927 O O . SER B 1 112 ? 8.711 0.067 -2.5 1 98 112 SER B O 1
ATOM 2929 N N . VAL B 1 113 ? 9.195 1.192 -4.375 1 97.94 113 VAL B N 1
ATOM 2930 C CA . VAL B 1 113 ? 9.32 2.514 -3.768 1 97.94 113 VAL B CA 1
ATOM 2931 C C . VAL B 1 113 ? 8.852 3.58 -4.754 1 97.94 113 VAL B C 1
ATOM 2933 O O . VAL B 1 113 ? 9.055 3.453 -5.961 1 97.94 113 VAL B O 1
ATOM 2936 N N . PRO B 1 114 ? 8.156 4.605 -4.273 1 95.88 114 PRO B N 1
ATOM 2937 C CA . PRO B 1 114 ? 7.727 5.656 -5.199 1 95.88 114 PRO B CA 1
ATOM 2938 C C . PRO B 1 114 ? 8.891 6.289 -5.957 1 95.88 114 PRO B C 1
ATOM 2940 O O . PRO B 1 114 ? 9.922 6.605 -5.363 1 95.88 114 PRO B O 1
ATOM 2943 N N . ARG B 1 115 ? 8.664 6.523 -7.25 1 95.25 115 ARG B N 1
ATOM 2944 C CA . ARG B 1 115 ? 9.68 7.102 -8.117 1 95.25 115 ARG B CA 1
ATOM 2945 C C . ARG B 1 115 ? 10.062 8.5 -7.66 1 95.25 115 ARG B C 1
ATOM 2947 O O . ARG B 1 115 ? 11.211 8.922 -7.805 1 95.25 115 ARG B O 1
ATOM 2954 N N . ARG B 1 116 ? 9.109 9.188 -7.09 1 91.75 116 ARG B N 1
ATOM 2955 C CA . ARG B 1 116 ? 9.281 10.594 -6.762 1 91.75 116 ARG B CA 1
ATOM 2956 C C . ARG B 1 116 ? 10.188 10.766 -5.547 1 91.75 116 ARG B C 1
ATOM 2958 O O . ARG B 1 116 ? 10.625 11.875 -5.238 1 91.75 116 ARG B O 1
ATOM 2965 N N . TYR B 1 117 ? 10.5 9.695 -4.805 1 95.19 117 TYR B N 1
ATOM 2966 C CA . TYR B 1 117 ? 11.328 9.812 -3.609 1 95.19 117 TYR B CA 1
ATOM 2967 C C . TYR B 1 117 ? 12.805 9.961 -3.977 1 95.19 117 TYR B C 1
ATOM 2969 O O . TYR B 1 117 ? 13.219 9.562 -5.066 1 95.19 117 TYR B O 1
ATOM 2977 N N . PRO B 1 118 ? 13.523 10.617 -3.092 1 95.25 118 PRO B N 1
ATOM 2978 C CA . PRO B 1 118 ? 14.938 10.852 -3.387 1 95.25 118 PRO B CA 1
ATOM 2979 C C . PRO B 1 118 ? 15.766 9.562 -3.379 1 95.25 118 PRO B C 1
ATOM 2981 O O . PRO B 1 118 ? 15.297 8.531 -2.893 1 95.25 118 PRO B O 1
ATOM 2984 N N . GLU B 1 119 ? 16.953 9.633 -3.922 1 96.69 119 GLU B N 1
ATOM 2985 C CA . GLU B 1 119 ? 17.812 8.477 -4.148 1 96.69 119 GLU B CA 1
ATOM 2986 C C . GLU B 1 119 ? 18.094 7.738 -2.846 1 96.69 119 GLU B C 1
ATOM 2988 O O . GLU B 1 119 ? 18.094 6.504 -2.812 1 96.69 119 GLU B O 1
ATOM 2993 N N . TRP B 1 120 ? 18.266 8.438 -1.768 1 96.81 120 TRP B N 1
ATOM 2994 C CA . TRP B 1 120 ? 18.641 7.762 -0.529 1 96.81 120 TRP B CA 1
ATOM 2995 C C . TRP B 1 120 ? 17.469 6.945 0.019 1 96.81 120 TRP B C 1
ATOM 2997 O O . TRP B 1 120 ? 17.672 5.902 0.642 1 96.81 120 TRP B O 1
ATOM 3007 N N . VAL B 1 121 ? 16.25 7.402 -0.229 1 97.56 121 VAL B N 1
ATOM 3008 C CA . VAL B 1 121 ? 15.07 6.641 0.181 1 97.56 121 VAL B CA 1
ATOM 3009 C C . VAL B 1 121 ? 14.906 5.414 -0.715 1 97.56 121 VAL B C 1
ATOM 3011 O O . VAL B 1 121 ? 14.617 4.316 -0.231 1 97.56 121 VAL B O 1
ATOM 3014 N N . ARG B 1 122 ? 15.195 5.602 -2.008 1 97.81 122 ARG B N 1
ATOM 3015 C CA . ARG B 1 122 ? 15.117 4.496 -2.961 1 97.81 122 ARG B CA 1
ATOM 3016 C C . ARG B 1 122 ? 16.156 3.424 -2.646 1 97.81 122 ARG B C 1
ATOM 3018 O O . ARG B 1 122 ? 15.852 2.229 -2.713 1 97.81 122 ARG B O 1
ATOM 3025 N N . GLU B 1 123 ? 17.312 3.857 -2.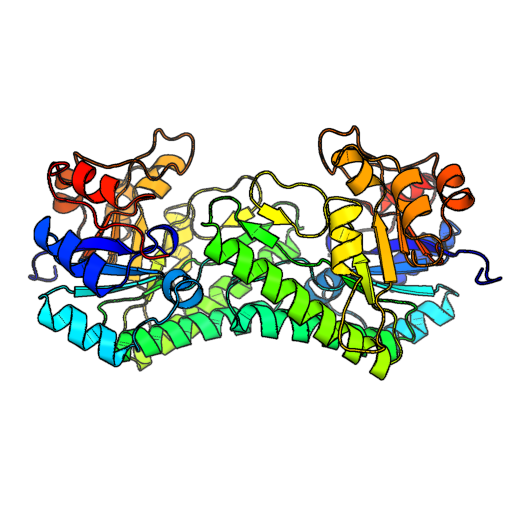293 1 97.62 123 GLU B N 1
ATOM 3026 C CA . GLU B 1 123 ? 18.375 2.922 -1.922 1 97.62 123 GLU B CA 1
ATOM 3027 C C . GLU B 1 123 ? 18 2.152 -0.655 1 97.62 123 GLU B C 1
ATOM 3029 O O . GLU B 1 123 ? 18.219 0.938 -0.58 1 97.62 123 GLU B O 1
ATOM 3034 N N . LYS B 1 124 ? 17.469 2.877 0.318 1 97.69 124 LYS B N 1
ATOM 3035 C CA . LYS B 1 124 ? 17.031 2.213 1.539 1 97.69 124 LYS B CA 1
ATOM 3036 C C . LYS B 1 124 ? 15.961 1.162 1.236 1 97.69 124 LYS B C 1
ATOM 3038 O O . LYS B 1 124 ? 16.016 0.05 1.765 1 97.69 124 LYS B O 1
ATOM 3043 N N . ALA B 1 125 ? 15.039 1.51 0.395 1 98.44 125 ALA B N 1
ATOM 3044 C CA . ALA B 1 125 ? 13.961 0.6 0.02 1 98.44 125 ALA B CA 1
ATOM 3045 C C . ALA B 1 125 ? 14.508 -0.647 -0.667 1 98.44 125 ALA B C 1
ATOM 3047 O O . ALA B 1 125 ? 14.086 -1.767 -0.365 1 98.44 125 ALA B O 1
ATOM 3048 N N . HIS B 1 126 ? 15.445 -0.488 -1.564 1 97.88 126 HIS B N 1
ATOM 3049 C CA . HIS B 1 126 ? 16.062 -1.605 -2.266 1 97.88 126 HIS B CA 1
ATOM 3050 C C . HIS B 1 126 ? 16.812 -2.518 -1.299 1 97.88 126 HIS B C 1
ATOM 3052 O O . HIS B 1 126 ? 16.688 -3.742 -1.369 1 97.88 126 HIS B O 1
ATOM 3058 N N . ASN B 1 127 ? 17.562 -1.88 -0.442 1 97.44 127 ASN B N 1
ATOM 3059 C CA . ASN B 1 127 ? 18.297 -2.652 0.561 1 97.44 127 ASN B CA 1
ATOM 3060 C C . ASN B 1 127 ? 17.344 -3.439 1.458 1 97.44 127 ASN B C 1
ATOM 3062 O O . ASN B 1 127 ? 17.625 -4.586 1.813 1 97.44 127 ASN B O 1
ATOM 3066 N N . ASN B 1 128 ? 16.25 -2.809 1.83 1 98.25 128 ASN B N 1
ATOM 3067 C CA . ASN B 1 128 ? 15.234 -3.477 2.641 1 98.25 128 ASN B CA 1
ATOM 3068 C C . ASN B 1 128 ? 14.609 -4.66 1.9 1 98.25 128 ASN B C 1
ATOM 3070 O O . ASN B 1 128 ? 14.352 -5.703 2.498 1 98.25 128 ASN B O 1
ATOM 3074 N N . ALA B 1 129 ? 14.375 -4.527 0.62 1 98.25 129 ALA B N 1
ATOM 3075 C CA . ALA B 1 129 ? 13.859 -5.629 -0.188 1 98.25 129 ALA B CA 1
ATOM 3076 C C . ALA B 1 129 ? 14.812 -6.816 -0.165 1 98.25 129 ALA B C 1
ATOM 3078 O O . ALA B 1 129 ? 14.391 -7.957 0.04 1 98.25 129 ALA B O 1
ATOM 3079 N N . CYS B 1 130 ? 16.094 -6.527 -0.344 1 97.44 130 CYS B N 1
ATOM 3080 C CA . CYS B 1 130 ? 17.109 -7.574 -0.329 1 97.44 130 CYS B CA 1
ATOM 3081 C C . CYS B 1 130 ? 17.156 -8.273 1.022 1 97.44 130 CYS B C 1
ATOM 3083 O O . CYS B 1 130 ? 17.203 -9.508 1.085 1 97.44 130 CYS B O 1
ATOM 3085 N N . LYS B 1 131 ? 17.125 -7.488 2.055 1 97.5 131 LYS B N 1
ATOM 3086 C CA . LYS B 1 131 ? 17.125 -8.039 3.408 1 97.5 131 LYS B CA 1
ATOM 3087 C C . LYS B 1 131 ? 15.914 -8.938 3.637 1 97.5 131 LYS B C 1
ATOM 3089 O O . LYS B 1 131 ? 16.047 -10.039 4.18 1 97.5 131 LYS B O 1
ATOM 3094 N N . SER B 1 132 ? 14.734 -8.5 3.25 1 98.38 132 SER B N 1
ATOM 3095 C CA . SER B 1 132 ? 13.5 -9.273 3.408 1 98.38 132 SER B CA 1
ATOM 3096 C C . SER B 1 132 ? 13.555 -10.578 2.619 1 98.38 132 SER B C 1
ATOM 3098 O O . SER B 1 132 ? 13.172 -11.633 3.127 1 98.38 132 SER B O 1
ATOM 3100 N N . LEU B 1 133 ? 14.047 -10.508 1.364 1 98.44 133 LEU B N 1
ATOM 3101 C CA . LEU B 1 133 ? 14.148 -11.695 0.533 1 98.44 133 LEU B CA 1
ATOM 3102 C C . LEU B 1 133 ? 15.086 -12.719 1.159 1 98.44 133 LEU B C 1
ATOM 3104 O O . LEU B 1 133 ? 14.797 -13.922 1.165 1 98.44 133 LEU B O 1
ATOM 3108 N N . ARG B 1 134 ? 16.219 -12.242 1.713 1 97.81 134 ARG B N 1
ATOM 3109 C CA . ARG B 1 134 ? 17.156 -13.133 2.373 1 97.81 134 ARG B CA 1
ATOM 3110 C C . ARG B 1 134 ? 16.531 -13.812 3.578 1 97.81 134 ARG B C 1
ATOM 3112 O O . ARG B 1 134 ? 16.625 -15.031 3.738 1 97.81 134 ARG B O 1
ATOM 3119 N N . GLU B 1 135 ? 15.828 -13.008 4.383 1 98.12 135 GLU B N 1
ATOM 3120 C CA . GLU B 1 135 ? 15.148 -13.547 5.559 1 98.12 135 GLU B CA 1
ATOM 3121 C C . GLU B 1 135 ? 14.117 -14.602 5.168 1 98.12 135 GLU B C 1
ATOM 3123 O O . GLU B 1 135 ? 14.047 -15.672 5.781 1 98.12 135 GLU B O 1
ATOM 3128 N N . CYS B 1 136 ? 13.352 -14.297 4.195 1 98.69 136 CYS B N 1
ATOM 3129 C CA . CYS B 1 136 ? 12.281 -15.195 3.777 1 98.69 136 CYS B CA 1
ATOM 3130 C C . CYS B 1 136 ? 12.844 -16.438 3.098 1 98.69 136 CYS B C 1
ATOM 3132 O O . CYS B 1 136 ? 12.281 -17.516 3.217 1 98.69 136 CYS B O 1
ATOM 3134 N N . ALA B 1 137 ? 13.953 -16.281 2.352 1 98.56 137 ALA B N 1
ATOM 3135 C CA . ALA B 1 137 ? 14.602 -17.422 1.714 1 98.56 137 ALA B CA 1
ATOM 3136 C C . ALA B 1 137 ? 15.07 -18.438 2.754 1 98.56 137 ALA B C 1
ATOM 3138 O O . ALA B 1 137 ? 14.852 -19.641 2.598 1 98.56 137 ALA B O 1
ATOM 3139 N N . VAL B 1 138 ? 15.711 -17.969 3.787 1 98.56 138 VAL B N 1
ATOM 3140 C CA . VAL B 1 138 ? 16.203 -18.828 4.859 1 98.56 138 VAL B CA 1
ATOM 3141 C C . VAL B 1 138 ? 15.023 -19.547 5.523 1 98.56 138 VAL B C 1
ATOM 3143 O O . VAL B 1 138 ? 15.102 -20.75 5.797 1 98.56 138 VAL B O 1
ATOM 3146 N N . TYR B 1 139 ? 13.969 -18.797 5.734 1 98.75 139 TYR B N 1
ATOM 3147 C CA . TYR B 1 139 ? 12.789 -19.391 6.352 1 98.75 139 TYR B CA 1
ATOM 3148 C C . TYR B 1 139 ? 12.156 -20.438 5.441 1 98.75 139 TYR B C 1
ATOM 3150 O O . TYR B 1 139 ? 11.719 -21.484 5.902 1 98.75 139 TYR B O 1
ATOM 3158 N N . ALA B 1 140 ? 12.07 -20.109 4.16 1 98.81 140 ALA B N 1
ATOM 3159 C CA . ALA B 1 140 ? 11.523 -21.031 3.168 1 98.81 140 ALA B CA 1
ATOM 3160 C C . ALA B 1 140 ? 12.281 -22.359 3.18 1 98.81 140 ALA B C 1
ATOM 3162 O O . ALA B 1 140 ? 11.664 -23.422 3.135 1 98.81 140 ALA B O 1
ATOM 3163 N N . ASP B 1 141 ? 13.547 -22.266 3.215 1 97.88 141 ASP B N 1
ATOM 3164 C CA . ASP B 1 141 ? 14.383 -23.453 3.291 1 97.88 141 ASP B CA 1
ATOM 3165 C C . ASP B 1 141 ? 14.078 -24.266 4.555 1 97.88 141 ASP B C 1
ATOM 3167 O O . ASP B 1 141 ? 13.977 -25.484 4.508 1 97.88 141 ASP B O 1
ATOM 3171 N N . ARG B 1 142 ? 13.953 -23.594 5.629 1 98.12 142 ARG B N 1
ATOM 3172 C CA . ARG B 1 142 ? 13.703 -24.234 6.914 1 98.12 142 ARG B CA 1
ATOM 3173 C C . ARG B 1 142 ? 12.383 -25 6.902 1 98.12 142 ARG B C 1
ATOM 3175 O O . ARG B 1 142 ? 12.305 -26.125 7.406 1 98.12 142 ARG B O 1
ATOM 3182 N N . VAL B 1 143 ? 11.336 -24.438 6.32 1 98.38 143 VAL B N 1
ATOM 3183 C CA . VAL B 1 143 ? 10.023 -25.062 6.379 1 98.38 143 VAL B CA 1
ATOM 3184 C C . VAL B 1 143 ? 9.844 -26 5.191 1 98.38 143 VAL B C 1
ATOM 3186 O O . VAL B 1 143 ? 8.859 -26.75 5.125 1 98.38 143 VAL B O 1
ATOM 3189 N N . GLY B 1 144 ? 10.695 -25.891 4.184 1 98.19 144 GLY B N 1
ATOM 3190 C CA . GLY B 1 144 ? 10.711 -26.828 3.07 1 98.19 144 GLY B CA 1
ATOM 3191 C C . GLY B 1 144 ? 9.758 -26.453 1.954 1 98.19 144 GLY B C 1
ATOM 3192 O O . GLY B 1 144 ? 9.172 -27.328 1.304 1 98.19 144 GLY B O 1
ATOM 3193 N N . VAL B 1 145 ? 9.469 -25.219 1.766 1 98.69 145 VAL B N 1
ATOM 3194 C CA . VAL B 1 145 ? 8.602 -24.719 0.702 1 98.69 145 VAL B CA 1
ATOM 3195 C C . VAL B 1 145 ? 9.367 -23.734 -0.169 1 98.69 145 VAL B C 1
ATOM 3197 O O . VAL B 1 145 ? 9.906 -22.734 0.334 1 98.69 145 VAL B O 1
ATOM 3200 N N . PRO B 1 146 ? 9.445 -23.953 -1.493 1 98.75 146 PRO B N 1
ATOM 3201 C CA . PRO B 1 146 ? 10.133 -23 -2.363 1 98.75 146 PRO B CA 1
ATOM 3202 C C . PRO B 1 146 ? 9.469 -21.625 -2.355 1 98.75 146 PRO B C 1
ATOM 3204 O O . PRO B 1 146 ? 8.242 -21.516 -2.334 1 98.75 146 PRO B O 1
ATOM 3207 N N . LEU B 1 147 ? 10.305 -20.594 -2.215 1 98.94 147 LEU B N 1
ATOM 3208 C CA . LEU B 1 147 ? 9.859 -19.219 -2.408 1 98.94 147 LEU B CA 1
ATOM 3209 C C . LEU B 1 147 ? 10.242 -18.719 -3.797 1 98.94 147 LEU B C 1
ATOM 3211 O O . LEU B 1 147 ? 11.406 -18.797 -4.191 1 98.94 147 LEU B O 1
ATOM 3215 N N . CYS B 1 148 ? 9.25 -18.219 -4.59 1 98.94 148 CYS B N 1
ATOM 3216 C CA . CYS B 1 148 ? 9.422 -17.906 -6 1 98.94 148 CYS B CA 1
ATOM 3217 C C . CYS B 1 148 ? 9.219 -16.422 -6.254 1 98.94 148 CYS B C 1
ATOM 3219 O O . CYS B 1 148 ? 8.094 -15.922 -6.172 1 98.94 148 CYS B O 1
ATOM 3221 N N . VAL B 1 149 ? 10.266 -15.688 -6.609 1 98.94 149 VAL B N 1
ATOM 3222 C CA . VAL B 1 149 ? 10.219 -14.242 -6.812 1 98.94 149 VAL B CA 1
ATOM 3223 C C . VAL B 1 149 ? 9.719 -13.945 -8.227 1 98.94 149 VAL B C 1
ATOM 3225 O O . VAL B 1 149 ? 10.258 -14.469 -9.203 1 98.94 149 VAL B O 1
ATOM 3228 N N . GLU B 1 150 ? 8.797 -13.055 -8.336 1 98.94 150 GLU B N 1
ATOM 3229 C CA . GLU B 1 150 ? 8.094 -12.797 -9.594 1 98.94 150 GLU B CA 1
ATOM 3230 C C . GLU B 1 150 ? 8.648 -11.555 -10.281 1 98.94 150 GLU B C 1
ATOM 3232 O O . GLU B 1 150 ? 8.898 -10.531 -9.633 1 98.94 150 GLU B O 1
ATOM 3237 N N . ASN B 1 151 ? 8.812 -11.648 -11.641 1 98.88 151 ASN B N 1
ATOM 3238 C CA . ASN B 1 151 ? 9.016 -10.414 -12.391 1 98.88 151 ASN B CA 1
ATOM 3239 C C . ASN B 1 151 ? 7.738 -9.578 -12.445 1 98.88 151 ASN B C 1
ATOM 3241 O O . ASN B 1 151 ? 6.676 -10.094 -12.805 1 98.88 151 ASN B O 1
ATOM 3245 N N . GLN B 1 152 ? 7.879 -8.297 -12.086 1 98.31 152 GLN B N 1
ATOM 3246 C CA . GLN B 1 152 ? 6.723 -7.41 -12 1 98.31 152 GLN B CA 1
ATOM 3247 C C . GLN B 1 152 ? 6.668 -6.465 -13.203 1 98.31 152 GLN B C 1
ATOM 3249 O O . GLN B 1 152 ? 7.68 -6.238 -13.867 1 98.31 152 GLN B O 1
ATOM 3254 N N . PRO B 1 153 ? 5.48 -5.984 -13.531 1 97.94 153 PRO B N 1
ATOM 3255 C CA . PRO B 1 153 ? 5.395 -5 -14.617 1 97.94 153 PRO B CA 1
ATOM 3256 C C . PRO B 1 153 ? 5.918 -3.623 -14.203 1 97.94 153 PRO B C 1
ATOM 3258 O O . PRO B 1 153 ? 5.93 -3.293 -13.016 1 97.94 153 PRO B O 1
ATOM 3261 N N . ILE B 1 154 ? 6.316 -2.855 -15.125 1 96.44 154 ILE B N 1
ATOM 3262 C CA . ILE B 1 154 ? 6.746 -1.482 -14.875 1 96.44 154 ILE B CA 1
ATOM 3263 C C . ILE B 1 154 ? 5.57 -0.663 -14.352 1 96.44 154 ILE B C 1
ATOM 3265 O O . ILE B 1 154 ? 4.41 -1.028 -14.555 1 96.44 154 ILE B O 1
ATOM 3269 N N . SER B 1 155 ? 5.879 0.352 -13.594 1 95.25 155 SER B N 1
ATOM 3270 C CA . SER B 1 155 ? 4.902 1.279 -13.031 1 95.25 155 SER B CA 1
ATOM 3271 C C . SER B 1 155 ? 5.324 2.727 -13.258 1 95.25 155 SER B C 1
ATOM 3273 O O . SER B 1 155 ? 6.508 3.059 -13.156 1 95.25 155 SER B O 1
ATOM 3275 N N . ASP B 1 156 ? 4.336 3.572 -13.578 1 91.38 156 ASP B N 1
ATOM 3276 C CA . ASP B 1 156 ? 4.621 4.992 -13.766 1 91.38 156 ASP B CA 1
ATOM 3277 C C . ASP B 1 156 ? 4.891 5.68 -12.43 1 91.38 156 ASP B C 1
ATOM 3279 O O . ASP B 1 156 ? 5.574 6.703 -12.383 1 91.38 156 ASP B O 1
ATOM 3283 N N . HIS B 1 157 ? 4.465 5.059 -11.398 1 92.75 157 HIS B N 1
ATOM 3284 C CA . HIS B 1 157 ? 4.496 5.754 -10.117 1 92.75 157 HIS B CA 1
ATOM 3285 C C . HIS B 1 157 ? 5.555 5.16 -9.195 1 92.75 157 HIS B C 1
ATOM 3287 O O . HIS B 1 157 ? 6.094 5.855 -8.328 1 92.75 157 HIS B O 1
ATOM 3293 N N . ASP B 1 158 ? 5.82 3.855 -9.359 1 96.88 158 ASP B N 1
ATOM 3294 C CA . ASP B 1 158 ? 6.715 3.17 -8.43 1 96.88 158 ASP B CA 1
ATOM 3295 C C . ASP B 1 158 ? 7.887 2.529 -9.164 1 96.88 158 ASP B C 1
ATOM 3297 O O . ASP B 1 158 ? 7.762 2.143 -10.328 1 96.88 158 ASP B O 1
ATOM 3301 N N . ILE B 1 159 ? 8.969 2.471 -8.461 1 97.62 159 ILE B N 1
ATOM 3302 C CA . ILE B 1 159 ? 10.086 1.626 -8.867 1 97.62 159 ILE B CA 1
ATOM 3303 C C . ILE B 1 159 ? 9.938 0.241 -8.242 1 97.62 159 ILE B C 1
ATOM 3305 O O . ILE B 1 159 ? 10.148 0.07 -7.039 1 97.62 159 ILE B O 1
ATOM 3309 N N . ARG B 1 160 ? 9.523 -0.702 -9.062 1 98.06 160 ARG B N 1
ATOM 3310 C CA . ARG B 1 160 ? 9.484 -2.098 -8.641 1 98.06 160 ARG B CA 1
ATOM 3311 C C . ARG B 1 160 ? 10.844 -2.768 -8.828 1 98.06 160 ARG B C 1
ATOM 3313 O O . ARG B 1 160 ? 11.531 -2.52 -9.82 1 98.06 160 ARG B O 1
ATOM 3320 N N . HIS B 1 161 ? 11.156 -3.682 -8.023 1 97.25 161 HIS B N 1
ATOM 3321 C CA . HIS B 1 161 ? 12.547 -4.113 -7.934 1 97.25 161 HIS B CA 1
ATOM 3322 C C . HIS B 1 161 ? 12.812 -5.312 -8.836 1 97.25 161 HIS B C 1
ATOM 3324 O O . HIS B 1 161 ? 13.93 -5.824 -8.883 1 97.25 161 HIS B O 1
ATOM 3330 N N . THR B 1 162 ? 11.789 -5.797 -9.586 1 98.44 162 THR B N 1
ATOM 3331 C CA . THR B 1 162 ? 11.984 -6.98 -10.414 1 98.44 162 THR B CA 1
ATOM 3332 C C . THR B 1 162 ? 11.328 -6.809 -11.781 1 98.44 162 THR B C 1
ATOM 3334 O O . THR B 1 162 ? 10.602 -7.691 -12.242 1 98.44 162 THR B O 1
ATOM 3337 N N . THR B 1 163 ? 11.664 -5.754 -12.516 1 98.12 163 THR B N 1
ATOM 3338 C CA . THR B 1 163 ? 10.969 -5.453 -13.766 1 98.12 163 THR B CA 1
ATOM 3339 C C . THR B 1 163 ? 11.781 -5.93 -14.969 1 98.12 163 THR B C 1
ATOM 3341 O O . THR B 1 163 ? 11.258 -6.023 -16.078 1 98.12 163 THR B O 1
ATOM 3344 N N . THR B 1 164 ? 13.086 -6.223 -14.82 1 97.94 164 THR B N 1
ATOM 3345 C CA . THR B 1 164 ? 13.961 -6.699 -15.891 1 97.94 164 THR B CA 1
ATOM 3346 C C . THR B 1 164 ? 14.586 -8.039 -15.516 1 97.94 164 THR B C 1
ATOM 3348 O O . THR B 1 164 ? 14.516 -8.469 -14.359 1 97.94 164 THR B O 1
ATOM 3351 N N . VAL B 1 165 ? 15.156 -8.664 -16.531 1 98.56 165 VAL B N 1
ATOM 3352 C CA . VAL B 1 165 ? 15.875 -9.914 -16.297 1 98.56 165 VAL B CA 1
ATOM 3353 C C . VAL B 1 165 ? 17 -9.688 -15.281 1 98.56 165 VAL B C 1
ATOM 3355 O O . VAL B 1 165 ? 17.172 -10.477 -14.352 1 98.56 165 VAL B O 1
ATOM 3358 N N . ALA B 1 166 ? 17.688 -8.586 -15.422 1 98.06 166 ALA B N 1
ATOM 3359 C CA . ALA B 1 166 ? 18.812 -8.266 -14.555 1 98.06 166 ALA B CA 1
ATOM 3360 C C . ALA B 1 166 ? 18.359 -8.008 -13.125 1 98.06 166 ALA B C 1
ATOM 3362 O O . ALA B 1 166 ? 18.984 -8.461 -12.172 1 98.06 166 ALA B O 1
ATOM 3363 N N . ASP B 1 167 ? 17.281 -7.238 -12.977 1 97 167 ASP B N 1
ATOM 3364 C CA . ASP B 1 167 ? 16.75 -6.949 -11.641 1 97 167 ASP B CA 1
ATOM 3365 C C . ASP B 1 167 ? 16.312 -8.227 -10.938 1 97 167 ASP B C 1
ATOM 3367 O O . ASP B 1 167 ? 16.547 -8.398 -9.742 1 97 167 ASP B O 1
ATOM 3371 N N . LEU B 1 168 ? 15.617 -9.07 -11.68 1 98.62 168 LEU B N 1
ATOM 3372 C CA . LEU B 1 168 ? 15.164 -10.328 -11.102 1 98.62 168 LEU B CA 1
ATOM 3373 C C . LEU B 1 168 ? 16.344 -11.211 -10.719 1 98.62 168 LEU B C 1
ATOM 3375 O O . LEU B 1 168 ? 16.344 -11.82 -9.641 1 98.62 168 LEU B O 1
ATOM 3379 N N . ALA B 1 169 ? 17.359 -11.281 -11.586 1 98.38 169 ALA B N 1
ATOM 3380 C CA . ALA B 1 169 ? 18.562 -12.055 -11.289 1 98.38 169 ALA B CA 1
ATOM 3381 C C . ALA B 1 169 ? 19.234 -11.555 -10.008 1 98.38 169 ALA B C 1
ATOM 3383 O O . ALA B 1 169 ? 19.672 -12.359 -9.18 1 98.38 169 ALA B O 1
ATOM 3384 N N . SER B 1 170 ? 19.297 -10.266 -9.883 1 97.25 170 SER B N 1
ATOM 3385 C CA . SER B 1 170 ? 19.875 -9.68 -8.68 1 97.25 170 SER B CA 1
ATOM 3386 C C . SER B 1 170 ? 19.062 -10.023 -7.441 1 97.25 170 SER B C 1
ATOM 3388 O O . SER B 1 170 ? 19.609 -10.352 -6.395 1 97.25 170 SER B O 1
ATOM 3390 N N . ALA B 1 171 ? 17.781 -9.984 -7.57 1 97.75 171 ALA B N 1
ATOM 3391 C CA . ALA B 1 171 ? 16.875 -10.227 -6.449 1 97.75 171 ALA B CA 1
ATOM 3392 C C . ALA B 1 171 ? 17 -11.656 -5.945 1 97.75 171 ALA B C 1
ATOM 3394 O O . ALA B 1 171 ? 16.906 -11.906 -4.738 1 97.75 171 ALA B O 1
ATOM 3395 N N . VAL B 1 172 ? 17.203 -12.586 -6.859 1 98.06 172 VAL B N 1
ATOM 3396 C CA . VAL B 1 172 ? 17.188 -13.984 -6.449 1 98.06 172 VAL B CA 1
ATOM 3397 C C . VAL B 1 172 ? 18.609 -14.445 -6.113 1 98.06 172 VAL B C 1
ATOM 3399 O O . VAL B 1 172 ? 18.812 -15.594 -5.723 1 98.06 172 VAL B O 1
ATOM 3402 N N . SER B 1 173 ? 19.578 -13.555 -6.277 1 94.62 173 SER B N 1
ATOM 3403 C CA . SER B 1 173 ? 20.953 -13.844 -5.859 1 94.62 173 SER B CA 1
ATOM 3404 C C . SER B 1 173 ? 21.188 -13.414 -4.418 1 94.62 173 SER B C 1
ATOM 3406 O O . SER B 1 173 ? 21.562 -12.266 -4.164 1 94.62 173 SER B O 1
ATOM 3408 N N . ILE B 1 174 ? 20.953 -14.281 -3.5 1 88.94 174 ILE B N 1
ATOM 3409 C CA . ILE B 1 174 ? 21.094 -13.93 -2.092 1 88.94 174 ILE B CA 1
ATOM 3410 C C . ILE B 1 174 ? 22.438 -14.414 -1.57 1 88.94 174 ILE B C 1
ATOM 3412 O O . ILE B 1 174 ? 22.859 -15.547 -1.849 1 88.94 174 ILE B O 1
ATOM 3416 N N . ASP B 1 175 ? 23.141 -13.523 -0.974 1 84.62 175 ASP B N 1
ATOM 3417 C CA . ASP B 1 175 ? 24.469 -13.844 -0.475 1 84.62 175 ASP B CA 1
ATOM 3418 C C . ASP B 1 175 ? 24.438 -14.172 1.016 1 84.62 175 ASP B C 1
ATOM 3420 O O . ASP B 1 175 ? 23.453 -13.883 1.697 1 84.62 175 ASP B O 1
ATOM 3424 N N . GLY B 1 176 ? 25.438 -14.844 1.423 1 87.62 176 GLY B N 1
ATOM 3425 C CA . GLY B 1 176 ? 25.656 -15.055 2.846 1 87.62 176 GLY B CA 1
ATOM 3426 C C . GLY B 1 176 ? 24.828 -16.188 3.418 1 87.62 176 GLY B C 1
ATOM 3427 O O . GLY B 1 176 ? 24.641 -16.281 4.633 1 87.62 176 GLY B O 1
ATOM 3428 N N . THR B 1 177 ? 24.141 -16.938 2.615 1 88.44 177 THR B N 1
ATOM 3429 C CA . THR B 1 177 ? 23.359 -18.094 3.051 1 88.44 177 THR B CA 1
ATOM 3430 C C . THR B 1 177 ? 23.359 -19.188 1.984 1 88.44 177 THR B C 1
ATOM 3432 O O . THR B 1 177 ? 23.688 -18.922 0.824 1 88.44 177 THR B O 1
ATOM 3435 N N . ASP B 1 178 ? 23.031 -20.359 2.355 1 92 178 ASP B N 1
ATOM 3436 C CA . ASP B 1 178 ? 22.906 -21.484 1.423 1 92 178 ASP B CA 1
ATOM 3437 C C . ASP B 1 178 ? 21.469 -21.578 0.883 1 92 178 ASP B C 1
ATOM 3439 O O . ASP B 1 178 ? 21.188 -22.406 0.015 1 92 178 ASP B O 1
ATOM 3443 N N . ALA B 1 179 ? 20.672 -20.703 1.451 1 93.81 179 ALA B N 1
ATOM 3444 C CA . ALA B 1 179 ? 19.281 -20.719 0.974 1 93.81 179 ALA B CA 1
ATOM 3445 C C . ALA B 1 179 ? 19.203 -20.234 -0.473 1 93.81 179 ALA B C 1
ATOM 3447 O O . ALA B 1 179 ? 20.109 -19.562 -0.964 1 93.81 179 ALA B O 1
ATOM 3448 N N . SER B 1 180 ? 18.156 -20.703 -1.145 1 95.75 180 SER B N 1
ATOM 3449 C CA . SER B 1 180 ? 17.969 -20.328 -2.543 1 95.75 180 SER B CA 1
ATOM 3450 C C . SER B 1 180 ? 16.547 -19.828 -2.793 1 95.75 180 SER B C 1
ATOM 3452 O O . SER B 1 180 ? 15.641 -20.094 -2.01 1 95.75 180 SER B O 1
ATOM 3454 N N . LEU B 1 181 ? 16.406 -19.047 -3.713 1 98.44 181 LEU B N 1
ATOM 3455 C CA . LEU B 1 181 ? 15.125 -18.562 -4.203 1 98.44 181 LEU B CA 1
ATOM 3456 C C . LEU B 1 181 ? 14.844 -19.078 -5.605 1 98.44 181 LEU B C 1
ATOM 3458 O O . LEU B 1 181 ? 15.75 -19.156 -6.438 1 98.44 181 LEU B O 1
ATOM 3462 N N . ASP B 1 182 ? 13.617 -19.484 -5.848 1 98.69 182 ASP B N 1
ATOM 3463 C CA . ASP B 1 182 ? 13.156 -19.797 -7.195 1 98.69 182 ASP B CA 1
ATOM 3464 C C . ASP B 1 182 ? 12.516 -18.578 -7.852 1 98.69 182 ASP B C 1
ATOM 3466 O O . ASP B 1 182 ? 12.461 -17.5 -7.254 1 98.69 182 ASP B O 1
ATOM 3470 N N . VAL B 1 183 ? 12.094 -18.797 -9.133 1 98.81 183 VAL B N 1
ATOM 3471 C CA . VAL B 1 183 ? 11.555 -17.688 -9.914 1 98.81 183 VAL B CA 1
ATOM 3472 C C . VAL B 1 183 ? 10.117 -18 -10.336 1 98.81 183 VAL B C 1
ATOM 3474 O O . VAL B 1 183 ? 9.812 -19.125 -10.734 1 98.81 183 VAL B O 1
ATOM 3477 N N . THR B 1 184 ? 9.234 -17.047 -10.125 1 98.94 184 THR B N 1
ATOM 3478 C CA . THR B 1 184 ? 7.984 -17 -10.875 1 98.94 184 THR B CA 1
ATOM 3479 C C . THR B 1 184 ? 8.133 -16.109 -12.109 1 98.94 184 THR B C 1
ATOM 3481 O O . THR B 1 184 ? 8.414 -14.922 -11.992 1 98.94 184 THR B O 1
ATOM 3484 N N . PHE B 1 185 ? 8.016 -16.797 -13.25 1 98.94 185 PHE B N 1
ATOM 3485 C CA . PHE B 1 185 ? 8.07 -16.031 -14.492 1 98.94 185 PHE B CA 1
ATOM 3486 C C . PHE B 1 185 ? 6.668 -15.695 -14.984 1 98.94 185 PHE B C 1
ATOM 3488 O O . PHE B 1 185 ? 5.891 -16.594 -15.32 1 98.94 185 PHE B O 1
ATOM 3495 N N . ASP B 1 186 ? 6.312 -14.391 -15.008 1 98.94 186 ASP B N 1
ATOM 3496 C CA . ASP B 1 186 ? 5.055 -13.898 -15.562 1 98.94 186 ASP B CA 1
ATOM 3497 C C . ASP B 1 186 ? 5.246 -13.406 -17 1 98.94 186 ASP B C 1
ATOM 3499 O O . ASP B 1 186 ? 5.836 -12.344 -17.219 1 98.94 186 ASP B O 1
ATOM 3503 N N . ILE B 1 187 ? 4.664 -14.039 -17.953 1 98.75 187 ILE B N 1
ATOM 3504 C CA . ILE B 1 187 ? 4.934 -13.75 -19.359 1 98.75 187 ILE B CA 1
ATOM 3505 C C . ILE B 1 187 ? 4.273 -12.43 -19.75 1 98.75 187 ILE B C 1
ATOM 3507 O O . ILE B 1 187 ? 4.773 -11.711 -20.625 1 98.75 187 ILE B O 1
ATOM 3511 N N . GLY B 1 188 ? 3.084 -12.148 -19.234 1 98.62 188 GLY B N 1
ATOM 3512 C CA . GLY B 1 188 ? 2.428 -10.883 -19.516 1 98.62 188 GLY B CA 1
ATOM 3513 C C . GLY B 1 188 ? 3.207 -9.68 -19.016 1 98.62 188 GLY B C 1
ATOM 3514 O O . GLY B 1 188 ? 3.287 -8.656 -19.703 1 98.62 188 GLY B O 1
ATOM 3515 N N . HIS B 1 189 ? 3.738 -9.82 -17.797 1 98.75 189 HIS B N 1
ATOM 3516 C CA . HIS B 1 189 ? 4.586 -8.758 -17.266 1 98.75 189 HIS B CA 1
ATOM 3517 C C . HIS B 1 189 ? 5.805 -8.531 -18.156 1 98.75 189 HIS B C 1
ATOM 3519 O O . HIS B 1 189 ? 6.176 -7.387 -18.422 1 98.75 189 HIS B O 1
ATOM 3525 N N . ALA B 1 190 ? 6.41 -9.594 -18.562 1 98.62 190 ALA B N 1
ATOM 3526 C CA . ALA B 1 190 ? 7.551 -9.477 -19.469 1 98.62 190 ALA B CA 1
ATOM 3527 C C . ALA B 1 190 ? 7.16 -8.734 -20.75 1 98.62 190 ALA B C 1
ATOM 3529 O O . ALA B 1 190 ? 7.883 -7.848 -21.203 1 98.62 190 ALA B O 1
ATOM 3530 N N . ASN B 1 191 ? 5.988 -9.047 -21.297 1 98.19 191 ASN B N 1
ATOM 3531 C CA . ASN B 1 191 ? 5.523 -8.438 -22.531 1 98.19 191 ASN B CA 1
ATOM 3532 C C . ASN B 1 191 ? 5.324 -6.93 -22.375 1 98.19 191 ASN B C 1
ATOM 3534 O O . ASN B 1 191 ? 5.77 -6.145 -23.219 1 98.19 191 ASN B O 1
ATOM 3538 N N . VAL B 1 192 ? 4.738 -6.535 -21.297 1 97.56 192 VAL B N 1
ATOM 3539 C CA . VAL B 1 192 ? 4.488 -5.117 -21.047 1 97.56 192 VAL B CA 1
ATOM 3540 C C . VAL B 1 192 ? 5.816 -4.383 -20.875 1 97.56 192 VAL B C 1
ATOM 3542 O O . VAL B 1 192 ? 5.938 -3.205 -21.219 1 97.56 192 VAL B O 1
ATOM 3545 N N . ASN B 1 193 ? 6.785 -5.082 -20.328 1 98.06 193 ASN B N 1
ATOM 3546 C CA . ASN B 1 193 ? 8.094 -4.496 -20.078 1 98.06 193 ASN B CA 1
ATOM 3547 C C . ASN B 1 193 ? 8.961 -4.5 -21.344 1 98.06 193 ASN B C 1
ATOM 3549 O O . ASN B 1 193 ? 10.086 -3.994 -21.328 1 98.06 193 ASN B O 1
ATOM 3553 N N . GLY B 1 194 ? 8.555 -5.09 -22.391 1 97.75 194 GLY B N 1
ATOM 3554 C CA . GLY B 1 194 ? 9.281 -5.109 -23.656 1 97.75 194 GLY B CA 1
ATOM 3555 C C . GLY B 1 194 ? 10.305 -6.23 -23.734 1 97.75 194 GLY B C 1
ATOM 3556 O O . GLY B 1 194 ? 11.32 -6.102 -24.422 1 97.75 194 GLY B O 1
ATOM 3557 N N . HIS B 1 195 ? 10.039 -7.293 -23 1 97.94 195 HIS B N 1
ATOM 3558 C CA . HIS B 1 195 ? 10.961 -8.422 -22.984 1 97.94 195 HIS B CA 1
ATOM 3559 C C . HIS B 1 195 ? 10.336 -9.648 -23.656 1 97.94 195 HIS B C 1
ATOM 3561 O O . HIS B 1 195 ? 9.125 -9.859 -23.562 1 97.94 195 HIS B O 1
ATOM 3567 N N . GLU B 1 196 ? 11.164 -10.453 -24.25 1 97.38 196 GLU B N 1
ATOM 3568 C CA . GLU B 1 196 ? 10.766 -11.75 -24.781 1 97.38 196 GLU B CA 1
ATOM 3569 C C . GLU B 1 196 ? 10.977 -12.859 -23.734 1 97.38 196 GLU B C 1
ATOM 3571 O O . GLU B 1 196 ? 11.93 -12.812 -22.969 1 97.38 196 GLU B O 1
ATOM 3576 N N . TYR B 1 197 ? 10.031 -13.859 -23.797 1 97.94 197 TYR B N 1
ATOM 3577 C CA . TYR B 1 197 ? 10.102 -14.906 -22.766 1 97.94 197 TYR B CA 1
ATOM 3578 C C . TYR B 1 197 ? 11.414 -15.672 -22.859 1 97.94 197 TYR B C 1
ATOM 3580 O O . TYR B 1 197 ? 11.906 -16.188 -21.859 1 97.94 197 TYR B O 1
ATOM 3588 N N . GLN B 1 198 ? 12.055 -15.719 -23.984 1 98.56 198 GLN B N 1
ATOM 3589 C CA . GLN B 1 198 ? 13.289 -16.469 -24.188 1 98.56 198 GLN B CA 1
ATOM 3590 C C . GLN B 1 198 ? 14.414 -15.906 -23.312 1 98.56 198 GLN B C 1
ATOM 3592 O O . GLN B 1 198 ? 15.273 -16.656 -22.844 1 98.56 198 GLN B O 1
ATOM 3597 N N . GLU B 1 199 ? 14.398 -14.586 -23.109 1 98.62 199 GLU B N 1
ATOM 3598 C CA . GLU B 1 199 ? 15.406 -13.961 -22.25 1 98.62 199 GLU B CA 1
ATOM 3599 C C . GLU B 1 199 ? 15.359 -14.523 -20.844 1 98.62 199 GLU B C 1
ATOM 3601 O O . GLU B 1 199 ? 16.406 -14.766 -20.234 1 98.62 199 GLU B O 1
ATOM 3606 N N . PHE B 1 200 ? 14.195 -14.695 -20.344 1 98.69 200 PHE B N 1
ATOM 3607 C CA . PHE B 1 200 ? 14.016 -15.219 -19 1 98.69 200 PHE B CA 1
ATOM 3608 C C . PHE B 1 200 ? 14.383 -16.703 -18.938 1 98.69 200 PHE B C 1
ATOM 3610 O O . PHE B 1 200 ? 15.016 -17.156 -17.984 1 98.69 200 PHE B O 1
ATOM 3617 N N . VAL B 1 201 ? 14.055 -17.469 -19.938 1 98.62 201 VAL B N 1
ATOM 3618 C CA . VAL B 1 201 ? 14.359 -18.891 -20 1 98.62 201 VAL B CA 1
ATOM 3619 C C . VAL B 1 201 ? 15.875 -19.094 -20.062 1 98.62 201 VAL B C 1
ATOM 3621 O O . VAL B 1 201 ? 16.422 -19.969 -19.375 1 98.62 201 VAL B O 1
ATOM 3624 N N . GLU B 1 202 ? 16.469 -18.297 -20.891 1 98.56 202 GLU B N 1
ATOM 3625 C CA . GLU B 1 202 ? 17.922 -18.391 -21.031 1 98.56 202 GLU B CA 1
ATOM 3626 C C . GLU B 1 202 ? 18.625 -18.094 -19.703 1 98.56 202 GLU B C 1
ATOM 3628 O O . GLU B 1 202 ? 19.594 -18.766 -19.344 1 98.56 202 GLU B O 1
ATOM 3633 N N . LYS B 1 203 ? 18.156 -17.156 -18.984 1 98.69 203 LYS B N 1
ATOM 3634 C CA . LYS B 1 203 ? 18.828 -16.703 -17.766 1 98.69 203 LYS B CA 1
ATOM 3635 C C . LYS B 1 203 ? 18.547 -17.656 -16.609 1 98.69 203 LYS B C 1
ATOM 3637 O O . LYS B 1 203 ? 19.453 -17.969 -15.828 1 98.69 203 LYS B O 1
ATOM 3642 N N . PHE B 1 204 ? 17.297 -18.125 -16.453 1 98.56 204 PHE B N 1
ATOM 3643 C CA . PHE B 1 204 ? 16.906 -18.766 -15.195 1 98.56 204 PHE B CA 1
ATOM 3644 C C . PHE B 1 204 ? 16.719 -20.266 -15.375 1 98.56 204 PHE B C 1
ATOM 3646 O O . PHE B 1 204 ? 16.875 -21.031 -14.422 1 98.56 204 PHE B O 1
ATOM 3653 N N . GLY B 1 205 ? 16.344 -20.719 -16.547 1 97.06 205 GLY B N 1
ATOM 3654 C CA . GLY B 1 205 ? 16.188 -22.141 -16.844 1 97.06 205 GLY B CA 1
ATOM 3655 C C . GLY B 1 205 ? 15.352 -22.875 -15.805 1 97.06 205 GLY B C 1
ATOM 3656 O O . GLY B 1 205 ? 14.234 -22.453 -15.5 1 97.06 205 GLY B O 1
ATOM 3657 N N . ASP B 1 206 ? 15.969 -23.812 -15.156 1 96.5 206 ASP B N 1
ATOM 3658 C CA . ASP B 1 206 ? 15.25 -24.703 -14.258 1 96.5 206 ASP B CA 1
ATOM 3659 C C . ASP B 1 206 ? 14.922 -24.016 -12.938 1 96.5 206 ASP B C 1
ATOM 3661 O O . ASP B 1 206 ? 14.211 -24.562 -12.102 1 96.5 206 ASP B O 1
ATOM 3665 N N . GLN B 1 207 ? 15.391 -22.828 -12.789 1 98.06 207 GLN B N 1
ATOM 3666 C CA . GLN B 1 207 ? 15.055 -22.047 -11.602 1 98.06 207 GLN B CA 1
ATOM 3667 C C . GLN B 1 207 ? 13.625 -21.531 -11.672 1 98.06 207 GLN B C 1
ATOM 3669 O O . GLN B 1 207 ? 13.07 -21.094 -10.656 1 98.06 207 GLN B O 1
ATOM 3674 N N . ILE B 1 208 ? 13.016 -21.516 -12.875 1 98.75 208 ILE B N 1
ATOM 3675 C CA . ILE B 1 208 ? 11.625 -21.109 -13.039 1 98.75 208 ILE B CA 1
ATOM 3676 C C . ILE B 1 208 ? 10.711 -22.203 -12.492 1 98.75 208 ILE B C 1
ATOM 3678 O O . ILE B 1 208 ? 10.617 -23.281 -13.07 1 98.75 208 ILE B O 1
ATOM 3682 N N . ARG B 1 209 ? 10.062 -21.906 -11.422 1 98.69 209 ARG B N 1
ATOM 3683 C CA . ARG B 1 209 ? 9.18 -22.875 -10.781 1 98.69 209 ARG B CA 1
ATOM 3684 C C . ARG B 1 209 ? 7.73 -22.656 -11.203 1 98.69 209 ARG B C 1
ATOM 3686 O O . ARG B 1 209 ? 6.988 -23.625 -11.414 1 98.69 209 ARG B O 1
ATOM 3693 N N . VAL B 1 210 ? 7.352 -21.422 -11.234 1 98.88 210 VAL B N 1
ATOM 3694 C CA . VAL B 1 210 ? 5.992 -21.031 -11.602 1 98.88 210 VAL B CA 1
ATOM 3695 C C . VAL B 1 210 ? 6.027 -20.125 -12.828 1 98.88 210 VAL B C 1
ATOM 3697 O O . VAL B 1 210 ? 6.879 -19.234 -12.922 1 98.88 210 VAL B O 1
ATOM 3700 N N . CYS B 1 211 ? 5.137 -20.359 -13.773 1 98.94 211 CYS B N 1
ATOM 3701 C CA . CYS B 1 211 ? 4.93 -19.469 -14.906 1 98.94 211 CYS B CA 1
ATOM 3702 C C . CYS B 1 211 ? 3.5 -18.953 -14.938 1 98.94 211 CYS B C 1
ATOM 3704 O O . CYS B 1 211 ? 2.551 -19.734 -14.992 1 98.94 211 CYS B O 1
ATOM 3706 N N . HIS B 1 212 ? 3.34 -17.656 -14.836 1 98.94 212 HIS B N 1
ATOM 3707 C CA . HIS B 1 212 ? 2.023 -17.047 -14.969 1 98.94 212 HIS B CA 1
ATOM 3708 C C . HIS B 1 212 ? 1.685 -16.781 -16.438 1 98.94 212 HIS B C 1
ATOM 3710 O O . HIS B 1 212 ? 2.506 -16.25 -17.172 1 98.94 212 HIS B O 1
ATOM 3716 N N . LEU B 1 213 ? 0.42 -17.125 -16.797 1 98.88 213 LEU B N 1
ATOM 3717 C CA . LEU B 1 213 ? -0.039 -17.047 -18.172 1 98.88 213 LEU B CA 1
ATOM 3718 C C . LEU B 1 213 ? -1.172 -16.047 -18.328 1 98.88 213 LEU B C 1
ATOM 3720 O O . LEU B 1 213 ? -2.23 -16.203 -17.703 1 98.88 213 LEU B O 1
ATOM 3724 N N . HIS B 1 214 ? -1 -15.047 -19.109 1 98.75 214 HIS B N 1
ATOM 3725 C CA . HIS B 1 214 ? -2.023 -14.117 -19.562 1 98.75 214 HIS B CA 1
ATOM 3726 C C . HIS B 1 214 ? -1.514 -13.25 -20.703 1 98.75 214 HIS B C 1
ATOM 3728 O O . HIS B 1 214 ? -0.305 -13.172 -20.938 1 98.75 214 HIS B O 1
ATOM 3734 N N . ASP B 1 215 ? -2.424 -12.703 -21.422 1 98.25 215 ASP B N 1
ATOM 3735 C CA . ASP B 1 215 ? -2.064 -11.93 -22.609 1 98.25 215 ASP B CA 1
ATOM 3736 C C . ASP B 1 215 ? -2.309 -10.438 -22.375 1 98.25 215 ASP B C 1
ATOM 3738 O O . ASP B 1 215 ? -2.992 -10.055 -21.422 1 98.25 215 ASP B O 1
ATOM 3742 N N . ASN B 1 216 ? -1.617 -9.609 -23.125 1 97.94 216 ASN B N 1
ATOM 3743 C CA . ASN B 1 216 ? -1.841 -8.172 -23.234 1 97.94 216 ASN B CA 1
ATOM 3744 C C . ASN B 1 216 ? -1.28 -7.605 -24.531 1 97.94 216 ASN B C 1
ATOM 3746 O O . ASN B 1 216 ? -0.554 -8.297 -25.25 1 97.94 216 ASN B O 1
ATOM 3750 N N . ASP B 1 217 ? -1.57 -6.371 -24.875 1 96.56 217 ASP B N 1
ATOM 3751 C CA . ASP B 1 217 ? -1.161 -5.801 -26.156 1 96.56 217 ASP B CA 1
ATOM 3752 C C . ASP B 1 217 ? 0.142 -5.016 -26.016 1 96.56 217 ASP B C 1
ATOM 3754 O O . ASP B 1 217 ? 0.526 -4.273 -26.922 1 96.56 217 ASP B O 1
ATOM 3758 N N . GLY B 1 218 ? 0.758 -5.066 -24.875 1 96 218 GLY B N 1
ATOM 3759 C CA . GLY B 1 218 ? 2.041 -4.414 -24.656 1 96 218 GLY B CA 1
ATOM 3760 C C . GLY B 1 218 ? 1.913 -3.037 -24.031 1 96 218 GLY B C 1
ATOM 3761 O O . GLY B 1 218 ? 2.902 -2.463 -23.578 1 96 218 GLY B O 1
ATOM 3762 N N . THR B 1 219 ? 0.656 -2.51 -23.938 1 94.81 219 THR B N 1
ATOM 3763 C CA . THR B 1 219 ? 0.482 -1.141 -23.469 1 94.81 219 THR B CA 1
ATOM 3764 C C . THR B 1 219 ? 0.211 -1.114 -21.969 1 94.81 219 THR B C 1
ATOM 3766 O O . THR B 1 219 ? 0.472 -0.111 -21.297 1 94.81 219 THR B O 1
ATOM 3769 N N . SER B 1 220 ? -0.397 -2.174 -21.453 1 94.56 220 SER B N 1
ATOM 3770 C CA . SER B 1 220 ? -0.691 -2.285 -20.031 1 94.56 220 SER B CA 1
ATOM 3771 C C . SER B 1 220 ? -0.878 -3.74 -19.609 1 94.56 220 SER B C 1
ATOM 3773 O O . SER B 1 220 ? -0.942 -4.629 -20.469 1 94.56 220 SER B O 1
ATOM 3775 N N . ASP B 1 221 ? -0.926 -3.977 -18.359 1 95.56 221 ASP B N 1
ATOM 3776 C CA . ASP B 1 221 ? -1.074 -5.297 -17.75 1 95.56 221 ASP B CA 1
ATOM 3777 C C . ASP B 1 221 ? -2.539 -5.73 -17.734 1 95.56 221 ASP B C 1
ATOM 3779 O O . ASP B 1 221 ? -3.131 -5.883 -16.656 1 95.56 221 ASP B O 1
ATOM 3783 N N . GLN B 1 222 ? -3.141 -6.152 -18.906 1 94.69 222 GLN B N 1
ATOM 3784 C CA . GLN B 1 222 ? -4.578 -6.312 -19.094 1 94.69 222 GLN B CA 1
ATOM 3785 C C . GLN B 1 222 ? -5.055 -7.668 -18.594 1 94.69 222 GLN B C 1
ATOM 3787 O O . GLN B 1 222 ? -6.246 -7.859 -18.344 1 94.69 222 GLN B O 1
ATOM 3792 N N . HIS B 1 223 ? -4.16 -8.68 -18.484 1 97.75 223 HIS B N 1
ATOM 3793 C CA . HIS B 1 223 ? -4.512 -10.039 -18.062 1 97.75 223 HIS B CA 1
ATOM 3794 C C . HIS B 1 223 ? -5.598 -10.617 -18.953 1 97.75 223 HIS B C 1
ATOM 3796 O O . HIS B 1 223 ? -6.531 -11.266 -18.469 1 97.75 223 HIS B O 1
ATOM 3802 N N . GLU B 1 224 ? -5.488 -10.406 -20.281 1 98 224 GLU B N 1
ATOM 3803 C CA . GLU B 1 224 ? -6.414 -10.984 -21.25 1 98 224 GLU B CA 1
ATOM 3804 C C . GLU B 1 224 ? -6.203 -12.492 -21.391 1 98 224 GLU B C 1
ATOM 3806 O O . GLU B 1 224 ? -5.117 -13 -21.094 1 98 224 GLU B O 1
ATOM 3811 N N . PRO B 1 225 ? -7.234 -13.195 -21.828 1 98.44 225 PRO B N 1
ATOM 3812 C CA . PRO B 1 225 ? -7.078 -14.633 -22.062 1 98.44 225 PRO B CA 1
ATOM 3813 C C . PRO B 1 225 ? -5.953 -14.953 -23.047 1 98.44 225 PRO B C 1
ATOM 3815 O O . PRO B 1 225 ? -5.719 -14.188 -23.984 1 98.44 225 PRO B O 1
ATOM 3818 N N . LEU B 1 226 ? -5.273 -16.047 -22.781 1 98.19 226 LEU B N 1
ATOM 3819 C CA . LEU B 1 226 ? -4.188 -16.531 -23.625 1 98.19 226 LEU B CA 1
ATOM 3820 C C . LEU B 1 226 ? -4.539 -17.891 -24.234 1 98.19 226 LEU B C 1
ATOM 3822 O O . LEU B 1 226 ? -4.445 -18.922 -23.562 1 98.19 226 LEU B O 1
ATOM 3826 N N . SER B 1 227 ? -4.793 -17.969 -25.531 1 96 227 SER B N 1
ATOM 3827 C CA . SER B 1 227 ? -5.219 -19.203 -26.188 1 96 227 SER B CA 1
ATOM 3828 C C . SER B 1 227 ? -4.023 -20 -26.688 1 96 227 SER B C 1
ATOM 3830 O O . SER B 1 227 ? -4.062 -21.234 -26.734 1 96 227 SER B O 1
ATOM 3832 N N . ASP B 1 228 ? -2.963 -19.328 -27.141 1 96.12 228 ASP B N 1
ATOM 3833 C CA . ASP B 1 228 ? -1.802 -20.016 -27.703 1 96.12 228 ASP B CA 1
ATOM 3834 C C . ASP B 1 228 ? -0.766 -20.312 -26.609 1 96.12 228 ASP B C 1
ATOM 3836 O O . ASP B 1 228 ? 0.415 -19.984 -26.766 1 96.12 228 ASP B O 1
ATOM 3840 N N . TYR B 1 229 ? -1.254 -20.875 -25.484 1 97.94 229 TYR B N 1
ATOM 3841 C CA . TYR B 1 229 ? -0.394 -21.078 -24.312 1 97.94 229 TYR B CA 1
ATOM 3842 C C . TYR B 1 229 ? 0.527 -22.281 -24.516 1 97.94 229 TYR B C 1
ATOM 3844 O O . TYR B 1 229 ? 1.528 -22.422 -23.812 1 97.94 229 TYR B O 1
ATOM 3852 N N . ASP B 1 230 ? 0.26 -23.188 -25.453 1 97.19 230 ASP B N 1
ATOM 3853 C CA . ASP B 1 230 ? 1.016 -24.422 -25.656 1 97.19 230 ASP B CA 1
ATOM 3854 C C . ASP B 1 230 ? 2.484 -24.125 -25.953 1 97.19 230 ASP B C 1
ATOM 3856 O O . ASP B 1 230 ? 3.371 -24.859 -25.516 1 97.19 230 ASP B O 1
ATOM 3860 N N . LYS B 1 231 ? 2.693 -23.125 -26.688 1 96.94 231 LYS B N 1
ATOM 3861 C CA . LYS B 1 231 ? 4.07 -22.781 -27.031 1 96.94 231 LYS B CA 1
ATOM 3862 C C . LYS B 1 231 ? 4.883 -22.438 -25.781 1 96.94 231 LYS B C 1
ATOM 3864 O O . LYS B 1 231 ? 6.074 -22.75 -25.719 1 96.94 231 LYS B O 1
ATOM 3869 N N . PHE B 1 232 ? 4.305 -21.812 -24.828 1 98.12 232 PHE B N 1
ATOM 3870 C CA . PHE B 1 232 ? 5 -21.453 -23.594 1 98.12 232 PHE B CA 1
ATOM 3871 C C . PHE B 1 232 ? 5.234 -22.688 -22.734 1 98.12 232 PHE B C 1
ATOM 3873 O O . PHE B 1 232 ? 6.312 -22.859 -22.156 1 98.12 232 PHE B O 1
ATOM 3880 N N . ILE B 1 233 ? 4.242 -23.578 -22.672 1 97.88 233 ILE B N 1
ATOM 3881 C CA . ILE B 1 233 ? 4.359 -24.797 -21.891 1 97.88 233 ILE B CA 1
ATOM 3882 C C . ILE B 1 233 ? 5.516 -25.641 -22.406 1 97.88 233 ILE B C 1
ATOM 3884 O O . ILE B 1 233 ? 6.254 -26.25 -21.625 1 97.88 233 ILE B O 1
ATOM 3888 N N . THR B 1 234 ? 5.656 -25.625 -23.656 1 96.75 234 THR B N 1
ATOM 3889 C CA . THR B 1 234 ? 6.703 -26.406 -24.297 1 96.75 234 THR B CA 1
ATOM 3890 C C . THR B 1 234 ? 8.07 -25.766 -24.094 1 96.75 234 THR B C 1
ATOM 3892 O O . THR B 1 234 ? 9.062 -26.453 -23.844 1 96.75 234 THR B O 1
ATOM 3895 N N . ALA B 1 235 ? 8.117 -24.484 -24.094 1 97.56 235 ALA B N 1
ATOM 3896 C CA . ALA B 1 235 ? 9.383 -23.766 -24.172 1 97.56 235 ALA B CA 1
ATOM 3897 C C . ALA B 1 235 ? 9.914 -23.438 -22.781 1 97.56 235 ALA B C 1
ATOM 3899 O O . ALA B 1 235 ? 11.117 -23.219 -22.594 1 97.56 235 ALA B O 1
ATOM 3900 N N . ILE B 1 236 ? 9.07 -23.281 -21.781 1 98.44 236 ILE B N 1
ATOM 3901 C CA . ILE B 1 236 ? 9.477 -22.797 -20.469 1 98.44 236 ILE B CA 1
ATOM 3902 C C . ILE B 1 236 ? 9.523 -23.969 -19.484 1 98.44 236 ILE B C 1
ATOM 3904 O O . ILE B 1 236 ? 8.516 -24.641 -19.266 1 98.44 236 ILE B O 1
ATOM 3908 N N . PRO B 1 237 ? 10.664 -24.234 -18.906 1 97.94 237 PRO B N 1
ATOM 3909 C CA . PRO B 1 237 ? 10.812 -25.375 -18 1 97.94 237 PRO B CA 1
ATOM 3910 C C . PRO B 1 237 ? 10.297 -25.078 -16.594 1 97.94 237 PRO B C 1
ATOM 3912 O O . PRO B 1 237 ? 11.062 -25.125 -15.633 1 97.94 237 PRO B O 1
ATOM 3915 N N . ALA B 1 238 ? 8.984 -24.875 -16.422 1 98.5 238 ALA B N 1
ATOM 3916 C CA . ALA B 1 238 ? 8.352 -24.625 -15.125 1 98.5 238 ALA B CA 1
ATOM 3917 C C . ALA B 1 238 ? 7.586 -25.859 -14.641 1 98.5 238 ALA B C 1
ATOM 3919 O O . ALA B 1 238 ? 7.16 -26.688 -15.438 1 98.5 238 ALA B O 1
ATOM 3920 N N . ASP B 1 239 ? 7.461 -25.922 -13.336 1 98.5 239 ASP B N 1
ATOM 3921 C CA . ASP B 1 239 ? 6.676 -27 -12.742 1 98.5 239 ASP B CA 1
ATOM 3922 C C . ASP B 1 239 ? 5.18 -26.688 -12.812 1 98.5 239 ASP B C 1
ATOM 3924 O O . ASP B 1 239 ? 4.359 -27.609 -12.953 1 98.5 239 ASP B O 1
ATOM 3928 N N . TYR B 1 240 ? 4.832 -25.438 -12.664 1 98.81 240 TYR B N 1
ATOM 3929 C CA . TYR B 1 240 ? 3.441 -25 -12.609 1 98.81 240 TYR B CA 1
ATOM 3930 C C . TYR B 1 240 ? 3.18 -23.891 -13.609 1 98.81 240 TYR B C 1
ATOM 3932 O O . TYR B 1 240 ? 3.912 -22.891 -13.641 1 98.81 240 TYR B O 1
ATOM 3940 N N . PHE B 1 241 ? 2.209 -24.062 -14.43 1 98.94 241 PHE B N 1
ATOM 3941 C CA . PHE B 1 241 ? 1.687 -23.016 -15.305 1 98.94 241 PHE B CA 1
ATOM 3942 C C . PHE B 1 241 ? 0.316 -22.547 -14.836 1 98.94 241 PHE B C 1
ATOM 3944 O O . PHE B 1 241 ? -0.566 -23.359 -14.562 1 98.94 241 PHE B O 1
ATOM 3951 N N . VAL B 1 242 ? 0.143 -21.25 -14.656 1 98.94 242 VAL B N 1
ATOM 3952 C CA . VAL B 1 242 ? -1.037 -20.734 -13.969 1 98.94 242 VAL B CA 1
ATOM 3953 C C . VAL B 1 242 ? -1.683 -19.625 -14.797 1 98.94 242 VAL B C 1
ATOM 3955 O O . VAL B 1 242 ? -1.093 -18.562 -14.984 1 98.94 242 VAL B O 1
ATOM 3958 N N . PHE B 1 243 ? -2.906 -19.828 -15.266 1 98.94 243 PHE B N 1
ATOM 3959 C CA . PHE B 1 243 ? -3.672 -18.734 -15.875 1 98.94 243 PHE B CA 1
ATOM 3960 C C . PHE B 1 243 ? -4.086 -17.719 -14.828 1 98.94 243 PHE B C 1
ATOM 3962 O O . PHE B 1 243 ? -4.707 -18.062 -13.82 1 98.94 243 PHE B O 1
ATOM 3969 N N . GLU B 1 244 ? -3.721 -16.5 -14.992 1 98.75 244 GLU B N 1
ATOM 3970 C CA . GLU B 1 244 ? -4.184 -15.391 -14.164 1 98.75 244 GLU B CA 1
ATOM 3971 C C . GLU B 1 244 ? -5.203 -14.531 -14.906 1 98.75 244 GLU B C 1
ATOM 3973 O O . GLU B 1 244 ? -4.832 -13.711 -15.742 1 98.75 244 GLU B O 1
ATOM 3978 N N . MET B 1 245 ? -6.43 -14.711 -14.508 1 98.06 245 MET B N 1
ATOM 3979 C CA . MET B 1 245 ? -7.52 -14.047 -15.211 1 98.06 245 MET B CA 1
ATOM 3980 C C . MET B 1 245 ? -8.258 -13.086 -14.281 1 98.06 245 MET B C 1
ATOM 3982 O O . MET B 1 245 ? -8.164 -13.195 -13.062 1 98.06 245 MET B O 1
ATOM 3986 N N . THR B 1 246 ? -9.008 -12.172 -14.922 1 95.12 246 THR B N 1
ATOM 3987 C CA . THR B 1 246 ? -9.773 -11.203 -14.141 1 95.12 246 THR B CA 1
ATOM 3988 C C . THR B 1 246 ? -11.203 -11.688 -13.945 1 95.12 246 THR B C 1
ATOM 3990 O O . THR B 1 246 ? -11.945 -11.125 -13.141 1 95.12 246 THR B O 1
ATOM 3993 N N . SER B 1 247 ? -11.609 -12.734 -14.656 1 96 247 SER B N 1
ATOM 3994 C CA . SER B 1 247 ? -12.898 -13.398 -14.492 1 96 247 SER B CA 1
ATOM 3995 C C . SER B 1 247 ? -12.758 -14.914 -14.602 1 96 247 SER B C 1
ATOM 3997 O O . SER B 1 247 ? -11.875 -15.414 -15.305 1 96 247 SER B O 1
ATOM 3999 N N . VAL B 1 248 ? -13.648 -15.602 -13.945 1 97.38 248 VAL B N 1
ATOM 4000 C CA . VAL B 1 248 ? -13.609 -17.062 -13.961 1 97.38 248 VAL B CA 1
ATOM 4001 C C . VAL B 1 248 ? -13.82 -17.578 -15.383 1 97.38 248 VAL B C 1
ATOM 4003 O O . VAL B 1 248 ? -13.133 -18.5 -15.82 1 97.38 248 VAL B O 1
ATOM 4006 N N . ALA B 1 249 ? -14.688 -16.969 -16.141 1 97.56 249 ALA B N 1
ATOM 4007 C CA . ALA B 1 249 ? -15.047 -17.391 -17.5 1 97.56 249 ALA B CA 1
ATOM 4008 C C . ALA B 1 249 ? -13.836 -17.344 -18.422 1 97.56 249 ALA B C 1
ATOM 4010 O O . ALA B 1 249 ? -13.711 -18.172 -19.328 1 97.56 249 ALA B O 1
ATOM 4011 N N . ASP B 1 250 ? -12.938 -16.453 -18.188 1 98.25 250 ASP B N 1
ATOM 4012 C CA . ASP B 1 250 ? -11.789 -16.234 -19.062 1 98.25 250 ASP B CA 1
ATOM 4013 C C . ASP B 1 250 ? -10.805 -17.406 -18.969 1 98.25 250 ASP B C 1
ATOM 4015 O O . ASP B 1 250 ? -9.984 -17.609 -19.875 1 98.25 250 ASP B O 1
ATOM 4019 N N . ILE B 1 251 ? -10.875 -18.188 -17.875 1 98.69 251 ILE B N 1
ATOM 4020 C CA . ILE B 1 251 ? -10.062 -19.391 -17.781 1 98.69 251 ILE B CA 1
ATOM 4021 C C . ILE B 1 251 ? -10.508 -20.391 -18.844 1 98.69 251 ILE B C 1
ATOM 4023 O O . ILE B 1 251 ? -9.68 -20.938 -19.578 1 98.69 251 ILE B O 1
ATOM 4027 N N . GLY B 1 252 ? -11.844 -20.609 -18.922 1 98.62 252 GLY B N 1
ATOM 4028 C CA . GLY B 1 252 ? -12.383 -21.484 -19.953 1 98.62 252 GLY B CA 1
ATOM 4029 C C . GLY B 1 252 ? -12.062 -21.031 -21.359 1 98.62 252 GLY B C 1
ATOM 4030 O O . GLY B 1 252 ? -11.766 -21.844 -22.234 1 98.62 252 GLY B O 1
ATOM 4031 N N . VAL B 1 253 ? -12.125 -19.719 -21.562 1 98.5 253 VAL B N 1
ATOM 4032 C CA . VAL B 1 253 ? -11.789 -19.156 -22.875 1 98.5 253 VAL B CA 1
ATOM 4033 C C . VAL B 1 253 ? -10.336 -19.469 -23.219 1 98.5 253 VAL B C 1
ATOM 4035 O O . VAL B 1 253 ? -10.031 -19.875 -24.344 1 98.5 253 VAL B O 1
ATOM 4038 N N . SER B 1 254 ? -9.445 -19.344 -22.266 1 98.56 254 SER B N 1
ATOM 4039 C CA . SER B 1 254 ? -8.023 -19.578 -22.5 1 98.56 254 SER B CA 1
ATOM 4040 C C . SER B 1 254 ? -7.758 -21.016 -22.922 1 98.56 254 SER B C 1
ATOM 4042 O O . SER B 1 254 ? -6.953 -21.266 -23.828 1 98.56 254 SER B O 1
ATOM 4044 N N . VAL B 1 255 ? -8.5 -21.938 -22.359 1 98.25 255 VAL B N 1
ATOM 4045 C CA . VAL B 1 255 ? -8.188 -23.328 -22.625 1 98.25 255 VAL B CA 1
ATOM 4046 C C . VAL B 1 255 ? -9.102 -23.859 -23.734 1 98.25 255 VAL B C 1
ATOM 4048 O O . VAL B 1 255 ? -9.164 -25.062 -23.984 1 98.25 255 VAL B O 1
ATOM 4051 N N . GLY B 1 256 ? -9.883 -23 -24.375 1 97.88 256 GLY B N 1
ATOM 4052 C CA . GLY B 1 256 ? -10.703 -23.359 -25.531 1 97.88 256 GLY B CA 1
ATOM 4053 C C . GLY B 1 256 ? -11.969 -24.094 -25.141 1 97.88 256 GLY B C 1
ATOM 4054 O O . GLY B 1 256 ? -12.469 -24.922 -25.906 1 97.88 256 GLY B O 1
ATOM 4055 N N . ARG B 1 257 ? -12.406 -23.922 -23.906 1 97.81 257 ARG B N 1
ATOM 4056 C CA . ARG B 1 257 ? -13.625 -24.578 -23.438 1 97.81 257 ARG B CA 1
ATOM 4057 C C . ARG B 1 257 ? -14.586 -23.562 -22.812 1 97.81 257 ARG B C 1
ATOM 4059 O O . ARG B 1 257 ? -15 -23.719 -21.672 1 97.81 257 ARG B O 1
ATOM 4066 N N . PRO B 1 258 ? -14.953 -22.547 -23.594 1 96.44 258 PRO B N 1
ATOM 4067 C CA . PRO B 1 258 ? -15.898 -21.562 -23.078 1 96.44 258 PRO B CA 1
ATOM 4068 C C . PRO B 1 258 ? -17.281 -22.156 -22.797 1 96.44 258 PRO B C 1
ATOM 4070 O O . PRO B 1 258 ? -18.125 -21.5 -22.188 1 96.44 258 PRO B O 1
ATOM 4073 N N . ASP B 1 259 ? -17.484 -23.375 -23.156 1 96.31 259 ASP B N 1
ATOM 4074 C CA . ASP B 1 259 ? -18.766 -24.047 -23.047 1 96.31 259 ASP B CA 1
ATOM 4075 C C . ASP B 1 259 ? -18.984 -24.578 -21.625 1 96.31 259 ASP B C 1
ATOM 4077 O O . ASP B 1 259 ? -20.109 -24.875 -21.234 1 96.31 259 ASP B O 1
ATOM 4081 N N . VAL B 1 260 ? -17.906 -24.781 -20.891 1 96.88 260 VAL B N 1
ATOM 4082 C CA . VAL B 1 260 ? -18.031 -25.297 -19.531 1 96.88 260 VAL B CA 1
ATOM 4083 C C . VAL B 1 260 ? -18.734 -24.266 -18.656 1 96.88 260 VAL B C 1
ATOM 4085 O O . VAL B 1 260 ? -18.406 -23.078 -18.703 1 96.88 260 VAL B O 1
ATOM 4088 N N . THR B 1 261 ? -19.672 -24.703 -17.766 1 96.62 261 THR B N 1
ATOM 4089 C CA . THR B 1 261 ? -20.5 -23.828 -16.953 1 96.62 261 THR B CA 1
ATOM 4090 C C . THR B 1 261 ? -19.656 -23.125 -15.891 1 96.62 261 THR B C 1
ATOM 4092 O O . THR B 1 261 ? -19 -23.797 -15.086 1 96.62 261 THR B O 1
ATOM 4095 N N . VAL B 1 262 ? -19.734 -21.859 -15.891 1 96.62 262 VAL B N 1
ATOM 4096 C CA . VAL B 1 262 ? -19.031 -21.031 -14.906 1 96.62 262 VAL B CA 1
ATOM 4097 C C . VAL B 1 262 ? -19.844 -20.984 -13.609 1 96.62 262 VAL B C 1
ATOM 4099 O O . VAL B 1 262 ? -21.047 -20.75 -13.633 1 96.62 262 VAL B O 1
ATOM 4102 N N . PRO B 1 263 ? -19.188 -21.266 -12.5 1 96.62 263 PRO B N 1
ATOM 4103 C CA . PRO B 1 263 ? -19.938 -21.156 -11.25 1 96.62 263 PRO B CA 1
ATOM 4104 C C . PRO B 1 263 ? -20.422 -19.734 -10.984 1 96.62 263 PRO B C 1
ATOM 4106 O O . PRO B 1 263 ? -19.734 -18.766 -11.305 1 96.62 263 PRO B O 1
ATOM 4109 N N . GLU B 1 264 ? -21.594 -19.578 -10.32 1 93.5 264 GLU B N 1
ATOM 4110 C CA . GLU B 1 264 ? -22.172 -18.281 -9.977 1 93.5 264 GLU B CA 1
ATOM 4111 C C . GLU B 1 264 ? -21.484 -17.688 -8.758 1 93.5 264 GLU B C 1
ATOM 4113 O O . GLU B 1 264 ? -21.031 -18.406 -7.867 1 93.5 264 GLU B O 1
ATOM 4118 N N . CYS B 1 265 ? -21.5 -16.359 -8.805 1 92.38 265 CYS B N 1
ATOM 4119 C CA . CYS B 1 265 ? -21 -15.664 -7.629 1 92.38 265 CYS B CA 1
ATOM 4120 C C . CYS B 1 265 ? -21.812 -16.016 -6.395 1 92.38 265 CYS B C 1
ATOM 4122 O O . CYS B 1 265 ? -23.047 -16.016 -6.43 1 92.38 265 CYS B O 1
ATOM 4124 N N . GLU B 1 266 ? -21.125 -16.266 -5.305 1 92.94 266 GLU B N 1
ATOM 4125 C CA . GLU B 1 266 ? -21.781 -16.719 -4.074 1 92.94 266 GLU B CA 1
ATOM 4126 C C . GLU B 1 266 ? -21.891 -15.586 -3.064 1 92.94 266 GLU B C 1
ATOM 4128 O O . GLU B 1 266 ? -22.297 -15.805 -1.92 1 92.94 266 GLU B O 1
ATOM 4133 N N . LEU B 1 267 ? -21.469 -14.391 -3.521 1 91.31 267 LEU B N 1
ATOM 4134 C CA . LEU B 1 267 ? -21.422 -13.258 -2.596 1 91.31 267 LEU B CA 1
ATOM 4135 C C . LEU B 1 267 ? -22.203 -12.07 -3.16 1 91.31 267 LEU B C 1
ATOM 4137 O O . LEU B 1 267 ? -22.312 -11.922 -4.379 1 91.31 267 LEU B O 1
#

pLDDT: mean 96.59, std 6.44, range [38.06, 98.94]

Sequence (534 aa):
MSTQQPQLGAAMDVRFGISVESFLEYITDLGLSHLELKREYLEGFPDTPTPATLGALTDRYDVSLTYHAPFRDWNMGSFNDAIRRNSAARVKQTLDDAAAAEAGGVVVHAGSVPRRYPEWVREKAHNNACKSLRECAVYADRVGVPLCVENQPISDHDIRHTTTVADLASAVSIDGTDASLDVTFDIGHANVNGHEYQEFVEKFGDQIRVCHLHDNDGTSDQHEPLSDYDKFITAIPADYFVFEMTSVADIGVSVGRPDVTVPECELMSTQQPQLGAAMDVRFGISVESFLEYITDLGLSHLELKREYLEGFPDTPTPATLGALTDRYDVSLTYHAPFRDWNMGSFNDAIRRNSAARVKQTLDDAAAAEAGGVVVHAGSVPRRYPEWVREKAHNNACKSLRECAVYADRVGVPLCVENQPISDHDIRHTTTVADLASAVSIDGTDASLDVTFDIGHANVNGHEYQEFVEKFGDQIRVCHLHDNDGTSDQHEPLSDYDKFITAIPADYFVFEMTSVADIGVSVGRPDVTVPECEL

Secondary structure (DSSP, 8-state):
---SPPEEEEEE-GGG---HHHHHHHHHHTT--EEEEEHHHHHHSSSPPPHHHHHHHHHHHT-EEEEEPP-SS--TT-SSHHHHHHHHHHHHHHHHHHHHTT-S-EEE---EEETTS-HHHHHHHHHHHHHHHHHHHHHHHHHT--EEEEP----SSEEETTSSHHHHHHHH---SSS---EEEEEHHHHHHTT--HHHHHHHHGGGEEEEEE-B--SSS---B--S-THHHHHHS--SEEEE--SSTHHHHHHTT-TTSPPPPP--/---SPPEEEEEE-GGG---HHHHHHHHHHTT--EEEEEHHHHHHSSSPPPHHHHHHHHHHTT-EEEEEPP-SS--TT-SSHHHHHHHHHHHHHHHHHHHHHT-S-EEE---EEETTS-HHHHHHHHHHHHHHHHHHHHHHHHHT--EEEEPPPP-SSEEETTSSHHHHHHHH---SSS---EEEEEHHHHHHTT--HHHHHHHHGGGEEEEEE-B--SSS---B--S-THHHHHHS--SEEEE--SSTHHHHHHTT-TTSPPPPP--

Nearest PDB structures (foldseek):
  3vyl-assembly1_B  TM=7.749E-01  e=4.071E-11  Mesorhizobium loti
  4q7i-assembly1_A  TM=7.854E-01  e=5.472E-11  Escherichia coli K-12
  4pfh-assembly1_B  TM=7.329E-01  e=1.323E-11  Pseudomonas cichorii
  5zfs-assembly1_B  TM=7.616E-01  e=7.356E-11  Arthrobacter globiformis
  3kws-assembly1_B  TM=7.150E-01  e=8.318E-10  Parabacteroides distasonis ATCC 8503

Foldseek 3Di:
DPPDQAFEEAEDDLLQQDAPLLLLVQGVVLVGAEYEYEVVNVVRHPPHDQLLVLLVSSVVSNHAYEYEFDDPPAFCLALDLVRVVVRLVSLLVSLVSCLNSVHQAYEYFLGKAWPPDDPVSRVSSNVSSLVSLLVNQVSNVVSVHAYAYEAAADDPTIGGQRQDLVSVVVSQDRPDDPGGHAHEYEQLRCLLSPHHVVSNCVSRPQSHAEYEDAHDPNPDSQLAAAQPCVVVSVRGNYNYYYRYHPYSLSSCVNPVRSVRDRDDNPD/DPPDQAFEEAEDDLLQQDAPLLLLVQGVVLVGAEYEYEVVNVVRHPPHDQLLVLLVSSVVSNHAYEYEFDDPPAFCLALPLVRVVVRLVSLLVSLVSCLNSVHQAYEYFLGKAWPPDDPVSRVSSNVSSLVSLLVSQVSNVVSVHAYAYEQAADDPTIGGQRQDLVSVVVSQDRPDDPGGHAHEYEQLRCLLSPHHVVSNCVSRPQSHAEYEDADDPNPDSQLAAAQPCVVVSVRGNYNYYYRYHPYSLSSCVNPVRSVRDRDDNPD

Solvent-accessible surface area (backbone atoms only — not comparable to full-atom values): 27317 Å² total; per-residue (Å²): 122,81,86,63,77,59,33,45,25,33,47,47,57,50,71,51,34,56,53,71,65,60,48,51,52,45,41,45,74,72,71,33,34,28,40,31,42,33,44,60,23,63,48,53,40,85,86,61,75,53,39,55,54,45,27,54,52,30,55,73,68,64,29,48,40,31,38,29,40,68,74,67,87,50,32,31,4,28,48,38,65,67,50,16,51,54,30,36,50,51,44,49,49,46,47,50,38,28,43,59,26,64,26,75,26,32,36,35,70,58,26,41,38,59,58,86,52,44,68,70,42,48,50,45,9,52,52,32,17,53,53,33,49,46,55,44,25,46,48,21,57,72,65,70,26,52,39,18,48,34,45,38,52,76,53,97,58,36,45,54,54,17,51,44,69,67,37,36,52,53,68,48,58,56,77,96,56,89,46,65,50,36,26,22,45,31,52,33,28,33,39,43,56,74,43,60,70,62,62,51,42,71,73,46,39,78,40,24,42,34,31,40,43,30,27,59,88,42,82,49,90,67,37,35,66,40,67,79,48,64,63,51,63,73,69,43,64,34,52,34,36,30,37,45,54,85,45,70,60,41,54,29,47,20,73,72,39,64,80,60,78,68,81,68,63,75,112,118,82,87,64,76,59,34,45,27,34,47,48,56,48,72,50,34,58,53,71,66,60,48,52,54,45,42,46,73,74,71,35,35,29,40,30,42,35,44,59,24,64,47,53,41,83,87,60,74,52,41,56,55,44,27,53,53,30,55,74,69,63,29,49,40,31,37,29,40,68,74,68,89,51,31,30,4,28,50,38,64,68,50,16,50,52,30,37,49,52,43,48,50,44,46,51,39,29,43,58,26,64,27,74,26,33,37,35,72,56,26,43,38,58,59,85,51,45,67,71,43,48,50,44,10,51,52,33,17,52,52,34,48,45,54,46,24,46,50,22,57,72,66,70,26,52,41,18,47,34,45,39,53,76,54,97,58,36,45,52,55,17,51,45,70,66,37,38,52,54,67,49,58,56,77,97,55,89,44,63,50,35,26,21,44,31,52,34,28,33,38,43,55,74,45,60,67,64,61,52,42,71,72,46,40,78,42,26,42,33,30,41,42,29,27,58,90,41,84,48,91,66,36,35,65,40,65,80,49,64,63,49,64,72,70,42,64,34,51,34,37,29,36,46,54,87,46,70,59,41,51,30,46,21,73,72,40,66,82,59,78,70,81,67,63,76,111